Protein AF-A0A2L0EHW6-F1 (afdb_monomer_lite)

Organism: Sorangium cellulosum (NCBI:txid56)

Foldseek 3Di:
DDDDDPDDPDPVVVVPVPPPDDDDDDDPDDPPPPPFFWDFQCVQPFFKDKLDQQFPPQQGLVQQAVPDLQHKHKDQAFKMKMKTFGPPLWWWDFFKKKFFAHDDDQQQEFAWKFKWFASPLPDTDTQDIGHRDGDPDHRDMDMDTTDDDAIGRMIMIIGPGGNDDSRMHMTRYMTIIGDTDDHDDQDAKDKDKPAFDPDQAGRVQQAPLALAGKHKGQAQKMKMKTFASDWFKFQKKKFFAHQDDFQQEFAKKWKWFAAVVPDTDTFDIGHRDGDPFHRAIDMDGTPIDDTGRMIMMMTGGNDSMHMTRYMGGHTPPPPLLSLAAPAEEEDEPDPDVLSVLLCVQDVVCVSVLLSVLLSLLCVLQAVDNSVFDLGQNYEYEYEDCDDDAWAWDDDRSYIYIYGHSVVSVVCVVVVHSSNLQVSLVSQLRSNLVGFAAQPPQDDVLLSLQLSNLSSVNNRSDYPPPDDDDPPDSHNPSSSVLQNCCCNPAAPCLSNLSSVLRHNPVPDRRDQCSCCVGRVDGPVVSVVVVCVQPPPPDRSDRPDDD

pLDDT: mean 85.25, std 18.61, range [24.02, 98.81]

Structure (mmCIF, N/CA/C/O backbone):
data_AF-A0A2L0EHW6-F1
#
_entry.id   AF-A0A2L0EHW6-F1
#
loop_
_atom_site.group_PDB
_atom_site.id
_atom_site.type_symbol
_atom_site.label_atom_id
_atom_site.label_alt_id
_atom_site.label_comp_id
_atom_site.label_asym_id
_atom_site.label_entity_id
_atom_site.label_seq_id
_atom_site.pdbx_PDB_ins_code
_atom_site.Cartn_x
_atom_site.Cartn_y
_atom_site.Cartn_z
_atom_site.occupancy
_atom_site.B_iso_or_equiv
_atom_site.auth_seq_id
_atom_site.auth_comp_id
_atom_site.auth_asym_id
_atom_site.auth_atom_id
_atom_site.pdbx_PDB_model_num
ATOM 1 N N . MET A 1 1 ? -20.541 12.131 -33.371 1.00 28.06 1 MET A N 1
ATOM 2 C CA . MET A 1 1 ? -21.168 11.087 -34.211 1.00 28.06 1 MET A CA 1
ATOM 3 C C . MET A 1 1 ? -20.059 10.450 -35.039 1.00 28.06 1 MET A C 1
ATOM 5 O O . MET A 1 1 ? -19.622 11.095 -35.970 1.00 28.06 1 MET A O 1
ATOM 9 N N . ARG A 1 2 ? -19.585 9.263 -34.607 1.00 27.92 2 ARG A N 1
ATOM 10 C CA . ARG A 1 2 ? -18.716 8.274 -35.299 1.00 27.92 2 ARG A CA 1
ATOM 11 C C . ARG A 1 2 ? -17.441 8.843 -35.967 1.00 27.92 2 ARG A C 1
ATOM 13 O O . ARG A 1 2 ? -17.514 9.590 -36.927 1.00 27.92 2 ARG A O 1
ATOM 20 N N . THR A 1 3 ? -16.229 8.494 -35.533 1.00 26.23 3 THR A N 1
ATOM 21 C CA . THR A 1 3 ? -15.621 7.180 -35.817 1.00 26.23 3 THR A CA 1
ATOM 22 C C . THR A 1 3 ? -14.401 6.967 -34.904 1.00 26.23 3 THR A C 1
ATOM 24 O O . THR A 1 3 ? -13.390 7.635 -35.071 1.00 26.23 3 THR A O 1
ATOM 27 N N . ILE A 1 4 ? -14.504 6.042 -33.947 1.00 29.56 4 ILE A N 1
ATOM 28 C CA . ILE A 1 4 ? -13.374 5.394 -33.265 1.00 29.56 4 ILE A CA 1
ATOM 29 C C . ILE A 1 4 ? -13.550 3.912 -33.587 1.00 29.56 4 ILE A C 1
ATOM 31 O O . ILE A 1 4 ? -14.501 3.301 -33.107 1.00 29.56 4 ILE A O 1
ATOM 35 N N . LEU A 1 5 ? -12.723 3.389 -34.493 1.00 30.77 5 LEU A N 1
ATOM 36 C CA . LEU A 1 5 ? -12.587 1.961 -34.807 1.00 30.77 5 LEU A CA 1
ATOM 37 C C . LEU A 1 5 ? -11.394 1.785 -35.760 1.00 30.77 5 LEU A C 1
ATOM 39 O O . LEU A 1 5 ? -11.560 1.542 -36.948 1.00 30.77 5 LEU A O 1
ATOM 43 N N . GLN A 1 6 ? -10.181 1.955 -35.236 1.00 30.94 6 GLN A N 1
ATOM 44 C CA . GLN A 1 6 ? -8.952 1.460 -35.863 1.00 30.94 6 GLN A CA 1
ATOM 45 C C . GLN A 1 6 ? -7.976 1.029 -34.765 1.00 30.94 6 GLN A C 1
ATOM 47 O O . GLN A 1 6 ? -7.030 1.730 -34.453 1.00 30.94 6 GLN A O 1
ATOM 52 N N . HIS A 1 7 ? -8.264 -0.112 -34.143 1.00 34.00 7 HIS A N 1
ATOM 53 C CA . HIS A 1 7 ? -7.288 -0.961 -33.454 1.00 34.00 7 HIS A CA 1
ATOM 54 C C . HIS A 1 7 ? -7.947 -2.332 -33.272 1.00 34.00 7 HIS A C 1
ATOM 56 O O . HIS A 1 7 ? -8.539 -2.619 -32.242 1.00 34.00 7 HIS A O 1
ATOM 62 N N . THR A 1 8 ? -7.995 -3.116 -34.353 1.00 32.47 8 THR A N 1
ATOM 63 C CA . THR A 1 8 ? -8.318 -4.568 -34.354 1.00 32.47 8 THR A CA 1
ATOM 64 C C . THR A 1 8 ? -8.092 -5.219 -35.729 1.00 32.47 8 THR A C 1
ATOM 66 O O . THR A 1 8 ? -8.594 -6.304 -35.998 1.00 32.47 8 THR A O 1
ATOM 69 N N . ALA A 1 9 ? -7.312 -4.604 -36.624 1.00 31.91 9 ALA A N 1
ATOM 70 C CA . ALA A 1 9 ? -7.101 -5.138 -37.970 1.00 31.91 9 ALA A CA 1
ATOM 71 C C . ALA A 1 9 ? -5.664 -4.915 -38.459 1.00 31.91 9 ALA A C 1
ATOM 73 O O . ALA A 1 9 ? -5.452 -4.263 -39.475 1.00 31.91 9 ALA A O 1
ATOM 74 N N . THR A 1 10 ? -4.672 -5.449 -37.742 1.00 38.56 10 THR A N 1
ATOM 75 C CA . THR A 1 10 ? -3.283 -5.440 -38.244 1.00 38.56 10 THR A CA 1
ATOM 76 C C . THR A 1 10 ? -2.439 -6.661 -37.882 1.00 38.56 10 THR A C 1
ATOM 78 O O . THR A 1 10 ? -1.244 -6.640 -38.136 1.00 38.56 10 THR A O 1
ATOM 81 N N . LEU A 1 11 ? -3.035 -7.760 -37.394 1.00 34.25 11 LEU A N 1
ATOM 82 C CA . LEU A 1 11 ? -2.322 -9.047 -37.275 1.00 34.25 11 LEU A CA 1
ATOM 83 C C . LEU A 1 11 ? -2.818 -10.128 -38.252 1.00 34.25 11 LEU A C 1
ATOM 85 O O . LEU A 1 11 ? -2.027 -10.951 -38.697 1.00 34.25 11 LEU A O 1
ATOM 89 N N . ALA A 1 12 ? -4.079 -10.084 -38.699 1.00 33.06 12 ALA A N 1
ATOM 90 C CA . ALA A 1 12 ? -4.581 -11.023 -39.713 1.00 33.06 12 ALA A CA 1
ATOM 91 C C . ALA A 1 12 ? -4.121 -10.688 -41.152 1.00 33.06 12 ALA A C 1
ATOM 93 O O . ALA A 1 12 ? -4.147 -11.545 -42.030 1.00 33.06 12 ALA A O 1
ATOM 94 N N . ALA A 1 13 ? -3.675 -9.452 -41.407 1.00 31.52 13 ALA A N 1
ATOM 95 C CA . ALA A 1 13 ? -3.291 -9.002 -42.749 1.00 31.52 13 ALA A CA 1
ATOM 96 C C . ALA A 1 13 ? -1.843 -9.361 -43.142 1.00 31.52 13 ALA A C 1
ATOM 98 O O . ALA A 1 13 ? -1.537 -9.401 -44.331 1.00 31.52 13 ALA A O 1
ATOM 99 N N . MET A 1 14 ? -0.960 -9.658 -42.180 1.00 35.16 14 MET A N 1
ATOM 100 C CA . MET A 1 14 ? 0.427 -10.051 -42.480 1.00 35.16 14 MET A CA 1
ATOM 101 C C . MET A 1 14 ? 0.585 -11.544 -42.801 1.00 35.16 14 MET A C 1
ATOM 103 O O . MET A 1 14 ? 1.505 -11.900 -43.529 1.00 35.16 14 MET A O 1
ATOM 107 N N . ALA A 1 15 ? -0.346 -12.404 -42.370 1.00 35.53 15 ALA A N 1
ATOM 108 C CA . ALA A 1 15 ? -0.354 -13.823 -42.745 1.00 35.53 15 ALA A CA 1
ATOM 109 C C . ALA A 1 15 ? -0.961 -14.080 -44.143 1.00 35.53 15 ALA A C 1
ATOM 111 O O . ALA A 1 15 ? -0.628 -15.064 -44.794 1.00 35.53 15 ALA A O 1
ATOM 112 N N . ALA A 1 16 ? -1.807 -13.175 -44.647 1.00 33.41 16 ALA A N 1
ATOM 113 C CA . ALA A 1 16 ? -2.484 -13.338 -45.938 1.00 33.41 16 ALA A CA 1
ATOM 114 C C . ALA A 1 16 ? -1.700 -12.791 -47.151 1.00 33.41 16 ALA A C 1
ATOM 116 O O . ALA A 1 16 ? -2.147 -12.953 -48.285 1.00 33.41 16 ALA A O 1
ATOM 117 N N . LEU A 1 17 ? -0.533 -12.158 -46.952 1.00 32.69 17 LEU A N 1
ATOM 118 C CA . LEU A 1 17 ? 0.250 -11.569 -48.051 1.00 32.69 17 LEU A CA 1
ATOM 119 C C . LEU A 1 17 ? 1.367 -12.466 -48.620 1.00 32.69 17 LEU A C 1
ATOM 121 O O . LEU A 1 17 ? 2.047 -12.043 -49.551 1.00 32.69 17 LEU A O 1
ATOM 125 N N . SER A 1 18 ? 1.535 -13.700 -48.131 1.00 36.91 18 SER A N 1
ATOM 126 C CA . SER A 1 18 ? 2.486 -14.679 -48.702 1.00 36.91 18 SER A CA 1
ATOM 127 C C . SER A 1 18 ? 1.844 -15.791 -49.544 1.00 36.91 18 SER A C 1
ATOM 129 O O . SER A 1 18 ? 2.549 -16.687 -49.992 1.00 36.91 18 SER A O 1
ATOM 131 N N . ALA A 1 19 ? 0.537 -15.727 -49.826 1.00 32.31 19 ALA A N 1
ATOM 132 C CA . ALA A 1 19 ? -0.174 -16.763 -50.592 1.00 32.31 19 ALA A CA 1
ATOM 133 C C . ALA A 1 19 ? -0.817 -16.263 -51.902 1.00 32.31 19 ALA A C 1
ATOM 135 O O . ALA A 1 19 ? -1.710 -16.907 -52.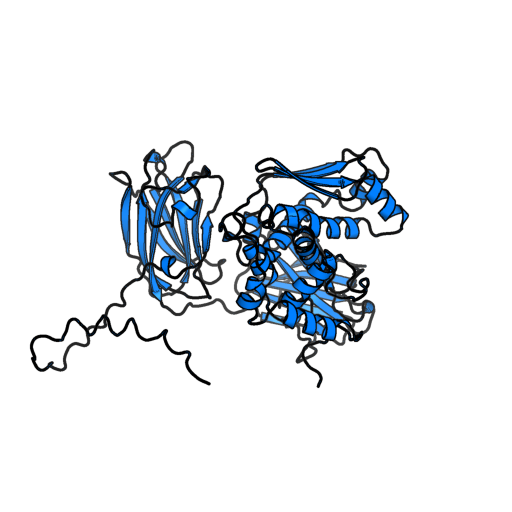442 1.00 32.31 19 ALA A O 1
ATOM 136 N N . CYS A 1 20 ? -0.386 -15.117 -52.441 1.00 34.47 20 CYS A N 1
ATOM 137 C CA . CYS A 1 20 ? -0.922 -14.584 -53.698 1.00 34.47 20 CYS A CA 1
ATOM 138 C C . CYS A 1 20 ? 0.139 -14.524 -54.804 1.00 34.47 20 CYS A C 1
ATOM 140 O O . CYS A 1 20 ? 0.389 -13.461 -55.354 1.00 34.47 20 CYS A O 1
ATOM 142 N N . VAL A 1 21 ? 0.766 -15.657 -55.132 1.00 38.88 21 VAL A N 1
ATOM 143 C CA . VAL A 1 21 ? 1.293 -15.944 -56.478 1.00 38.88 21 VAL A CA 1
ATOM 144 C C . VAL A 1 21 ? 1.214 -17.462 -56.683 1.00 38.88 21 VAL A C 1
ATOM 146 O O . VAL A 1 21 ? 1.723 -18.218 -55.868 1.00 38.88 21 VAL A O 1
ATOM 149 N N . VAL A 1 22 ? 0.623 -17.860 -57.812 1.00 35.97 22 VAL A N 1
ATOM 150 C CA . VAL A 1 22 ? 0.349 -19.226 -58.306 1.00 35.97 22 VAL A CA 1
ATOM 151 C C . VAL A 1 22 ? -0.895 -19.890 -57.704 1.00 35.97 22 VAL A C 1
ATOM 153 O O . VAL A 1 22 ? -0.929 -20.286 -56.548 1.00 35.97 22 VAL A O 1
ATOM 156 N N . GLY A 1 23 ? -1.941 -19.992 -58.529 1.00 40.72 23 GLY A N 1
ATOM 157 C CA . GLY A 1 23 ? -3.148 -20.739 -58.207 1.00 40.72 23 GLY A CA 1
ATOM 158 C C . GLY A 1 23 ? -2.929 -22.240 -58.361 1.00 40.72 23 GLY A C 1
ATOM 159 O O . GLY A 1 23 ? -2.646 -22.699 -59.463 1.00 40.72 23 GLY A O 1
ATOM 160 N N . GLU A 1 24 ? -3.131 -22.971 -57.273 1.00 37.00 24 GLU A N 1
ATOM 161 C CA . GLU A 1 24 ? -3.460 -24.395 -57.245 1.00 37.00 24 GLU A CA 1
ATOM 162 C C . GLU A 1 24 ? -4.589 -24.590 -56.216 1.00 37.00 24 GLU A C 1
ATOM 164 O O . GLU A 1 24 ? -4.605 -23.941 -55.168 1.00 37.00 24 GLU A O 1
ATOM 169 N N . GLU A 1 25 ? -5.589 -25.404 -56.568 1.00 37.62 25 GLU A N 1
ATOM 170 C CA . GLU A 1 25 ? -6.696 -25.795 -55.686 1.00 37.62 25 GLU A CA 1
ATOM 171 C C . GLU A 1 25 ? -6.154 -26.544 -54.458 1.00 37.62 25 GLU A C 1
ATOM 173 O O . GLU A 1 25 ? -5.351 -27.464 -54.597 1.00 37.62 25 GLU A O 1
ATOM 178 N N . LEU A 1 26 ? -6.601 -26.149 -53.262 1.00 34.94 26 LEU A N 1
ATOM 179 C CA . LEU A 1 26 ? -6.242 -26.795 -52.000 1.00 34.94 26 LEU A CA 1
ATOM 180 C C . LEU A 1 26 ? -7.056 -28.085 -51.815 1.00 34.94 26 LEU A C 1
ATOM 182 O O . LEU A 1 26 ? -8.287 -28.050 -51.841 1.00 34.94 26 LEU A O 1
ATOM 186 N N . ASP A 1 27 ? -6.351 -29.200 -51.620 1.00 36.31 27 ASP A N 1
ATOM 187 C CA . ASP A 1 27 ? -6.892 -30.474 -51.136 1.00 36.31 27 ASP A CA 1
ATOM 188 C C . ASP A 1 27 ? -7.201 -30.365 -49.629 1.00 36.31 27 ASP A C 1
ATOM 190 O O . ASP A 1 27 ? -6.454 -29.747 -48.868 1.00 36.31 27 ASP A O 1
ATOM 194 N N . ASP A 1 28 ? -8.331 -30.927 -49.204 1.00 41.75 28 ASP A N 1
ATOM 195 C CA . ASP A 1 28 ? -9.003 -30.663 -47.920 1.00 41.75 28 ASP A CA 1
ATOM 196 C C . ASP A 1 28 ? -8.447 -31.556 -46.792 1.00 41.75 28 ASP A C 1
ATOM 198 O O . ASP A 1 28 ? -9.164 -32.298 -46.114 1.00 41.75 28 ASP A O 1
ATOM 202 N N . GLY A 1 29 ? -7.126 -31.532 -46.621 1.00 41.91 29 GLY A N 1
ATOM 203 C CA . GLY A 1 29 ? -6.416 -32.424 -45.713 1.00 41.91 29 GLY A CA 1
ATOM 204 C C . GLY A 1 29 ? -5.074 -31.868 -45.273 1.00 41.91 29 GLY A C 1
ATOM 205 O O . GLY A 1 29 ? -4.059 -32.387 -45.703 1.00 41.91 29 GLY A O 1
ATOM 206 N N . ASP A 1 30 ? -5.100 -30.810 -44.459 1.00 35.47 30 ASP A N 1
ATOM 207 C CA . ASP A 1 30 ? -4.149 -30.525 -43.371 1.00 35.47 30 ASP A CA 1
ATOM 208 C C . ASP A 1 30 ? -4.474 -29.135 -42.794 1.00 35.47 30 ASP A C 1
ATOM 210 O O . ASP A 1 30 ? -3.988 -28.102 -43.253 1.00 35.47 30 ASP A O 1
ATOM 214 N N . ILE A 1 31 ? -5.321 -29.085 -41.758 1.00 39.22 31 ILE A N 1
ATOM 215 C CA . ILE A 1 31 ? -5.350 -27.910 -40.879 1.00 39.22 31 ILE A CA 1
ATOM 216 C C . ILE A 1 31 ? -4.103 -28.022 -40.001 1.00 39.22 31 ILE A C 1
ATOM 218 O O . ILE A 1 31 ? -4.160 -28.541 -38.885 1.00 39.22 31 ILE A O 1
ATOM 222 N N . GLU A 1 32 ? -2.963 -27.561 -40.516 1.00 40.81 32 GLU A N 1
ATOM 223 C CA . GLU A 1 32 ? -1.848 -27.171 -39.662 1.00 40.81 32 GLU A CA 1
ATOM 224 C C . GLU A 1 32 ? -2.381 -26.104 -38.700 1.00 40.81 32 GLU A C 1
ATOM 226 O O . GLU A 1 32 ? -2.775 -25.002 -39.089 1.00 40.81 32 GLU A O 1
ATOM 231 N N . THR A 1 33 ? -2.465 -26.449 -37.416 1.00 39.94 33 THR A N 1
ATOM 232 C CA . THR A 1 33 ? -2.674 -25.471 -36.354 1.00 39.94 33 THR A CA 1
ATOM 233 C C . THR A 1 33 ? -1.552 -24.449 -36.456 1.00 39.94 33 THR A C 1
ATOM 235 O O . THR A 1 33 ? -0.413 -24.781 -36.136 1.00 39.94 33 THR A O 1
ATOM 238 N N . ALA A 1 34 ? -1.863 -23.237 -36.921 1.00 42.72 34 ALA A N 1
ATOM 239 C CA . ALA A 1 34 ? -0.917 -22.133 -36.942 1.00 42.72 34 ALA A CA 1
ATOM 240 C C . ALA A 1 34 ? -0.318 -21.981 -35.538 1.00 42.72 34 ALA A C 1
ATOM 242 O O . ALA A 1 34 ? -1.025 -21.631 -34.589 1.00 42.72 34 ALA A O 1
ATOM 243 N N . GLU A 1 35 ? 0.967 -22.307 -35.399 1.00 51.38 35 GLU A N 1
ATOM 244 C CA . GLU A 1 35 ? 1.717 -22.083 -34.173 1.00 51.38 35 GLU A CA 1
ATOM 245 C C . GLU A 1 35 ? 1.634 -20.584 -33.875 1.00 51.38 35 GLU A C 1
ATOM 247 O O . GLU A 1 35 ? 2.032 -19.743 -34.684 1.00 51.38 35 GLU A O 1
ATOM 252 N N . GLN A 1 36 ? 0.992 -20.234 -32.762 1.00 59.09 36 GLN A N 1
ATOM 253 C CA . GLN A 1 36 ? 0.787 -18.842 -32.392 1.00 59.09 36 GLN A CA 1
ATOM 254 C C . GLN A 1 36 ? 2.170 -18.220 -32.170 1.00 59.09 36 GLN A C 1
ATOM 256 O O . GLN A 1 36 ? 2.888 -18.635 -31.261 1.00 59.09 36 GLN A O 1
ATOM 261 N N . ALA A 1 37 ? 2.563 -17.274 -33.029 1.00 74.12 37 ALA A N 1
ATOM 262 C CA . ALA A 1 37 ? 3.881 -16.656 -32.956 1.00 74.12 37 ALA A CA 1
ATOM 263 C C . ALA A 1 37 ? 4.104 -16.060 -31.559 1.00 74.12 37 ALA A C 1
ATOM 265 O O . ALA A 1 37 ? 3.275 -15.289 -31.067 1.00 74.12 37 ALA A O 1
ATOM 266 N N . LEU A 1 38 ? 5.209 -16.440 -30.915 1.00 84.94 38 LEU A N 1
ATOM 267 C CA . LEU A 1 38 ? 5.592 -15.869 -29.631 1.00 84.94 38 LEU A CA 1
ATOM 268 C C . LEU A 1 38 ? 5.996 -14.407 -29.839 1.00 84.94 38 LEU A C 1
ATOM 270 O O . LEU A 1 38 ? 6.794 -14.100 -30.724 1.00 84.94 38 LEU A O 1
ATOM 274 N N . VAL A 1 39 ? 5.465 -13.521 -29.004 1.00 90.06 39 VAL A N 1
ATOM 275 C CA . VAL A 1 39 ? 5.864 -12.113 -28.929 1.00 90.06 39 VAL A CA 1
ATOM 276 C C . VAL A 1 39 ? 6.767 -11.906 -27.723 1.00 90.06 39 VAL A C 1
ATOM 278 O O . VAL A 1 39 ? 6.639 -12.630 -26.731 1.00 90.06 39 VAL A O 1
ATOM 281 N N . ASP A 1 40 ? 7.673 -10.930 -27.790 1.00 92.50 40 ASP A N 1
ATOM 282 C CA . ASP A 1 40 ? 8.367 -10.470 -26.588 1.00 92.50 40 ASP A CA 1
ATOM 283 C C . ASP A 1 40 ? 7.371 -9.705 -25.716 1.00 92.50 40 ASP A C 1
ATOM 285 O O . ASP A 1 40 ? 6.986 -8.577 -26.021 1.00 92.50 40 ASP A O 1
ATOM 289 N N . VAL A 1 41 ? 6.931 -10.338 -24.632 1.00 91.75 41 VAL A N 1
ATOM 290 C CA . VAL A 1 41 ? 5.820 -9.835 -23.815 1.00 91.75 41 VAL A CA 1
ATOM 291 C C . VAL A 1 41 ? 6.159 -8.504 -23.148 1.00 91.75 41 VAL A C 1
ATOM 293 O O . VAL A 1 41 ? 5.266 -7.745 -22.799 1.00 91.75 41 VAL A O 1
ATOM 296 N N . ARG A 1 42 ? 7.447 -8.189 -22.994 1.00 88.69 42 ARG A N 1
ATOM 297 C CA . ARG A 1 42 ? 7.916 -6.953 -22.355 1.00 88.69 42 ARG A CA 1
ATOM 298 C C . ARG A 1 42 ? 7.627 -5.721 -23.211 1.00 88.69 42 ARG A C 1
ATOM 300 O O . ARG A 1 42 ? 7.480 -4.628 -22.668 1.00 88.69 42 ARG A O 1
ATOM 307 N N . LEU A 1 43 ? 7.532 -5.901 -24.530 1.00 85.38 43 LEU A N 1
ATOM 308 C CA . LEU A 1 43 ? 7.264 -4.827 -25.493 1.00 85.38 43 LEU A CA 1
ATOM 309 C C . LEU A 1 43 ? 5.784 -4.445 -25.553 1.00 85.38 43 LEU A C 1
ATOM 311 O O . LEU A 1 43 ? 5.443 -3.371 -26.041 1.00 85.38 43 LEU A O 1
ATOM 315 N N . GLU A 1 44 ? 4.915 -5.270 -24.972 1.00 83.56 44 GLU A N 1
ATOM 316 C CA . GLU A 1 44 ? 3.495 -4.965 -24.779 1.00 83.56 44 GLU A CA 1
ATOM 317 C C . GLU A 1 44 ? 3.269 -4.000 -23.592 1.00 83.56 44 GLU A C 1
ATOM 319 O O . GLU A 1 44 ? 2.138 -3.649 -23.256 1.00 83.56 44 GLU A O 1
ATOM 324 N N . GLY A 1 45 ? 4.353 -3.535 -22.956 1.00 80.19 45 GLY A N 1
ATOM 325 C CA . GLY A 1 45 ? 4.356 -2.698 -21.760 1.00 80.19 45 GLY A CA 1
ATOM 326 C C . GLY A 1 45 ? 4.483 -3.527 -20.484 1.00 80.19 45 GLY A C 1
ATOM 327 O O . GLY A 1 45 ? 4.836 -4.701 -20.523 1.00 80.19 45 GLY A O 1
ATOM 328 N N . GLY A 1 46 ? 4.184 -2.925 -19.330 1.00 81.69 46 GLY A N 1
ATOM 329 C CA . GLY A 1 46 ? 4.237 -3.583 -18.019 1.00 81.69 46 GLY A CA 1
ATOM 330 C C . GLY A 1 46 ? 5.160 -2.870 -17.039 1.00 81.69 46 GLY A C 1
ATOM 331 O O . GLY A 1 46 ? 5.439 -1.680 -17.177 1.00 81.69 46 GLY A O 1
ATOM 332 N N . THR A 1 47 ? 5.578 -3.563 -15.985 1.00 78.00 47 THR A N 1
ATOM 333 C CA . THR A 1 47 ? 6.434 -3.003 -14.931 1.00 78.00 47 THR A CA 1
ATOM 334 C C . THR A 1 47 ? 7.485 -4.011 -14.498 1.00 78.00 47 THR A C 1
ATOM 336 O O . THR A 1 47 ? 7.218 -5.208 -14.401 1.00 78.00 47 THR A O 1
ATOM 339 N N . PHE A 1 48 ? 8.690 -3.516 -14.225 1.00 83.25 48 PHE A N 1
ATOM 340 C CA . PHE A 1 48 ? 9.837 -4.335 -13.855 1.00 83.25 48 PHE A CA 1
ATOM 341 C C . PHE A 1 48 ? 10.184 -4.178 -12.372 1.00 83.25 48 PHE A C 1
ATOM 343 O O . PHE A 1 48 ? 9.976 -3.119 -11.774 1.00 83.25 48 PHE A O 1
ATOM 350 N N . TYR A 1 49 ? 10.760 -5.222 -11.775 1.00 81.50 49 TYR A N 1
ATOM 351 C CA . TYR A 1 49 ? 11.238 -5.214 -10.392 1.00 81.50 49 TYR A CA 1
ATOM 352 C C . TYR A 1 49 ? 12.563 -5.957 -10.260 1.00 81.50 49 TYR A C 1
ATOM 354 O O . TYR A 1 49 ? 12.817 -6.918 -10.984 1.00 81.50 49 TYR A O 1
ATOM 362 N N . ALA A 1 50 ? 13.351 -5.569 -9.259 1.00 82.44 50 ALA A N 1
ATOM 363 C CA . ALA A 1 50 ? 14.496 -6.338 -8.792 1.00 82.44 50 ALA A CA 1
ATOM 364 C C . ALA A 1 50 ? 14.382 -6.655 -7.296 1.00 82.44 50 ALA A C 1
ATOM 366 O O . ALA A 1 50 ? 13.739 -5.931 -6.535 1.00 82.44 50 ALA A O 1
ATOM 367 N N . SER A 1 51 ? 15.061 -7.715 -6.857 1.00 80.88 51 SER A N 1
ATOM 368 C CA . SER A 1 51 ? 15.200 -8.055 -5.431 1.00 80.88 51 SER A CA 1
ATOM 369 C C . SER A 1 51 ? 15.902 -6.971 -4.616 1.00 80.88 51 SER A C 1
ATOM 371 O O . SER A 1 51 ? 15.667 -6.837 -3.419 1.00 80.88 51 SER A O 1
ATOM 373 N N . THR A 1 52 ? 16.797 -6.224 -5.257 1.00 70.19 52 THR A N 1
ATOM 374 C CA . THR A 1 52 ? 17.498 -5.072 -4.701 1.00 70.19 52 THR A CA 1
ATOM 375 C C . THR A 1 52 ? 17.786 -4.087 -5.824 1.00 70.19 52 THR A C 1
ATOM 377 O O . THR A 1 52 ? 17.888 -4.464 -6.988 1.00 70.19 52 THR A O 1
ATOM 380 N N . TYR A 1 53 ? 17.915 -2.823 -5.452 1.00 71.25 53 TYR A N 1
ATOM 381 C CA . TYR A 1 53 ? 18.222 -1.718 -6.355 1.00 71.25 53 TYR A CA 1
ATOM 382 C C . TYR A 1 53 ? 19.569 -1.082 -5.987 1.00 71.25 53 TYR A C 1
ATOM 384 O O . TYR A 1 53 ? 19.891 -0.001 -6.472 1.00 71.25 53 TYR A O 1
ATOM 392 N N . ASP A 1 54 ? 20.333 -1.742 -5.108 1.00 76.56 54 ASP A N 1
ATOM 393 C CA . ASP A 1 54 ? 21.714 -1.386 -4.796 1.00 76.56 54 ASP A CA 1
ATOM 394 C C . ASP A 1 54 ? 22.593 -1.667 -6.018 1.00 76.56 54 ASP A C 1
ATOM 396 O O . ASP A 1 54 ? 23.029 -2.797 -6.259 1.00 76.56 54 ASP A O 1
ATOM 400 N N . SER A 1 55 ? 22.721 -0.634 -6.845 1.00 79.31 55 SER A N 1
ATOM 401 C CA . SER A 1 55 ? 23.226 -0.709 -8.204 1.00 79.31 55 SER A CA 1
ATOM 402 C C . SER A 1 55 ? 23.804 0.646 -8.644 1.00 79.31 55 SER A C 1
ATOM 404 O O . SER A 1 55 ? 23.222 1.694 -8.322 1.00 79.31 55 SER A O 1
ATOM 406 N N . PRO A 1 56 ? 24.932 0.674 -9.381 1.00 83.50 56 PRO A N 1
ATOM 407 C CA . PRO A 1 56 ? 25.470 1.903 -9.961 1.00 83.50 56 PRO A CA 1
ATOM 408 C C . PRO A 1 56 ? 24.451 2.621 -10.855 1.00 83.50 56 PRO A C 1
ATOM 410 O O . PRO A 1 56 ? 23.642 1.988 -11.522 1.00 83.50 56 PRO A O 1
ATOM 413 N N . ALA A 1 57 ? 24.509 3.956 -10.924 1.00 75.75 57 ALA A N 1
ATOM 414 C CA . ALA A 1 57 ? 23.494 4.769 -11.610 1.00 75.75 57 ALA A CA 1
ATOM 415 C C . ALA A 1 57 ? 23.223 4.367 -13.076 1.00 75.75 57 ALA A C 1
ATOM 417 O O . ALA A 1 57 ? 22.084 4.463 -13.523 1.00 75.75 57 ALA A O 1
ATOM 418 N N . ASN A 1 58 ? 24.247 3.892 -13.792 1.00 83.38 58 ASN A N 1
ATOM 419 C CA . ASN A 1 58 ? 24.153 3.481 -15.197 1.00 83.38 58 ASN A CA 1
ATOM 420 C C . ASN A 1 58 ? 23.976 1.964 -15.384 1.00 83.38 58 ASN A C 1
ATOM 422 O O . ASN A 1 58 ? 24.056 1.493 -16.514 1.00 83.38 58 ASN A O 1
ATOM 426 N N . GLU A 1 59 ? 23.772 1.211 -14.301 1.00 92.31 59 GLU A N 1
ATOM 427 C CA . GLU A 1 59 ? 23.696 -0.258 -14.307 1.00 92.31 59 GLU A CA 1
ATOM 428 C C . GLU A 1 59 ? 22.425 -0.780 -13.613 1.00 92.31 59 GLU A C 1
ATOM 430 O O . GLU A 1 59 ? 22.385 -1.886 -13.073 1.00 92.31 59 GLU A O 1
ATOM 435 N N . ARG A 1 60 ? 21.389 0.063 -13.573 1.00 85.38 60 ARG A N 1
ATOM 436 C CA . ARG A 1 60 ? 20.143 -0.169 -12.836 1.00 85.38 60 ARG A CA 1
ATOM 437 C C . ARG A 1 60 ? 19.207 -1.146 -13.549 1.00 85.38 60 ARG A C 1
ATOM 439 O O . ARG A 1 60 ? 19.505 -1.649 -14.624 1.00 85.38 60 ARG A O 1
ATOM 446 N N . LEU A 1 61 ? 18.085 -1.453 -12.897 1.00 85.25 61 LEU A N 1
ATOM 447 C CA . LEU A 1 61 ? 17.075 -2.432 -13.320 1.00 85.25 61 LEU A CA 1
ATOM 448 C C . LEU A 1 61 ? 16.678 -2.311 -14.796 1.00 85.25 61 LEU A C 1
ATOM 450 O O . LEU A 1 61 ? 16.505 -3.321 -15.470 1.00 85.25 61 LEU A O 1
ATOM 454 N N . GLU A 1 62 ? 16.540 -1.085 -15.291 1.00 83.88 62 GLU A N 1
ATOM 455 C CA . GLU A 1 62 ? 16.116 -0.790 -16.659 1.00 83.88 62 GLU A CA 1
ATOM 456 C C . GLU A 1 62 ? 17.065 -1.423 -17.682 1.00 83.88 62 GLU A C 1
ATOM 458 O O . GLU A 1 62 ? 16.629 -1.846 -18.743 1.00 83.88 62 GLU A O 1
ATOM 463 N N . LYS A 1 63 ? 18.342 -1.578 -17.317 1.00 91.44 63 LYS A N 1
ATOM 464 C CA . LYS A 1 63 ? 19.404 -2.159 -18.144 1.00 91.44 63 LYS A CA 1
ATOM 465 C C . LYS A 1 63 ? 19.344 -3.673 -18.293 1.00 91.44 63 LYS A C 1
ATOM 467 O O . LYS A 1 63 ? 20.226 -4.245 -18.906 1.00 91.44 63 LYS A O 1
ATOM 472 N N . ALA A 1 64 ? 18.374 -4.337 -17.672 1.00 94.94 64 ALA A N 1
ATOM 473 C CA . ALA A 1 64 ? 18.070 -5.738 -17.954 1.00 94.94 64 ALA A CA 1
ATOM 474 C C . ALA A 1 64 ? 16.917 -5.901 -18.960 1.00 94.94 64 ALA A C 1
ATOM 476 O O . ALA A 1 64 ? 16.578 -7.035 -19.310 1.00 94.94 64 ALA A O 1
ATOM 477 N N . PHE A 1 65 ? 16.274 -4.796 -19.350 1.00 92.25 65 PHE A N 1
ATOM 478 C CA . PHE A 1 65 ? 15.022 -4.779 -20.103 1.00 92.25 65 PHE A CA 1
ATOM 479 C C . PHE A 1 65 ? 14.990 -3.702 -21.201 1.00 92.25 65 PHE A C 1
ATOM 481 O O . PHE A 1 65 ? 13.908 -3.392 -21.695 1.00 92.25 65 PHE A O 1
ATOM 488 N N . ASP A 1 66 ? 16.130 -3.094 -21.548 1.00 86.81 66 ASP A N 1
ATOM 489 C CA . ASP A 1 66 ? 16.203 -1.976 -22.500 1.00 86.81 66 ASP A CA 1
ATOM 490 C C . ASP A 1 66 ? 16.520 -2.403 -23.939 1.00 86.81 66 ASP A C 1
ATOM 492 O O . ASP A 1 66 ? 16.743 -1.545 -24.792 1.00 86.81 66 ASP A O 1
ATOM 496 N N . GLU A 1 67 ? 16.497 -3.712 -24.214 1.00 91.06 67 GLU A N 1
ATOM 497 C CA . GLU A 1 67 ? 16.795 -4.311 -25.519 1.00 91.06 67 GLU A CA 1
ATOM 498 C C . GLU A 1 67 ? 18.223 -4.023 -26.022 1.00 91.06 67 GLU A C 1
ATOM 500 O O . GLU A 1 67 ? 18.540 -4.285 -27.188 1.00 91.06 67 GLU A O 1
ATOM 505 N N . ASP A 1 68 ? 19.110 -3.525 -25.156 1.00 90.81 68 ASP A N 1
ATOM 506 C CA . ASP A 1 68 ? 20.492 -3.198 -25.482 1.00 90.81 68 ASP A CA 1
ATOM 507 C C . ASP A 1 68 ? 21.460 -4.068 -24.681 1.00 90.81 68 ASP A C 1
ATOM 509 O O . ASP A 1 68 ? 21.894 -3.741 -23.573 1.00 90.81 68 ASP A O 1
ATOM 513 N N . VAL A 1 69 ? 21.920 -5.141 -25.330 1.00 95.62 69 VAL A N 1
ATOM 514 C CA . VAL A 1 69 ? 22.935 -6.032 -24.757 1.00 95.62 69 VAL A CA 1
ATOM 515 C C . VAL A 1 69 ? 24.253 -5.319 -24.422 1.00 95.62 69 VAL A C 1
ATOM 517 O O . VAL A 1 69 ? 25.065 -5.876 -23.695 1.00 95.62 69 VAL A O 1
ATOM 520 N N . GLY A 1 70 ? 24.506 -4.112 -24.937 1.00 95.69 70 GLY A N 1
ATOM 521 C CA . GLY A 1 70 ? 25.676 -3.298 -24.606 1.00 95.69 70 GLY A CA 1
ATOM 522 C C . GLY A 1 70 ? 25.620 -2.652 -23.218 1.00 95.69 70 GLY A C 1
ATOM 523 O O . GLY A 1 70 ? 26.660 -2.217 -22.710 1.00 95.69 70 GLY A O 1
ATOM 524 N N . THR A 1 71 ? 24.445 -2.606 -22.590 1.00 95.31 71 THR A N 1
ATOM 525 C CA . THR A 1 71 ? 24.257 -2.137 -21.216 1.00 95.31 71 THR A CA 1
ATOM 526 C C . THR A 1 71 ? 24.139 -3.319 -20.253 1.00 95.31 71 THR A C 1
ATOM 528 O O . THR A 1 71 ? 24.186 -4.475 -20.672 1.00 95.31 71 THR A O 1
ATOM 531 N N . LYS A 1 72 ? 24.108 -3.068 -18.939 1.00 96.38 72 LYS A N 1
ATOM 532 C CA . LYS A 1 72 ? 23.945 -4.151 -17.965 1.00 96.38 72 LYS A CA 1
ATOM 533 C C . LYS A 1 72 ? 23.201 -3.714 -16.730 1.00 96.38 72 LYS A C 1
ATOM 535 O O . LYS A 1 72 ? 23.401 -2.605 -16.248 1.00 96.38 72 LYS A O 1
ATOM 540 N N . TRP A 1 73 ? 22.452 -4.641 -16.165 1.00 96.38 73 TRP A N 1
ATOM 541 C CA . TRP A 1 73 ? 22.048 -4.599 -14.776 1.00 96.38 73 TRP 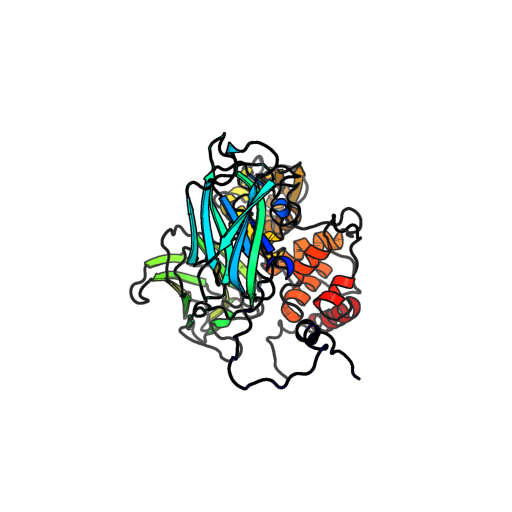A CA 1
ATOM 542 C C . TRP A 1 73 ? 23.131 -5.228 -13.895 1.00 96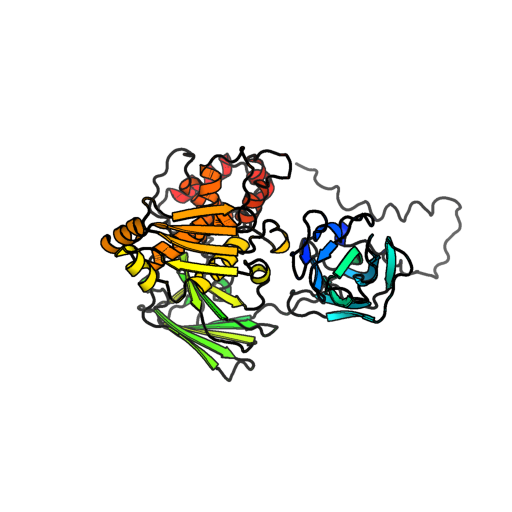.38 73 TRP A C 1
ATOM 544 O O . TRP A 1 73 ? 23.638 -6.305 -14.217 1.00 96.38 73 TRP A O 1
ATOM 554 N N . LEU A 1 74 ? 23.468 -4.582 -12.778 1.00 95.00 74 LEU A N 1
ATOM 555 C CA . LEU A 1 74 ? 24.373 -5.109 -11.754 1.00 95.00 74 LEU A CA 1
ATOM 556 C C . LEU A 1 74 ? 23.811 -4.868 -10.355 1.00 95.00 74 LEU A C 1
ATOM 558 O O . LEU A 1 74 ? 23.335 -3.774 -10.051 1.00 95.00 74 LEU A O 1
ATOM 562 N N . ILE A 1 75 ? 23.934 -5.870 -9.485 1.00 91.31 75 ILE A N 1
ATOM 563 C CA . ILE A 1 75 ? 23.637 -5.754 -8.054 1.00 91.31 75 ILE A CA 1
ATOM 564 C C . ILE A 1 75 ? 24.762 -6.322 -7.197 1.00 91.31 75 ILE A C 1
ATOM 566 O O . ILE A 1 75 ? 25.397 -7.320 -7.545 1.00 91.31 75 ILE A O 1
ATOM 570 N N . PHE A 1 76 ? 24.947 -5.739 -6.016 1.00 88.38 76 PHE A N 1
ATOM 571 C CA . PHE A 1 76 ? 25.914 -6.199 -5.013 1.00 88.38 76 PHE A CA 1
ATOM 572 C C . PHE A 1 76 ? 25.333 -7.301 -4.109 1.00 88.38 76 PHE A C 1
ATOM 574 O O . PHE A 1 76 ? 25.395 -7.225 -2.881 1.00 88.38 76 PHE A O 1
ATOM 581 N N . ALA A 1 77 ? 24.717 -8.319 -4.718 1.00 87.00 77 ALA A N 1
ATOM 582 C CA . ALA A 1 77 ? 24.203 -9.494 -4.018 1.00 87.00 77 ALA A CA 1
ATOM 583 C C . ALA A 1 77 ? 24.438 -10.784 -4.817 1.00 87.00 77 ALA A C 1
ATOM 585 O O . ALA A 1 77 ? 24.260 -10.818 -6.031 1.00 87.00 77 ALA A O 1
ATOM 586 N N . GLY A 1 78 ? 24.823 -11.862 -4.120 1.00 89.25 78 GLY A N 1
ATOM 587 C CA . GLY A 1 78 ? 25.139 -13.160 -4.736 1.00 89.25 78 GLY A CA 1
ATOM 588 C C . GLY A 1 78 ? 23.905 -13.990 -5.100 1.00 89.25 78 GLY A C 1
ATOM 589 O O . GLY A 1 78 ? 24.031 -15.080 -5.654 1.00 89.25 78 GLY A O 1
ATOM 590 N N . GLN A 1 79 ? 22.721 -13.481 -4.758 1.00 91.81 79 GLN A N 1
ATOM 591 C CA . GLN A 1 79 ? 21.406 -13.992 -5.124 1.00 91.81 79 GLN A CA 1
ATOM 592 C C . GLN A 1 79 ? 20.478 -12.803 -5.344 1.00 91.81 79 GLN A C 1
ATOM 594 O O . GLN A 1 79 ? 20.620 -11.765 -4.693 1.00 91.81 79 GLN A O 1
ATOM 599 N N . GLY A 1 80 ? 19.505 -12.961 -6.230 1.00 90.44 80 GLY A N 1
ATOM 600 C CA . GLY A 1 80 ? 18.539 -11.910 -6.501 1.00 90.44 80 GLY A CA 1
ATOM 601 C C . GLY A 1 80 ? 17.482 -12.343 -7.495 1.00 90.44 80 GLY A C 1
ATOM 602 O O . GLY A 1 80 ? 17.497 -13.469 -7.983 1.00 90.44 80 GLY A O 1
ATOM 603 N N . PHE A 1 81 ? 16.552 -11.452 -7.803 1.00 94.88 81 PHE A N 1
ATOM 604 C CA . PHE A 1 81 ? 15.584 -11.692 -8.861 1.00 94.88 81 PHE A CA 1
ATOM 605 C C . PHE A 1 81 ? 15.395 -10.465 -9.736 1.00 94.88 81 PHE A C 1
ATOM 607 O O . PHE A 1 81 ? 15.536 -9.339 -9.263 1.00 94.88 81 PHE A O 1
ATOM 614 N N . LEU A 1 82 ? 15.007 -10.725 -10.979 1.00 95.19 82 LEU A N 1
ATOM 615 C CA . LEU A 1 82 ? 14.340 -9.786 -11.868 1.00 95.19 82 LEU A CA 1
ATOM 616 C C . LEU A 1 82 ? 12.909 -10.263 -12.081 1.00 95.19 82 LEU A C 1
ATOM 618 O O . LEU A 1 82 ? 12.658 -11.466 -12.172 1.00 95.19 82 LEU A O 1
ATOM 622 N N . GLN A 1 83 ? 11.964 -9.340 -12.149 1.00 93.75 83 GLN A N 1
ATOM 623 C CA . GLN A 1 83 ? 10.558 -9.652 -12.358 1.00 93.75 83 GLN A CA 1
ATOM 624 C C . GLN A 1 83 ? 9.942 -8.692 -13.363 1.00 93.75 83 GLN A C 1
ATOM 626 O O . GLN A 1 83 ? 10.278 -7.513 -13.391 1.00 93.75 83 GLN A O 1
ATOM 631 N N . TYR A 1 84 ? 9.014 -9.226 -14.140 1.00 93.12 84 TYR A N 1
ATOM 632 C CA . TYR A 1 84 ? 8.149 -8.514 -15.056 1.00 93.12 84 TYR A CA 1
ATOM 633 C C . TYR A 1 84 ? 6.689 -8.782 -14.674 1.00 93.12 84 TYR A C 1
ATOM 635 O O . TYR A 1 84 ? 6.289 -9.943 -14.550 1.00 93.12 84 TYR A O 1
ATOM 643 N N . ASP A 1 85 ? 5.911 -7.717 -14.508 1.00 90.81 85 ASP A N 1
ATOM 644 C CA . ASP A 1 85 ? 4.459 -7.749 -14.351 1.00 90.81 85 ASP A CA 1
ATOM 645 C C . ASP A 1 85 ? 3.821 -7.158 -15.609 1.00 90.81 85 ASP A C 1
ATOM 647 O O . ASP A 1 85 ? 4.109 -6.019 -15.983 1.00 90.81 85 ASP A O 1
ATOM 651 N N . SER A 1 86 ? 2.942 -7.920 -16.254 1.00 90.06 86 SER A N 1
ATOM 652 C CA . SER A 1 86 ? 2.248 -7.476 -17.458 1.00 90.06 86 SER A CA 1
ATOM 653 C C . SER A 1 86 ? 1.246 -6.351 -17.170 1.00 90.06 86 SER A C 1
ATOM 655 O O . SER A 1 86 ? 0.676 -6.259 -16.071 1.00 90.06 86 SER A O 1
ATOM 657 N N . PRO A 1 87 ? 0.998 -5.468 -18.150 1.00 82.06 87 PRO A N 1
ATOM 658 C CA . PRO A 1 87 ? 0.049 -4.382 -17.984 1.00 82.06 87 PRO A CA 1
ATOM 659 C C . PRO A 1 87 ? -1.390 -4.906 -18.011 1.00 82.06 87 PRO A C 1
ATOM 661 O O . PRO A 1 87 ? -1.678 -6.008 -18.470 1.00 82.06 87 PRO A O 1
ATOM 664 N N . ASN A 1 88 ? -2.325 -4.095 -17.507 1.00 79.81 88 ASN A N 1
ATOM 665 C CA . ASN A 1 88 ? -3.771 -4.281 -17.696 1.00 79.81 88 ASN A CA 1
ATOM 666 C C . ASN A 1 88 ? -4.331 -5.674 -17.344 1.00 79.81 88 ASN A C 1
ATOM 668 O O . ASN A 1 88 ? -5.376 -6.063 -17.861 1.00 79.81 88 ASN A O 1
ATOM 672 N N . ASN A 1 89 ? -3.682 -6.412 -16.435 1.00 82.06 89 ASN A N 1
ATOM 673 C CA . ASN A 1 89 ? -4.051 -7.786 -16.077 1.00 82.06 89 ASN A CA 1
ATOM 674 C C . ASN A 1 89 ? -3.981 -8.799 -17.241 1.00 82.06 89 ASN A C 1
ATOM 676 O O . ASN A 1 89 ? -4.591 -9.875 -17.151 1.00 82.06 89 ASN A O 1
ATOM 680 N N . GLU A 1 90 ? -3.239 -8.484 -18.302 1.00 91.75 90 GLU A N 1
ATOM 681 C CA . GLU A 1 90 ? -2.929 -9.408 -19.394 1.00 91.75 90 GLU A CA 1
ATOM 682 C C . GLU A 1 90 ? -2.130 -10.604 -18.882 1.00 91.75 90 GLU A C 1
ATOM 684 O O . GLU A 1 90 ? -1.462 -10.520 -17.857 1.00 91.75 90 GLU A O 1
ATOM 689 N N . ALA A 1 91 ? -2.194 -11.741 -19.562 1.00 95.62 91 ALA A N 1
ATOM 690 C CA . ALA A 1 91 ? -1.444 -12.924 -19.167 1.00 95.62 91 ALA A CA 1
ATOM 691 C C . ALA A 1 91 ? -0.921 -13.648 -20.394 1.00 95.62 91 ALA A C 1
ATOM 693 O O . ALA A 1 91 ? -1.569 -13.660 -21.441 1.00 95.62 91 ALA A O 1
ATOM 694 N N . TYR A 1 92 ? 0.221 -14.301 -20.227 1.00 96.06 92 TYR A N 1
ATOM 695 C CA . TYR A 1 92 ? 0.931 -14.930 -21.326 1.00 96.06 92 TYR A CA 1
ATOM 696 C C . TYR A 1 92 ? 1.263 -16.380 -20.994 1.00 96.06 92 TYR A C 1
ATOM 698 O O . TYR A 1 92 ? 1.701 -16.692 -19.885 1.00 96.06 92 TYR A O 1
ATOM 706 N N . VAL A 1 93 ? 1.054 -17.279 -21.953 1.00 96.62 93 VAL A N 1
ATOM 707 C CA . VAL A 1 93 ? 1.670 -18.607 -21.945 1.00 96.62 93 VAL A CA 1
ATOM 708 C C . VAL A 1 93 ? 3.091 -18.425 -22.459 1.00 96.62 93 VAL A C 1
ATOM 710 O O . VAL A 1 93 ? 3.297 -18.083 -23.623 1.00 96.62 93 VAL A O 1
ATOM 713 N N . LEU A 1 94 ? 4.074 -18.594 -21.579 1.00 96.81 94 LEU A N 1
ATOM 714 C CA . LEU A 1 94 ? 5.473 -18.378 -21.931 1.00 96.81 94 LEU A CA 1
ATOM 715 C C . LEU A 1 94 ? 6.022 -19.590 -22.692 1.00 96.81 94 LEU A C 1
ATOM 717 O O . LEU A 1 94 ? 5.997 -20.702 -22.167 1.00 96.81 94 LEU A O 1
ATOM 721 N N . GLY A 1 95 ? 6.525 -19.367 -23.906 1.00 96.06 95 GLY A N 1
ATOM 722 C CA . GLY A 1 95 ? 7.121 -20.410 -24.746 1.00 96.06 95 GLY A CA 1
ATOM 723 C C . GLY A 1 95 ? 8.646 -20.462 -24.649 1.00 96.06 95 GLY A C 1
ATOM 724 O O . GLY A 1 95 ? 9.245 -21.533 -24.744 1.00 96.06 95 GLY A O 1
ATOM 725 N N . SER A 1 96 ? 9.301 -19.325 -24.405 1.00 97.12 96 SER A N 1
ATOM 726 C CA . SER A 1 96 ? 10.748 -19.279 -24.175 1.00 97.12 96 SER A CA 1
ATOM 727 C C . SER A 1 96 ? 11.183 -18.013 -23.446 1.00 97.12 96 SER A C 1
ATOM 729 O O . SER A 1 96 ? 10.436 -17.045 -23.349 1.00 97.12 96 SER A O 1
ATOM 731 N N . TYR A 1 97 ? 12.419 -18.002 -22.968 1.00 98.25 97 TYR A N 1
ATOM 732 C CA . TYR A 1 97 ? 13.099 -16.803 -22.484 1.00 98.25 97 TYR A CA 1
ATOM 733 C C . TYR A 1 97 ? 14.559 -16.824 -22.926 1.00 98.25 97 TYR A C 1
ATOM 735 O O . TYR A 1 97 ? 15.090 -17.876 -23.294 1.00 98.25 97 TYR A O 1
ATOM 743 N N . SER A 1 98 ? 15.225 -15.678 -22.862 1.00 98.00 98 SER A N 1
ATOM 744 C CA . SER A 1 98 ? 16.667 -15.598 -23.070 1.00 98.00 98 SER A CA 1
ATOM 745 C C . SER A 1 98 ? 17.351 -14.716 -22.041 1.00 98.00 98 SER A C 1
ATOM 747 O O . SER A 1 98 ? 16.762 -13.761 -21.540 1.00 98.00 98 SER A O 1
ATOM 749 N N . ILE A 1 99 ? 18.610 -15.039 -21.754 1.00 98.19 99 ILE A N 1
ATOM 750 C CA . ILE A 1 99 ? 19.492 -14.262 -20.881 1.00 98.19 99 ILE A CA 1
ATOM 751 C C . ILE A 1 99 ? 20.760 -13.921 -21.658 1.00 98.19 99 ILE A C 1
ATOM 753 O O . ILE A 1 99 ? 21.345 -14.804 -22.292 1.00 98.19 99 ILE A O 1
ATOM 757 N N . SER A 1 100 ? 21.199 -12.666 -21.578 1.00 98.25 100 SER A N 1
ATOM 758 C CA . SER A 1 100 ? 22.462 -12.194 -22.159 1.00 98.25 100 SER A CA 1
ATOM 759 C C . SER A 1 100 ? 23.501 -11.893 -21.075 1.00 98.25 100 SER A C 1
ATOM 761 O O . SER A 1 100 ? 23.200 -11.197 -20.104 1.00 98.25 100 SER A O 1
ATOM 763 N N . SER A 1 101 ? 24.731 -12.398 -21.234 1.00 97.44 101 SER A N 1
ATOM 764 C CA . SER A 1 101 ? 25.854 -12.064 -20.341 1.00 97.44 101 SER A CA 1
ATOM 765 C C . SER A 1 101 ? 26.306 -10.611 -20.498 1.00 97.44 101 SER A C 1
ATOM 767 O O . SER A 1 101 ? 26.183 -10.044 -21.580 1.00 97.44 101 SER A O 1
ATOM 769 N N . ALA A 1 102 ? 26.862 -10.025 -19.431 1.00 96.69 102 ALA A N 1
ATOM 770 C CA . ALA A 1 102 ? 27.262 -8.616 -19.426 1.00 96.69 102 ALA A CA 1
ATOM 771 C C . ALA A 1 102 ? 28.583 -8.318 -20.169 1.00 96.69 102 ALA A C 1
ATOM 773 O O . ALA A 1 102 ? 29.111 -9.158 -20.905 1.00 96.69 102 ALA A O 1
ATOM 774 N N . ASN A 1 103 ? 29.136 -7.113 -19.975 1.00 95.75 103 ASN A N 1
ATOM 775 C CA . ASN A 1 103 ? 30.337 -6.622 -20.663 1.00 95.75 103 ASN A CA 1
ATOM 776 C C . ASN A 1 103 ? 31.670 -6.941 -19.951 1.00 95.75 103 ASN A C 1
ATOM 778 O O . ASN A 1 103 ? 32.654 -7.266 -20.617 1.00 95.75 103 ASN A O 1
ATOM 782 N N . ASP A 1 104 ? 31.722 -6.944 -18.612 1.00 89.75 104 ASP A N 1
ATOM 783 C CA . ASP A 1 104 ? 32.920 -7.182 -17.770 1.00 89.75 104 ASP A CA 1
ATOM 784 C C . ASP A 1 104 ? 32.732 -8.334 -16.742 1.00 89.75 104 ASP A C 1
ATOM 786 O O . ASP A 1 104 ? 31.621 -8.806 -16.586 1.00 89.75 104 ASP A O 1
ATOM 790 N N . HIS A 1 105 ? 33.785 -8.909 -16.151 1.00 94.06 105 HIS A N 1
ATOM 791 C CA . HIS A 1 105 ? 33.707 -9.931 -15.072 1.00 94.06 105 HIS A CA 1
ATOM 792 C C . HIS A 1 105 ? 32.768 -11.156 -15.271 1.00 94.06 105 HIS A C 1
ATOM 794 O O . HIS A 1 105 ? 31.684 -11.199 -14.686 1.00 94.06 105 HIS A O 1
ATOM 800 N N . PRO A 1 106 ? 33.168 -12.200 -16.026 1.00 94.50 106 PRO A N 1
ATOM 801 C CA . PRO A 1 106 ? 32.333 -13.390 -16.268 1.00 94.50 106 PRO A CA 1
ATOM 802 C C . PRO A 1 106 ? 31.928 -14.164 -14.998 1.00 94.50 106 PRO A C 1
ATOM 804 O O . PRO A 1 106 ? 30.944 -14.899 -15.001 1.00 94.50 106 PRO A O 1
ATOM 807 N N . GLU A 1 107 ? 32.659 -14.013 -13.895 1.00 94.31 107 GLU A N 1
ATOM 808 C CA . GLU A 1 107 ? 32.343 -14.639 -12.611 1.00 94.31 107 GLU A CA 1
ATOM 809 C C . GLU A 1 107 ? 31.007 -14.165 -12.006 1.00 94.31 107 GLU A C 1
ATOM 811 O O . GLU A 1 107 ? 30.387 -14.906 -11.242 1.00 94.31 107 GLU A O 1
ATOM 816 N N . ARG A 1 108 ? 30.538 -12.969 -12.386 1.00 95.44 108 ARG A N 1
ATOM 817 C CA . ARG A 1 108 ? 29.281 -12.368 -11.910 1.00 95.44 108 ARG A CA 1
ATOM 818 C C . ARG A 1 108 ? 28.054 -12.812 -12.705 1.00 95.44 108 ARG A C 1
ATOM 820 O O . ARG A 1 108 ? 26.929 -12.542 -12.285 1.00 95.44 108 ARG A O 1
ATOM 827 N N . ASP A 1 109 ? 28.252 -13.462 -13.851 1.00 96.12 109 ASP A N 1
ATOM 828 C CA . ASP A 1 109 ? 27.148 -13.895 -14.704 1.00 96.12 109 ASP A CA 1
ATOM 829 C C . ASP A 1 109 ? 26.326 -15.005 -13.997 1.00 96.12 109 ASP A C 1
ATOM 831 O O . ASP A 1 109 ? 26.879 -15.791 -13.209 1.00 96.12 109 ASP A O 1
ATOM 835 N N . PRO A 1 110 ? 25.006 -15.113 -14.252 1.00 96.25 110 PRO A N 1
ATOM 836 C CA . PRO A 1 110 ? 24.163 -16.107 -13.599 1.00 96.25 110 PRO A CA 1
ATOM 837 C C . PRO A 1 110 ? 24.597 -17.525 -13.986 1.00 96.25 110 PRO A C 1
ATOM 839 O O . PRO A 1 110 ? 24.816 -17.822 -15.158 1.00 96.25 110 PRO A O 1
ATOM 842 N N . ARG A 1 111 ? 24.680 -18.420 -12.998 1.00 95.75 111 ARG A N 1
ATOM 843 C CA . ARG A 1 111 ? 25.042 -19.840 -13.172 1.00 95.75 111 ARG A CA 1
ATOM 844 C C . ARG A 1 111 ? 23.879 -20.782 -12.878 1.00 95.75 111 ARG A C 1
ATOM 846 O O . ARG A 1 111 ? 23.806 -21.885 -13.427 1.00 95.75 111 ARG A O 1
ATOM 853 N N . GLN A 1 112 ? 23.011 -20.383 -11.954 1.00 97.81 112 GLN A N 1
ATOM 854 C CA . GLN A 1 112 ? 21.860 -21.164 -11.522 1.00 97.81 112 GLN A CA 1
ATOM 855 C C . GLN A 1 112 ? 20.682 -20.239 -11.245 1.00 97.81 112 GLN A C 1
ATOM 857 O O . GLN A 1 112 ? 20.826 -19.245 -10.530 1.00 97.81 112 GLN A O 1
ATOM 862 N N . TRP A 1 113 ? 19.515 -20.580 -11.780 1.00 98.31 113 TRP A N 1
ATOM 863 C CA . TRP A 1 113 ? 18.296 -19.802 -11.596 1.00 98.31 113 TRP A CA 1
ATOM 864 C C . TRP A 1 113 ? 17.038 -20.652 -11.759 1.00 98.31 113 TRP A C 1
ATOM 866 O O . TRP A 1 113 ? 17.059 -21.757 -12.311 1.00 98.31 113 TRP A O 1
ATOM 876 N N . ARG A 1 114 ? 15.922 -20.087 -11.307 1.00 98.44 114 ARG A N 1
ATOM 877 C CA . ARG A 1 114 ? 14.566 -20.557 -11.586 1.00 98.44 114 ARG A CA 1
ATOM 878 C C . ARG A 1 114 ? 13.814 -19.475 -12.341 1.00 98.44 114 ARG A C 1
ATOM 880 O O . ARG A 1 114 ? 13.904 -18.304 -11.983 1.00 98.44 114 ARG A O 1
ATOM 887 N N . LEU A 1 115 ? 13.046 -19.870 -13.346 1.00 98.44 115 LEU A N 1
ATOM 888 C CA . LEU A 1 115 ? 12.036 -19.007 -13.942 1.00 98.44 115 LEU A CA 1
ATOM 889 C C . LEU A 1 115 ? 10.678 -19.366 -13.351 1.00 98.44 115 LEU A C 1
ATOM 891 O O . LEU A 1 115 ? 10.298 -20.537 -13.328 1.00 98.44 115 LEU A O 1
ATOM 895 N N . LEU A 1 116 ? 9.957 -18.365 -12.864 1.00 98.06 116 LEU A N 1
ATOM 896 C CA . LEU A 1 116 ? 8.703 -18.527 -12.141 1.00 98.06 116 LEU A CA 1
ATOM 897 C C . LEU A 1 116 ? 7.581 -17.735 -12.821 1.00 98.06 116 LEU A C 1
ATOM 899 O O . LEU A 1 116 ? 7.824 -16.642 -13.324 1.00 98.06 116 LEU A O 1
ATOM 903 N N . GLY A 1 117 ? 6.358 -18.260 -12.775 1.00 96.56 117 GLY A N 1
ATOM 904 C CA . GLY A 1 117 ? 5.127 -17.601 -13.209 1.00 96.56 117 GLY A CA 1
ATOM 905 C C . GLY A 1 117 ? 4.151 -17.413 -12.046 1.00 96.56 117 GLY A C 1
ATOM 906 O O . GLY A 1 117 ? 4.018 -18.298 -11.198 1.00 96.56 117 GLY A O 1
ATOM 907 N N . SER A 1 118 ? 3.454 -16.277 -11.988 1.00 94.12 118 SER A N 1
ATOM 908 C CA . SER A 1 118 ? 2.414 -16.011 -10.986 1.00 94.12 118 SER A CA 1
ATOM 909 C C . SER A 1 118 ? 1.248 -15.191 -11.545 1.00 94.12 118 SER A C 1
ATOM 911 O O . SER A 1 118 ? 1.390 -14.436 -12.505 1.00 94.12 118 SER A O 1
ATOM 913 N N . ASN A 1 119 ? 0.079 -15.358 -10.926 1.00 91.94 119 ASN A N 1
ATOM 914 C CA . ASN A 1 119 ? -1.141 -14.598 -11.213 1.00 91.94 119 ASN A CA 1
ATOM 915 C C . ASN A 1 119 ? -1.604 -13.726 -10.038 1.00 91.94 119 ASN A C 1
ATOM 917 O O . ASN A 1 119 ? -2.501 -12.904 -10.211 1.00 91.94 119 ASN A O 1
ATOM 921 N N . ASP A 1 120 ? -0.998 -13.888 -8.862 1.00 80.75 120 ASP A N 1
ATOM 922 C CA . ASP A 1 120 ? -1.344 -13.182 -7.624 1.00 80.75 120 ASP A CA 1
ATOM 923 C C . ASP A 1 120 ? -0.133 -12.491 -6.971 1.00 80.75 120 ASP A C 1
ATOM 925 O O . ASP A 1 120 ? -0.298 -11.694 -6.054 1.00 80.75 120 ASP A O 1
ATOM 929 N N . GLY A 1 121 ? 1.085 -12.763 -7.452 1.00 80.94 121 GLY A N 1
ATOM 930 C CA . GLY A 1 121 ? 2.339 -12.276 -6.876 1.00 80.94 121 GLY A CA 1
ATOM 931 C C . GLY A 1 121 ? 2.752 -12.974 -5.576 1.00 80.94 121 GLY A C 1
ATOM 932 O O . GLY A 1 121 ? 3.836 -12.693 -5.066 1.00 80.94 121 GLY A O 1
ATOM 933 N N . LEU A 1 122 ? 1.935 -13.898 -5.064 1.00 77.06 122 LEU A N 1
ATOM 934 C CA . LEU A 1 122 ? 2.130 -14.605 -3.795 1.00 77.06 122 LEU A CA 1
ATOM 935 C C . LEU A 1 122 ? 2.530 -16.055 -4.039 1.00 77.06 122 LEU A C 1
ATOM 937 O O . LEU A 1 122 ? 3.502 -16.563 -3.483 1.00 77.06 122 LEU A O 1
ATOM 941 N N . THR A 1 123 ? 1.778 -16.709 -4.913 1.00 83.94 123 THR A N 1
ATOM 942 C CA . THR A 1 123 ? 1.960 -18.091 -5.312 1.00 83.94 123 THR A CA 1
ATOM 943 C C . THR A 1 123 ? 2.729 -18.101 -6.624 1.00 83.94 123 THR A C 1
ATOM 945 O O . THR A 1 123 ? 2.253 -17.601 -7.645 1.00 83.94 123 THR A O 1
ATOM 948 N N . TRP A 1 124 ? 3.929 -18.671 -6.602 1.00 91.50 124 TRP A N 1
ATOM 949 C CA . TRP A 1 124 ? 4.814 -18.736 -7.761 1.00 91.50 124 TRP A CA 1
ATOM 950 C C . TRP A 1 124 ? 4.986 -20.184 -8.209 1.00 91.50 124 TRP A C 1
ATOM 952 O O . TRP A 1 124 ? 5.381 -21.044 -7.423 1.00 91.50 124 TRP A O 1
ATOM 962 N N . THR A 1 125 ? 4.697 -20.444 -9.481 1.00 95.50 125 THR A N 1
ATOM 963 C CA . THR A 1 125 ? 4.888 -21.751 -10.116 1.00 95.50 125 THR A CA 1
ATOM 964 C C . THR A 1 125 ? 6.205 -21.752 -10.871 1.00 95.50 125 THR A C 1
ATOM 966 O O . THR A 1 125 ? 6.469 -20.839 -11.646 1.00 95.50 125 THR A O 1
ATOM 969 N N . GLN A 1 126 ? 7.035 -22.772 -10.666 1.00 97.44 126 GLN A N 1
ATOM 970 C CA . GLN A 1 126 ? 8.275 -22.916 -11.424 1.00 97.44 126 GLN A CA 1
ATOM 971 C C . GLN A 1 126 ? 7.974 -23.341 -12.865 1.00 97.44 126 GLN A C 1
ATOM 973 O O . GLN A 1 126 ? 7.348 -24.374 -13.084 1.00 97.44 126 GLN A O 1
ATOM 978 N N . LEU A 1 127 ? 8.439 -22.541 -13.823 1.00 97.75 127 LEU A N 1
ATOM 979 C CA . LEU A 1 127 ? 8.303 -22.769 -15.264 1.00 97.75 127 LEU A CA 1
ATOM 980 C C . LEU A 1 127 ? 9.556 -23.416 -15.856 1.00 97.75 127 LEU A C 1
ATOM 982 O O . LEU A 1 127 ? 9.462 -24.253 -16.745 1.00 97.75 127 LEU A O 1
ATOM 986 N N . ASP A 1 128 ? 10.729 -23.037 -15.347 1.00 98.31 128 ASP A N 1
ATOM 987 C CA . ASP A 1 128 ? 12.013 -23.614 -15.741 1.00 98.31 128 ASP A CA 1
ATOM 988 C C . ASP A 1 128 ? 13.016 -23.538 -14.582 1.00 98.31 128 ASP A C 1
ATOM 990 O O . ASP A 1 128 ? 12.872 -22.729 -13.659 1.00 98.31 128 ASP A O 1
ATOM 994 N N . ALA A 1 129 ? 14.043 -24.380 -14.628 1.00 97.69 129 ALA A N 1
ATOM 995 C CA . ALA A 1 129 ? 15.182 -24.320 -13.725 1.00 97.69 129 ALA A CA 1
ATOM 996 C C . ALA A 1 129 ? 16.461 -24.709 -14.463 1.00 97.69 129 ALA A C 1
ATOM 998 O O . ALA A 1 129 ? 16.524 -25.736 -15.142 1.00 97.69 129 ALA A O 1
ATOM 999 N N . ARG A 1 130 ? 17.505 -23.902 -14.286 1.00 98.12 130 ARG A N 1
ATOM 1000 C CA . ARG A 1 130 ? 18.813 -24.115 -14.905 1.00 98.12 130 ARG A CA 1
ATOM 1001 C C . ARG A 1 130 ? 19.900 -24.122 -13.852 1.00 98.12 130 ARG A C 1
ATOM 1003 O O . ARG A 1 130 ? 19.822 -23.410 -12.855 1.00 98.12 130 ARG A O 1
ATOM 1010 N N . SER A 1 131 ? 20.927 -24.928 -14.089 1.00 96.75 131 SER A N 1
ATOM 1011 C CA . SER A 1 131 ? 22.067 -25.082 -13.189 1.00 96.75 131 SER A CA 1
ATOM 1012 C C . SER A 1 131 ? 23.340 -25.307 -13.985 1.00 96.75 131 SER A C 1
ATOM 1014 O O . SER A 1 131 ? 23.311 -26.041 -14.971 1.00 96.75 131 SER A O 1
ATOM 1016 N N . ASN A 1 132 ? 24.457 -24.763 -13.501 1.00 94.81 132 ASN A N 1
ATOM 1017 C CA . ASN A 1 132 ? 25.771 -24.868 -14.146 1.00 94.81 132 ASN A CA 1
ATOM 1018 C C . ASN A 1 132 ? 25.807 -24.303 -15.577 1.00 94.81 132 ASN A C 1
ATOM 1020 O O . ASN A 1 132 ? 26.610 -24.743 -16.396 1.00 94.81 132 ASN A O 1
ATOM 1024 N N . GLU A 1 133 ? 24.954 -23.326 -15.869 1.00 96.25 133 GLU A N 1
ATOM 1025 C CA . GLU A 1 133 ? 24.955 -22.613 -17.143 1.00 96.25 133 GLU A CA 1
ATOM 1026 C C . GLU A 1 133 ? 26.151 -21.682 -17.216 1.00 96.25 133 GLU A C 1
ATOM 1028 O O . GLU A 1 133 ? 26.382 -20.955 -16.263 1.00 96.25 133 GLU A O 1
ATOM 1033 N N . SER A 1 134 ? 26.882 -21.683 -18.331 1.00 93.94 134 SER A N 1
ATOM 1034 C CA . SER A 1 134 ? 28.012 -20.785 -18.585 1.00 93.94 134 SER A CA 1
ATOM 1035 C C . SER A 1 134 ? 27.842 -19.993 -19.879 1.00 93.94 134 SER A C 1
ATOM 1037 O O . SER A 1 134 ? 27.121 -20.418 -20.794 1.00 93.94 134 SER A O 1
ATOM 1039 N N . PHE A 1 135 ? 28.566 -18.874 -19.955 1.00 95.50 135 PHE A N 1
ATOM 1040 C CA . PHE A 1 135 ? 28.707 -18.033 -21.138 1.00 95.50 135 PHE A CA 1
ATOM 1041 C C . PHE A 1 135 ? 30.170 -18.066 -21.603 1.00 95.50 135 PHE A C 1
ATOM 1043 O O . PHE A 1 135 ? 31.087 -17.739 -20.852 1.00 95.50 135 PHE A O 1
ATOM 1050 N N . SER A 1 136 ? 30.405 -18.518 -22.834 1.00 94.94 136 SER A N 1
ATOM 1051 C CA . SER A 1 136 ? 31.734 -18.643 -23.447 1.00 94.94 136 SER A CA 1
ATOM 1052 C C . SER A 1 136 ? 32.258 -17.331 -24.033 1.00 94.94 136 SER A C 1
ATOM 1054 O O . SER A 1 136 ? 33.441 -17.234 -24.354 1.00 94.94 136 SER A O 1
ATOM 1056 N N . ALA A 1 137 ? 31.382 -16.342 -24.207 1.00 96.31 137 ALA A N 1
ATOM 1057 C CA . ALA A 1 137 ? 31.707 -15.002 -24.677 1.00 96.31 137 ALA A CA 1
ATOM 1058 C C . ALA A 1 137 ? 30.900 -13.952 -23.895 1.00 96.31 137 ALA A C 1
ATOM 1060 O O . ALA A 1 137 ? 29.921 -14.277 -23.218 1.00 96.31 137 ALA A O 1
ATOM 1061 N N . ARG A 1 138 ? 31.326 -12.689 -23.983 1.00 96.50 138 ARG A N 1
ATOM 1062 C CA . ARG A 1 138 ? 30.571 -11.554 -23.430 1.00 96.50 138 ARG A CA 1
ATOM 1063 C C . ARG A 1 138 ? 29.478 -11.128 -24.393 1.00 96.50 138 ARG A C 1
ATOM 1065 O O . ARG A 1 138 ? 29.626 -11.362 -25.593 1.00 96.50 138 ARG A O 1
ATOM 1072 N N . PHE A 1 139 ? 28.400 -10.552 -23.863 1.00 97.00 139 PHE A N 1
ATOM 1073 C CA . PHE A 1 139 ? 27.184 -10.249 -24.628 1.00 97.00 139 PHE A CA 1
ATOM 1074 C C . PHE A 1 139 ? 26.554 -11.478 -25.289 1.00 97.00 139 PHE A C 1
ATOM 1076 O O . PHE A 1 139 ? 25.839 -11.376 -26.283 1.00 97.00 139 PHE A O 1
ATOM 1083 N N . GLN A 1 140 ? 26.848 -12.672 -24.771 1.00 97.88 140 GLN A N 1
ATOM 1084 C CA . GLN A 1 140 ? 26.310 -13.901 -25.325 1.00 97.88 140 GLN A CA 1
ATOM 1085 C C . GLN A 1 140 ? 24.886 -14.093 -24.821 1.00 97.88 140 GLN A C 1
ATOM 1087 O O . GLN A 1 140 ? 24.673 -14.291 -23.626 1.00 97.88 140 GLN A O 1
ATOM 1092 N N . THR A 1 141 ? 23.936 -14.130 -25.748 1.00 98.12 141 THR A N 1
ATOM 1093 C CA . THR A 1 141 ? 22.554 -14.521 -25.475 1.00 98.12 141 THR A CA 1
ATOM 1094 C C . THR A 1 141 ? 22.406 -16.038 -25.514 1.00 98.12 141 THR A C 1
ATOM 1096 O O . THR A 1 141 ? 22.829 -16.696 -26.469 1.00 98.12 141 THR A O 1
ATOM 1099 N N . LYS A 1 142 ? 21.783 -16.606 -24.482 1.00 98.00 142 LYS A N 1
ATOM 1100 C CA . LYS A 1 142 ? 21.333 -18.002 -24.454 1.00 98.00 142 LYS A CA 1
ATOM 1101 C C . LYS A 1 142 ? 19.819 -18.033 -24.309 1.00 98.00 142 LYS A C 1
ATOM 1103 O O . LYS A 1 142 ? 19.277 -17.355 -23.439 1.00 98.00 142 LYS A O 1
ATOM 1108 N N . SER A 1 143 ? 19.166 -18.833 -25.145 1.00 97.75 143 SER A N 1
ATOM 1109 C CA . SER A 1 143 ? 17.709 -18.984 -25.168 1.00 97.75 143 SER A CA 1
ATOM 1110 C C . SER A 1 143 ? 17.292 -20.358 -24.659 1.00 97.75 143 SER A C 1
ATOM 1112 O O . SER A 1 143 ? 17.967 -21.360 -24.904 1.00 97.75 143 SER A O 1
ATOM 1114 N N . TYR A 1 144 ? 16.161 -20.398 -23.968 1.00 97.56 144 TYR A N 1
ATOM 1115 C CA . TYR A 1 144 ? 15.656 -21.568 -23.267 1.00 97.56 144 TYR A CA 1
ATOM 1116 C C . TYR A 1 144 ? 14.156 -21.712 -23.522 1.00 97.56 144 TYR A C 1
ATOM 1118 O O . TYR A 1 144 ? 13.379 -20.794 -23.258 1.00 97.56 144 TYR A O 1
ATOM 1126 N N . THR A 1 145 ? 13.741 -22.874 -24.022 1.00 96.88 145 THR A N 1
ATOM 1127 C CA . THR A 1 145 ? 12.322 -23.208 -24.198 1.00 96.88 145 THR A CA 1
ATOM 1128 C C . THR A 1 145 ? 11.681 -23.529 -22.852 1.00 96.88 145 THR A C 1
ATOM 1130 O O . THR A 1 145 ? 12.281 -24.209 -22.015 1.00 96.88 145 THR A O 1
ATOM 1133 N N . VAL A 1 146 ? 10.450 -23.063 -22.667 1.00 95.19 146 VAL A N 1
ATOM 1134 C CA . VAL A 1 146 ? 9.609 -23.312 -21.497 1.00 95.19 146 VAL A CA 1
ATOM 1135 C C . VAL A 1 146 ? 8.453 -24.204 -21.929 1.00 95.19 146 VAL A C 1
ATOM 1137 O O . VAL A 1 146 ? 7.746 -23.903 -22.886 1.00 95.19 146 VAL A O 1
ATOM 1140 N N . ALA A 1 147 ? 8.267 -25.321 -21.230 1.00 85.00 147 ALA A N 1
ATOM 1141 C CA . ALA A 1 147 ? 7.149 -26.221 -21.477 1.00 85.00 147 ALA A CA 1
ATOM 1142 C C . ALA A 1 147 ? 5.996 -25.873 -20.527 1.00 85.00 147 ALA A C 1
ATOM 1144 O O . ALA A 1 147 ? 6.129 -25.993 -19.310 1.00 85.00 147 ALA A O 1
ATOM 1145 N N . GLY A 1 148 ? 4.855 -25.453 -21.067 1.00 79.50 148 GLY A N 1
ATOM 1146 C CA . GLY A 1 148 ? 3.669 -25.149 -20.273 1.00 79.50 148 GLY A CA 1
ATOM 1147 C C . GLY A 1 148 ? 2.535 -24.586 -21.120 1.00 79.50 148 GLY A C 1
ATOM 1148 O O . GLY A 1 148 ? 2.769 -23.990 -22.162 1.00 79.50 148 GLY A O 1
ATOM 1149 N N . ALA A 1 149 ? 1.299 -24.787 -20.663 1.00 86.56 149 ALA A N 1
ATOM 1150 C CA . ALA A 1 149 ? 0.096 -24.245 -21.307 1.00 86.56 149 ALA A CA 1
ATOM 1151 C C . ALA A 1 149 ? -0.622 -23.197 -20.437 1.00 86.56 149 ALA A C 1
ATOM 1153 O O . ALA A 1 149 ? -1.635 -22.633 -20.842 1.00 86.56 149 ALA A O 1
ATOM 1154 N N . GLN A 1 150 ? -0.136 -22.962 -19.213 1.00 95.06 150 GLN A N 1
ATOM 1155 C CA . GLN A 1 150 ? -0.764 -22.034 -18.280 1.00 95.06 150 GLN A CA 1
ATOM 1156 C C . GLN A 1 150 ? -0.264 -20.612 -18.519 1.00 95.06 150 GLN A C 1
ATOM 1158 O O . GLN A 1 150 ? 0.940 -20.383 -18.629 1.00 95.06 150 GLN A O 1
ATOM 1163 N N . ALA A 1 151 ? -1.202 -19.664 -18.552 1.00 96.44 151 ALA A N 1
ATOM 1164 C CA . ALA A 1 151 ? -0.884 -18.255 -18.684 1.00 96.44 151 ALA A CA 1
ATOM 1165 C C . ALA A 1 151 ? -0.617 -17.606 -17.320 1.00 96.44 151 ALA A C 1
ATOM 1167 O O . ALA A 1 151 ? -1.345 -17.848 -16.344 1.00 96.44 151 ALA A O 1
ATOM 1168 N N . TYR A 1 152 ? 0.402 -16.750 -17.281 1.00 97.00 152 TYR A N 1
ATOM 1169 C CA . TYR A 1 152 ? 0.798 -15.986 -16.104 1.00 97.00 152 TYR A CA 1
ATOM 1170 C C . TYR A 1 152 ? 0.841 -14.488 -16.394 1.00 97.00 152 TYR A C 1
ATOM 1172 O O . TYR A 1 152 ? 1.197 -14.071 -17.495 1.00 97.00 152 TYR A O 1
ATOM 1180 N N . ARG A 1 153 ? 0.475 -13.682 -15.394 1.00 95.06 153 ARG A N 1
ATOM 1181 C CA . ARG A 1 153 ? 0.570 -12.211 -15.434 1.00 95.06 153 ARG A CA 1
ATOM 1182 C C . ARG A 1 153 ? 1.940 -11.695 -15.007 1.00 95.06 153 ARG A C 1
ATOM 1184 O O . ARG A 1 153 ? 2.308 -10.566 -15.293 1.00 95.06 153 ARG A O 1
ATOM 1191 N N . LYS A 1 154 ? 2.671 -12.499 -14.243 1.00 94.62 154 LYS A N 1
ATOM 1192 C CA . LYS A 1 154 ? 3.941 -12.109 -13.641 1.00 94.62 154 LYS A CA 1
ATOM 1193 C C . LYS A 1 154 ? 4.973 -13.180 -13.908 1.00 94.62 154 LYS A C 1
ATOM 1195 O O . LYS A 1 154 ? 4.684 -14.363 -13.723 1.00 94.62 154 LYS A O 1
ATOM 1200 N N . PHE A 1 155 ? 6.174 -12.761 -14.268 1.00 96.88 155 PHE A N 1
ATOM 1201 C CA . PHE A 1 155 ? 7.308 -13.637 -14.521 1.00 96.88 155 PHE A CA 1
ATOM 1202 C C . PHE A 1 155 ? 8.493 -13.187 -13.688 1.00 96.88 155 PHE A C 1
ATOM 1204 O O . PHE A 1 155 ? 8.804 -12.002 -13.650 1.00 96.88 155 PHE A O 1
ATOM 1211 N N . ARG A 1 156 ? 9.161 -14.120 -13.013 1.00 97.12 156 ARG A N 1
ATOM 1212 C CA . ARG A 1 156 ? 10.321 -13.825 -12.170 1.00 97.12 156 ARG A CA 1
ATOM 1213 C C . ARG A 1 156 ? 11.475 -14.751 -12.516 1.00 97.12 156 ARG A C 1
ATOM 1215 O O . ARG A 1 156 ? 11.351 -15.965 -12.374 1.00 97.12 156 ARG A O 1
ATOM 1222 N N . LEU A 1 157 ? 12.597 -14.167 -12.921 1.00 98.38 157 LEU A N 1
ATOM 1223 C CA . LEU A 1 157 ? 13.885 -14.840 -12.993 1.00 98.38 157 LEU A CA 1
ATOM 1224 C C . LEU A 1 157 ? 14.561 -14.716 -11.628 1.00 98.38 157 LEU A C 1
ATOM 1226 O O . LEU A 1 157 ? 15.036 -13.645 -11.262 1.00 98.38 157 LEU A O 1
ATOM 1230 N N . GLU A 1 158 ? 14.600 -15.801 -10.868 1.00 97.69 158 GLU A N 1
ATOM 1231 C CA . GLU A 1 158 ? 15.253 -15.855 -9.565 1.00 97.69 158 GLU A CA 1
ATOM 1232 C C . GLU A 1 158 ? 16.627 -16.520 -9.691 1.00 97.69 158 GLU A C 1
ATOM 1234 O O . GLU A 1 158 ? 16.737 -17.730 -9.898 1.00 97.69 158 GLU A O 1
ATOM 1239 N N . ILE A 1 159 ? 17.681 -15.719 -9.561 1.00 97.44 159 ILE A N 1
ATOM 1240 C CA . ILE A 1 159 ? 19.079 -16.129 -9.657 1.00 97.44 159 ILE A CA 1
ATOM 1241 C C . ILE A 1 159 ? 19.540 -16.625 -8.287 1.00 97.44 159 ILE A C 1
ATOM 1243 O O . ILE A 1 159 ? 19.596 -15.881 -7.307 1.00 97.44 159 ILE A O 1
ATOM 1247 N N . GLN A 1 160 ? 19.884 -17.907 -8.237 1.00 95.81 160 GLN A N 1
ATOM 1248 C CA . GLN A 1 160 ? 20.269 -18.620 -7.020 1.00 95.81 160 GLN A CA 1
ATOM 1249 C C . GLN A 1 160 ? 21.787 -18.668 -6.828 1.00 95.81 160 GLN A C 1
ATOM 1251 O O . GLN A 1 160 ? 22.263 -18.858 -5.707 1.00 95.81 160 GLN A O 1
ATOM 1256 N N . GLN A 1 161 ? 22.545 -18.550 -7.921 1.00 93.81 161 GLN A N 1
ATOM 1257 C CA . GLN A 1 161 ? 24.001 -18.585 -7.889 1.00 93.81 161 GLN A CA 1
ATOM 1258 C C . GLN A 1 161 ? 24.615 -17.938 -9.137 1.00 93.81 161 GLN A C 1
ATOM 1260 O O . GLN A 1 161 ? 24.084 -18.082 -10.241 1.00 93.81 161 GLN A O 1
ATOM 1265 N N . ASN A 1 162 ? 25.780 -17.315 -8.964 1.00 90.19 162 ASN A N 1
ATOM 1266 C CA . ASN A 1 162 ? 26.709 -16.896 -10.018 1.00 90.19 162 ASN A CA 1
ATOM 1267 C C . ASN A 1 162 ? 27.955 -17.818 -10.051 1.00 90.19 162 ASN A C 1
ATOM 1269 O O . ASN A 1 162 ? 27.992 -18.871 -9.403 1.00 90.19 162 ASN A O 1
ATOM 1273 N N . PHE A 1 163 ? 28.979 -17.472 -10.831 1.00 83.44 163 PHE A N 1
ATOM 1274 C CA . PHE A 1 163 ? 30.225 -18.244 -10.928 1.00 83.44 163 PHE A CA 1
ATOM 1275 C C . PHE A 1 163 ? 31.271 -17.925 -9.848 1.00 83.44 163 PHE A C 1
ATOM 1277 O O . PHE A 1 163 ? 32.260 -18.656 -9.746 1.00 83.44 163 PHE A O 1
ATOM 1284 N N . GLY A 1 164 ? 31.065 -16.890 -9.033 1.00 71.19 164 GLY A N 1
ATOM 1285 C CA . GLY A 1 164 ? 31.993 -16.438 -7.994 1.00 71.19 164 GLY A CA 1
ATOM 1286 C C . GLY A 1 164 ? 32.081 -14.910 -7.922 1.00 71.19 164 GLY A C 1
ATOM 1287 O O . GLY A 1 164 ? 31.207 -14.211 -8.420 1.00 71.19 164 GLY A O 1
ATOM 1288 N N . GLY A 1 165 ? 33.129 -14.383 -7.280 1.00 67.12 165 GLY A N 1
ATOM 1289 C CA . GLY A 1 165 ? 33.341 -12.938 -7.088 1.00 67.12 165 GLY A CA 1
ATOM 1290 C C . GLY A 1 165 ? 33.189 -12.493 -5.630 1.00 67.12 165 GLY A C 1
ATOM 1291 O O . GLY A 1 165 ? 33.300 -13.310 -4.714 1.00 67.12 165 GLY A O 1
ATOM 1292 N N . TRP A 1 166 ? 32.922 -11.203 -5.408 1.00 77.94 166 TRP A N 1
ATOM 1293 C CA . TRP A 1 166 ? 32.654 -10.624 -4.082 1.00 77.94 166 TRP A CA 1
ATOM 1294 C C . TRP A 1 166 ? 31.161 -10.669 -3.724 1.00 77.94 166 TRP A C 1
ATOM 1296 O O . TRP A 1 166 ? 30.724 -10.016 -2.779 1.00 77.94 166 TRP A O 1
ATOM 1306 N N . GLY A 1 167 ? 30.394 -11.484 -4.456 1.00 83.62 167 GLY A N 1
ATOM 1307 C CA . GLY A 1 167 ? 28.957 -11.635 -4.285 1.00 83.62 167 GLY A CA 1
ATOM 1308 C C . GLY A 1 167 ? 28.147 -10.662 -5.133 1.00 83.62 167 GLY A C 1
ATOM 1309 O O . GLY A 1 167 ? 27.124 -10.205 -4.652 1.00 83.62 167 GLY A O 1
ATOM 1310 N N . GLU A 1 168 ? 28.576 -10.326 -6.351 1.00 93.75 168 GLU A N 1
ATOM 1311 C CA . GLU A 1 168 ? 27.805 -9.503 -7.294 1.00 93.75 168 GLU A CA 1
ATOM 1312 C C . GLU A 1 168 ? 27.169 -10.341 -8.411 1.00 93.75 168 GLU A C 1
ATOM 1314 O O . GLU A 1 168 ? 27.779 -11.284 -8.918 1.00 93.75 168 GLU A O 1
ATOM 1319 N N . ILE A 1 169 ? 25.968 -9.969 -8.845 1.00 95.31 169 ILE A N 1
ATOM 1320 C CA . ILE A 1 169 ? 25.300 -10.540 -10.022 1.00 95.31 169 ILE A CA 1
ATOM 1321 C C . ILE A 1 169 ? 25.191 -9.463 -11.092 1.00 95.31 169 ILE A C 1
ATOM 1323 O O . ILE A 1 169 ? 24.934 -8.301 -10.777 1.00 95.31 169 ILE A O 1
ATOM 1327 N N . GLN A 1 170 ? 25.326 -9.865 -12.353 1.00 96.50 170 GLN A N 1
ATOM 1328 C CA . GLN A 1 170 ? 25.043 -9.000 -13.493 1.00 96.50 170 GLN A CA 1
ATOM 1329 C C . GLN A 1 170 ? 24.380 -9.760 -14.643 1.00 96.50 170 GLN A C 1
ATOM 1331 O O . GLN A 1 170 ? 24.567 -10.968 -14.782 1.00 96.50 170 GLN A O 1
ATOM 1336 N N . LEU A 1 171 ? 23.665 -9.044 -15.502 1.00 96.75 171 LEU A N 1
ATOM 1337 C CA . LEU A 1 171 ? 23.252 -9.507 -16.829 1.00 96.75 171 LEU A CA 1
ATOM 1338 C C . LEU A 1 171 ? 22.927 -8.312 -17.722 1.00 96.75 171 LEU A C 1
ATOM 1340 O O . LEU A 1 171 ? 22.593 -7.243 -17.218 1.00 96.75 171 LEU A O 1
ATOM 1344 N N . SER A 1 172 ? 23.016 -8.505 -19.033 1.00 97.25 172 SER A N 1
ATOM 1345 C CA . SER A 1 172 ? 22.694 -7.460 -20.007 1.00 97.25 172 SER A CA 1
ATOM 1346 C C . SER A 1 172 ? 21.242 -7.451 -20.434 1.00 97.25 172 SER A C 1
ATOM 1348 O O . SER A 1 172 ? 20.707 -6.397 -20.699 1.00 97.25 172 SER A O 1
ATOM 1350 N N . GLU A 1 173 ? 20.592 -8.610 -20.520 1.00 97.50 173 GLU A N 1
ATOM 1351 C CA . GLU A 1 173 ? 19.213 -8.653 -21.004 1.00 97.50 173 GLU A CA 1
ATOM 1352 C C . GLU A 1 173 ? 18.488 -9.882 -20.460 1.00 97.50 173 GLU A C 1
ATOM 1354 O O . GLU A 1 173 ? 19.061 -10.978 -20.427 1.00 97.50 173 GLU A O 1
ATOM 1359 N N . LEU A 1 174 ? 17.222 -9.706 -20.086 1.00 98.00 174 LEU A N 1
ATOM 1360 C CA . LEU A 1 174 ? 16.248 -10.770 -19.866 1.00 98.00 174 LEU A CA 1
ATOM 1361 C C . LEU A 1 174 ? 15.070 -10.571 -20.819 1.00 98.00 174 LEU A C 1
ATOM 1363 O O . LEU A 1 174 ? 14.229 -9.709 -20.570 1.00 98.00 174 LEU A O 1
ATOM 1367 N N . ALA A 1 175 ? 14.961 -11.417 -21.845 1.00 96.75 175 ALA A N 1
ATOM 1368 C CA . ALA A 1 175 ? 13.817 -11.415 -22.756 1.00 96.75 175 ALA A CA 1
ATOM 1369 C C . ALA A 1 175 ? 12.843 -12.559 -22.473 1.00 96.75 175 ALA A C 1
ATOM 1371 O O . ALA A 1 175 ? 13.257 -13.664 -22.111 1.00 96.75 175 ALA A O 1
ATOM 1372 N N . LEU A 1 176 ? 11.545 -12.292 -22.626 1.00 97.44 176 LEU A N 1
ATOM 1373 C CA . LEU A 1 176 ? 10.454 -13.208 -22.299 1.00 97.44 176 LEU A CA 1
ATOM 1374 C C . LEU A 1 176 ? 9.526 -13.329 -23.509 1.00 97.44 176 LEU A C 1
ATOM 1376 O O . LEU A 1 176 ? 8.890 -12.358 -23.893 1.00 97.44 176 LEU A O 1
ATOM 1380 N N . PHE A 1 177 ? 9.412 -14.524 -24.084 1.00 96.44 177 PHE A N 1
ATOM 1381 C CA . PHE A 1 177 ? 8.637 -14.754 -25.301 1.00 96.44 177 PHE A CA 1
ATOM 1382 C C . PHE A 1 177 ? 7.424 -15.638 -25.018 1.00 96.44 177 PHE A C 1
ATOM 1384 O O . PHE A 1 177 ? 7.561 -16.785 -24.576 1.00 96.44 177 PHE A O 1
ATOM 1391 N N . GLY A 1 178 ? 6.230 -15.116 -25.279 1.00 95.31 178 GLY A N 1
ATOM 1392 C CA . GLY A 1 178 ? 4.968 -15.764 -24.938 1.00 95.31 178 GLY A CA 1
ATOM 1393 C C . GLY A 1 178 ? 3.853 -15.469 -25.930 1.00 95.31 178 GLY A C 1
ATOM 1394 O O . GLY A 1 178 ? 3.987 -14.628 -26.811 1.00 95.31 178 GLY A O 1
ATOM 1395 N N . SER A 1 179 ? 2.737 -16.170 -25.777 1.00 94.62 179 SER A N 1
ATOM 1396 C CA . SER A 1 179 ? 1.487 -15.891 -26.491 1.00 94.62 179 SER A CA 1
ATOM 1397 C C . SER A 1 179 ? 0.401 -15.477 -25.493 1.00 94.62 179 SER A C 1
ATOM 1399 O O . SER A 1 179 ? 0.426 -15.946 -24.349 1.00 94.62 179 SER A O 1
ATOM 1401 N N . PRO A 1 180 ? -0.547 -14.598 -25.868 1.00 94.56 180 PRO A N 1
ATOM 1402 C CA . PRO A 1 180 ? -1.653 -14.234 -24.991 1.00 94.56 180 PRO A CA 1
ATOM 1403 C C . PRO A 1 180 ? -2.434 -15.465 -24.527 1.00 94.56 180 PRO A C 1
ATOM 1405 O O . PRO A 1 180 ? -2.738 -16.361 -25.313 1.00 94.56 180 PRO A O 1
ATOM 1408 N N . GLY A 1 181 ? -2.806 -15.498 -23.253 1.00 93.12 181 GLY A N 1
ATOM 1409 C CA . GLY A 1 181 ? -3.564 -16.601 -22.680 1.00 93.12 181 GLY A CA 1
ATOM 1410 C C . GLY A 1 181 ? -4.495 -16.165 -21.558 1.00 93.12 181 GLY A C 1
ATOM 1411 O O . GLY A 1 181 ? -4.482 -15.026 -21.098 1.00 93.12 181 GLY A O 1
ATOM 1412 N N . THR A 1 182 ? -5.334 -17.095 -21.104 1.00 93.62 182 THR A N 1
ATOM 1413 C CA . THR A 1 182 ? -6.257 -16.842 -19.990 1.00 93.62 182 THR A CA 1
ATOM 1414 C C . THR A 1 182 ? -5.616 -17.308 -18.683 1.00 93.62 182 THR A C 1
ATOM 1416 O O . THR A 1 182 ? -5.331 -18.503 -18.550 1.00 93.62 182 THR A O 1
ATOM 1419 N N . PRO A 1 183 ? -5.367 -16.414 -17.709 1.00 93.25 183 PRO A N 1
ATOM 1420 C CA . PRO A 1 183 ? -4.754 -16.810 -16.452 1.00 93.25 183 PRO A CA 1
ATOM 1421 C C . PRO A 1 183 ? -5.759 -17.564 -15.582 1.00 93.25 183 PRO A C 1
ATOM 1423 O O . PRO A 1 183 ? -6.933 -17.199 -15.497 1.00 93.25 183 PRO A O 1
ATOM 1426 N N . VAL A 1 184 ? -5.279 -18.571 -14.856 1.00 89.25 184 VAL A N 1
ATOM 1427 C CA . VAL A 1 184 ? -6.026 -19.146 -13.732 1.00 89.25 184 VAL A CA 1
ATOM 1428 C C . VAL A 1 184 ? -5.733 -18.290 -12.505 1.00 89.25 184 VAL A C 1
ATOM 1430 O O . VAL A 1 184 ? -4.622 -18.330 -11.968 1.00 89.25 184 VAL A O 1
ATOM 1433 N N . LEU A 1 185 ? -6.705 -17.473 -12.101 1.00 85.00 185 LEU A N 1
ATOM 1434 C CA . LEU A 1 185 ? -6.604 -16.641 -10.903 1.00 85.00 185 LEU A CA 1
ATOM 1435 C C . LEU A 1 185 ? -6.954 -17.461 -9.659 1.00 85.00 185 LEU A C 1
ATOM 1437 O O . LEU A 1 185 ? -7.820 -18.339 -9.740 1.00 85.00 185 LEU A O 1
ATOM 1441 N N . PRO A 1 186 ? -6.335 -17.182 -8.498 1.00 78.56 186 PRO A N 1
ATOM 1442 C CA . PRO A 1 186 ? -6.855 -17.715 -7.249 1.00 78.56 186 PRO A CA 1
ATOM 1443 C C . PRO A 1 186 ? -8.292 -17.229 -7.038 1.00 78.56 186 PRO A C 1
ATOM 1445 O O . PRO A 1 186 ? -8.682 -16.160 -7.517 1.00 78.56 186 PRO A O 1
ATOM 1448 N N . ALA A 1 187 ? -9.078 -18.016 -6.302 1.00 84.50 187 ALA A N 1
ATOM 1449 C CA . ALA A 1 187 ? -10.400 -17.576 -5.879 1.00 84.50 187 ALA A CA 1
ATOM 1450 C C . ALA A 1 187 ? -10.280 -16.229 -5.139 1.00 84.50 187 ALA A C 1
ATOM 1452 O O . ALA A 1 187 ? -9.332 -16.053 -4.365 1.00 84.50 187 ALA A O 1
ATOM 1453 N N . PRO A 1 188 ? -11.203 -15.278 -5.364 1.00 85.38 188 PRO A N 1
ATOM 1454 C CA . PRO A 1 188 ? -11.203 -14.044 -4.599 1.00 85.38 188 PRO A CA 1
ATOM 1455 C C . PRO A 1 188 ? -11.372 -14.361 -3.107 1.00 85.38 188 PRO A C 1
ATOM 1457 O O . PRO A 1 188 ? -11.931 -15.405 -2.752 1.00 85.38 188 PRO A O 1
ATOM 1460 N N . PRO A 1 189 ? -10.905 -13.469 -2.224 1.00 89.88 189 PRO A N 1
ATOM 1461 C CA . PRO A 1 189 ? -11.159 -13.612 -0.804 1.00 89.88 189 PRO A CA 1
ATOM 1462 C C . PRO A 1 189 ? -12.668 -13.649 -0.532 1.00 89.88 189 PRO A C 1
ATOM 1464 O O . PRO A 1 189 ? -13.454 -12.949 -1.175 1.00 89.88 189 PRO A O 1
ATOM 1467 N N . VAL A 1 190 ? -13.073 -14.471 0.432 1.00 95.19 190 VAL A N 1
ATOM 1468 C CA . VAL A 1 190 ? -14.463 -14.583 0.872 1.00 95.19 190 VAL A CA 1
ATOM 1469 C C . VAL A 1 190 ? -14.640 -13.748 2.130 1.00 95.19 190 VAL A C 1
ATOM 1471 O O . VAL A 1 190 ? -13.996 -13.981 3.154 1.00 95.19 190 VAL A O 1
ATOM 1474 N N . ILE A 1 191 ? -15.540 -12.774 2.049 1.00 96.81 191 ILE A N 1
ATOM 1475 C CA . ILE A 1 191 ? -15.853 -11.863 3.146 1.00 96.81 191 ILE A CA 1
ATOM 1476 C C . ILE A 1 191 ? -17.205 -12.266 3.714 1.00 96.81 191 ILE A C 1
ATOM 1478 O O . ILE A 1 191 ? -18.188 -12.369 2.984 1.00 96.81 191 ILE A O 1
ATOM 1482 N N . THR A 1 192 ? -17.254 -12.519 5.017 1.00 97.19 192 THR A N 1
ATOM 1483 C CA . THR A 1 192 ? -18.503 -12.824 5.727 1.00 97.19 192 THR A CA 1
ATOM 1484 C C . THR A 1 192 ? -18.573 -12.017 7.008 1.00 97.19 192 THR A C 1
ATOM 1486 O O . THR A 1 192 ? -17.542 -11.719 7.609 1.00 97.19 192 THR A O 1
ATOM 1489 N N . ALA A 1 193 ? -19.780 -11.680 7.449 1.00 98.00 193 ALA A N 1
ATOM 1490 C CA . ALA A 1 193 ? -19.991 -10.952 8.688 1.00 98.00 193 ALA A CA 1
ATOM 1491 C C . ALA A 1 193 ? -21.215 -11.463 9.453 1.00 98.00 193 ALA A C 1
ATOM 1493 O O . ALA A 1 193 ? -22.060 -12.182 8.921 1.00 98.00 193 ALA A O 1
ATOM 1494 N N . SER A 1 194 ? -21.326 -11.060 10.717 1.00 97.44 194 SER A N 1
ATOM 1495 C CA . SER A 1 194 ? -22.483 -11.344 11.573 1.00 97.44 194 SER A CA 1
ATOM 1496 C C . SER A 1 194 ? -23.765 -10.639 11.135 1.00 97.44 194 SER A C 1
ATOM 1498 O O . SER A 1 194 ? -24.842 -10.990 11.609 1.00 97.44 194 SER A O 1
ATOM 1500 N N . GLY A 1 195 ? -23.642 -9.596 10.315 1.00 96.38 195 GLY A N 1
ATOM 1501 C CA . GLY A 1 195 ? -24.739 -8.756 9.863 1.00 96.38 195 GLY A CA 1
ATOM 1502 C C . GLY A 1 195 ? -24.320 -7.910 8.666 1.00 96.38 195 GLY A C 1
ATOM 1503 O O . GLY A 1 195 ? -23.135 -7.643 8.467 1.00 96.38 195 GLY A O 1
ATOM 1504 N N . GLU A 1 196 ? -25.310 -7.515 7.876 1.00 95.38 196 GLU A N 1
ATOM 1505 C CA . GLU A 1 196 ? -25.154 -6.826 6.597 1.00 95.38 196 GLU A CA 1
ATOM 1506 C C . GLU A 1 196 ? -26.224 -5.737 6.486 1.00 95.38 196 GLU A C 1
ATOM 1508 O O . GLU A 1 196 ? -27.373 -5.975 6.868 1.00 95.38 196 GLU A O 1
ATOM 1513 N N . ASN A 1 197 ? -25.884 -4.585 5.904 1.00 95.25 197 ASN A N 1
ATOM 1514 C CA . ASN A 1 197 ? -26.860 -3.575 5.494 1.00 95.25 197 ASN A CA 1
ATOM 1515 C C . ASN A 1 197 ? -26.816 -3.379 3.968 1.00 95.25 197 ASN A C 1
ATOM 1517 O O . ASN A 1 197 ? -26.286 -2.408 3.426 1.00 95.25 197 ASN A O 1
ATOM 1521 N N . ALA A 1 198 ? -27.327 -4.381 3.254 1.00 92.06 198 ALA A N 1
ATOM 1522 C CA . ALA A 1 198 ? -27.341 -4.400 1.796 1.00 92.06 198 ALA A CA 1
ATOM 1523 C C . ALA A 1 198 ? -28.316 -3.355 1.205 1.00 92.06 198 ALA A C 1
ATOM 1525 O O . ALA A 1 198 ? -29.356 -3.081 1.803 1.00 92.06 198 ALA A O 1
ATOM 1526 N N . PRO A 1 199 ? -28.041 -2.821 -0.003 1.00 91.25 199 PRO A N 1
ATOM 1527 C CA . PRO A 1 199 ? -26.928 -3.177 -0.894 1.00 91.25 199 PRO A CA 1
ATOM 1528 C C . PRO A 1 199 ? -25.678 -2.294 -0.743 1.00 91.25 199 PRO A C 1
ATOM 1530 O O . PRO A 1 199 ? -24.640 -2.605 -1.325 1.00 91.25 199 PRO A O 1
ATOM 1533 N N . GLN A 1 200 ? -25.773 -1.181 -0.014 1.00 89.81 200 GLN A N 1
ATOM 1534 C CA . GLN A 1 200 ? -24.742 -0.138 -0.010 1.00 89.81 200 GLN A CA 1
ATOM 1535 C C . GLN A 1 200 ? -23.684 -0.333 1.080 1.00 89.81 200 GLN A C 1
ATOM 1537 O O . GLN A 1 200 ? -22.542 0.060 0.862 1.00 89.81 200 GLN A O 1
ATOM 1542 N N . GLU A 1 201 ? -24.025 -0.975 2.202 1.00 94.31 201 GLU A N 1
ATOM 1543 C CA . GLU A 1 201 ? -23.187 -1.010 3.408 1.00 94.31 201 GLU A CA 1
ATOM 1544 C C . GLU A 1 201 ? -22.852 -2.445 3.860 1.00 94.31 201 GLU A C 1
ATOM 1546 O O . GLU A 1 201 ? -22.949 -2.821 5.033 1.00 94.31 201 GLU A O 1
ATOM 1551 N N . THR A 1 202 ? -22.497 -3.284 2.886 1.00 96.88 202 THR A N 1
ATOM 1552 C CA . THR A 1 202 ? -22.169 -4.704 3.088 1.00 96.88 202 THR A CA 1
ATOM 1553 C C . THR A 1 202 ? -20.752 -4.921 3.629 1.00 96.88 202 THR A C 1
ATOM 1555 O O . THR A 1 202 ? -19.894 -4.068 3.434 1.00 96.88 202 THR A O 1
ATOM 1558 N N . ALA A 1 203 ? -20.436 -6.092 4.184 1.00 96.81 203 ALA A N 1
ATOM 1559 C CA . ALA A 1 203 ? -19.115 -6.448 4.711 1.00 96.81 203 ALA A CA 1
ATOM 1560 C C . ALA A 1 203 ? -17.980 -6.285 3.693 1.00 96.81 203 ALA A C 1
ATOM 1562 O O . ALA A 1 203 ? -16.867 -5.930 4.066 1.00 96.81 203 ALA A O 1
ATOM 1563 N N . ALA A 1 204 ? -18.264 -6.476 2.400 1.00 95.50 204 ALA A N 1
ATOM 1564 C CA . ALA A 1 204 ? -17.289 -6.250 1.334 1.00 95.50 204 ALA A CA 1
ATOM 1565 C C . ALA A 1 204 ? -16.741 -4.812 1.296 1.00 95.50 204 ALA A C 1
ATOM 1567 O O . ALA A 1 204 ? -15.616 -4.606 0.859 1.00 95.50 204 ALA A O 1
ATOM 1568 N N . ARG A 1 205 ? -17.513 -3.836 1.789 1.00 95.50 205 ARG A N 1
ATOM 1569 C CA . ARG A 1 205 ? -17.107 -2.430 1.886 1.00 95.50 205 ARG A CA 1
ATOM 1570 C C . ARG A 1 205 ? -15.995 -2.196 2.891 1.00 95.50 205 ARG A C 1
ATOM 1572 O O . ARG A 1 205 ? -15.258 -1.252 2.726 1.00 95.50 205 ARG A O 1
ATOM 1579 N N . ALA A 1 206 ? -15.830 -3.083 3.871 1.00 97.06 206 ALA A N 1
ATOM 1580 C CA . ALA A 1 206 ? -14.733 -2.995 4.828 1.00 97.06 206 ALA A CA 1
ATOM 1581 C C . ALA A 1 206 ? -13.366 -3.392 4.239 1.00 97.06 206 ALA A C 1
ATOM 1583 O O . ALA A 1 206 ? -12.402 -3.445 4.993 1.00 97.06 206 ALA A O 1
ATOM 1584 N N . PHE A 1 207 ? -13.289 -3.770 2.960 1.00 95.75 207 PHE A N 1
ATOM 1585 C CA . PHE A 1 207 ? -12.065 -4.238 2.304 1.00 95.75 207 PHE A CA 1
ATOM 1586 C C . PHE A 1 207 ? -11.997 -3.785 0.834 1.00 95.75 207 PHE A C 1
ATOM 1588 O O . PHE A 1 207 ? -11.351 -4.453 0.020 1.00 95.75 207 PHE A O 1
ATOM 1595 N N . ASP A 1 208 ? -12.715 -2.721 0.448 1.00 91.19 208 ASP A N 1
ATOM 1596 C CA . ASP A 1 208 ? -12.766 -2.264 -0.950 1.00 91.19 208 ASP A CA 1
ATOM 1597 C C . ASP A 1 208 ? -11.753 -1.153 -1.271 1.00 91.19 208 ASP A C 1
ATOM 1599 O O . ASP A 1 208 ? -11.662 -0.704 -2.420 1.00 91.19 208 ASP A O 1
ATOM 1603 N N . GLY A 1 209 ? -10.933 -0.777 -0.284 1.00 88.94 209 GLY A N 1
ATOM 1604 C CA . GLY A 1 209 ? -9.892 0.239 -0.393 1.00 88.94 209 GLY A CA 1
ATOM 1605 C C . GLY A 1 209 ? -10.452 1.656 -0.512 1.00 88.94 209 GLY A C 1
ATOM 1606 O O . GLY A 1 209 ? -9.732 2.560 -0.944 1.00 88.94 209 GLY A O 1
ATOM 1607 N N . ARG A 1 210 ? -11.732 1.876 -0.182 1.00 86.12 210 ARG A N 1
ATOM 1608 C CA . ARG A 1 210 ? -12.410 3.166 -0.319 1.00 86.12 210 ARG A CA 1
ATOM 1609 C C . ARG A 1 210 ? -12.941 3.632 1.032 1.00 86.12 210 ARG A C 1
ATOM 1611 O O . ARG A 1 210 ? -14.030 3.234 1.436 1.00 86.12 210 ARG A O 1
ATOM 1618 N N . PRO A 1 211 ? -12.296 4.626 1.668 1.00 86.00 211 PRO A N 1
ATOM 1619 C CA . PRO A 1 211 ? -12.760 5.139 2.956 1.00 86.00 211 PRO A CA 1
ATOM 1620 C C . PRO A 1 211 ? -14.167 5.761 2.896 1.00 86.00 211 PRO A C 1
ATOM 1622 O O . PRO A 1 211 ? -14.832 5.876 3.918 1.00 86.00 211 PRO A O 1
ATOM 1625 N N . ILE A 1 212 ? -14.647 6.152 1.711 1.00 85.69 212 ILE A N 1
ATOM 1626 C CA . ILE A 1 212 ? -15.997 6.708 1.513 1.00 85.69 212 ILE A CA 1
ATOM 1627 C C . ILE A 1 212 ? -17.111 5.649 1.496 1.00 85.69 212 ILE A C 1
ATOM 1629 O O . ILE A 1 212 ? -18.290 5.998 1.525 1.00 85.69 212 ILE A O 1
ATOM 1633 N N . SER A 1 213 ? -16.751 4.370 1.410 1.00 90.81 213 SER A N 1
ATOM 1634 C CA . SER A 1 213 ? -17.659 3.236 1.535 1.00 90.81 213 SER A CA 1
ATOM 1635 C C . SER A 1 213 ? -17.597 2.709 2.978 1.00 90.81 213 SER A C 1
ATOM 1637 O O . SER A 1 213 ? -16.671 3.046 3.713 1.00 90.81 213 SER A O 1
ATOM 1639 N N . LYS A 1 214 ? -18.618 1.977 3.445 1.00 94.81 214 LYS A N 1
ATOM 1640 C CA . LYS A 1 214 ? -18.618 1.436 4.814 1.00 94.81 214 LYS A CA 1
ATOM 1641 C C . LYS A 1 214 ? -19.373 0.132 4.945 1.00 94.81 214 LYS A C 1
ATOM 1643 O O . LYS A 1 214 ? -20.353 -0.087 4.244 1.00 94.81 214 LYS A O 1
ATOM 1648 N N . TRP A 1 215 ? -18.962 -0.699 5.893 1.00 97.94 215 TRP A N 1
ATOM 1649 C CA . TRP A 1 215 ? -19.782 -1.788 6.414 1.00 97.94 215 TRP A CA 1
ATOM 1650 C C . TRP A 1 215 ? -20.595 -1.292 7.611 1.00 97.94 215 TRP A C 1
ATOM 1652 O O . TRP A 1 215 ? -20.079 -0.552 8.453 1.00 97.94 215 TRP A O 1
ATOM 1662 N N . LEU A 1 216 ? -21.858 -1.713 7.699 1.00 97.38 216 LEU A N 1
ATOM 1663 C CA . LEU A 1 216 ? -22.737 -1.429 8.829 1.00 97.38 216 LEU A CA 1
ATOM 1664 C C . LEU A 1 216 ? -23.515 -2.678 9.250 1.00 97.38 216 LEU A C 1
ATOM 1666 O O . LEU A 1 216 ? -24.035 -3.429 8.425 1.00 97.38 216 LEU A O 1
ATOM 1670 N N . THR A 1 217 ? -23.663 -2.858 10.561 1.00 97.19 217 THR A N 1
ATOM 1671 C CA . THR A 1 217 ? -24.557 -3.856 11.157 1.00 97.19 217 THR A CA 1
ATOM 1672 C C . THR A 1 217 ? -25.439 -3.218 12.229 1.00 97.19 217 THR A C 1
ATOM 1674 O O . THR A 1 217 ? -24.979 -2.411 13.039 1.00 97.19 217 THR A O 1
ATOM 1677 N N . SER A 1 218 ? -26.725 -3.583 12.264 1.00 95.88 218 SER A N 1
ATOM 1678 C CA . SER A 1 218 ? -27.709 -3.093 13.246 1.00 95.88 218 SER A CA 1
ATOM 1679 C C . SER A 1 218 ? -27.593 -3.802 14.605 1.00 95.88 218 SER A C 1
ATOM 1681 O O . SER A 1 218 ? -28.579 -4.282 15.163 1.00 95.88 218 SER A O 1
ATOM 1683 N N . SER A 1 219 ? -26.367 -3.916 15.112 1.00 96.56 219 SER A N 1
ATOM 1684 C CA . SER A 1 219 ? -26.029 -4.523 16.396 1.00 96.56 219 SER A CA 1
ATOM 1685 C C . SER A 1 219 ? -24.878 -3.752 17.040 1.00 96.56 219 SER A C 1
ATOM 1687 O O . SER A 1 219 ? -24.015 -3.228 16.340 1.00 96.56 219 SER A O 1
ATOM 1689 N N . SER A 1 220 ? -24.843 -3.709 18.375 1.00 96.12 220 SER A N 1
ATOM 1690 C CA . SER A 1 220 ? -23.718 -3.137 19.131 1.00 96.12 220 SER A CA 1
ATOM 1691 C C . SER A 1 220 ? -22.455 -3.995 19.086 1.00 96.12 220 SER A C 1
ATOM 1693 O O . SER A 1 220 ? -21.381 -3.563 19.502 1.00 96.12 220 SER A O 1
ATOM 1695 N N . THR A 1 221 ? -22.576 -5.229 18.604 1.00 97.75 221 THR A N 1
ATOM 1696 C CA . THR A 1 221 ? -21.464 -6.143 18.365 1.00 97.75 221 THR A CA 1
ATOM 1697 C C . THR A 1 221 ? -21.532 -6.681 16.944 1.00 97.75 221 THR A C 1
ATOM 1699 O O . THR A 1 221 ? -22.617 -6.882 16.390 1.00 97.75 221 THR A O 1
ATOM 1702 N N . GLY A 1 222 ? -20.375 -6.942 16.348 1.00 97.75 222 GLY A N 1
ATOM 1703 C CA . GLY A 1 222 ? -20.317 -7.542 15.025 1.00 97.75 222 GLY A CA 1
ATOM 1704 C C . GLY A 1 222 ? -19.009 -8.267 14.790 1.00 97.75 222 GLY A C 1
ATOM 1705 O O . GLY A 1 222 ? -17.956 -7.791 15.208 1.00 97.75 222 GLY A O 1
ATOM 1706 N N . TRP A 1 223 ? -19.067 -9.418 14.126 1.00 98.31 223 TRP A N 1
ATOM 1707 C CA . TRP A 1 223 ? -17.867 -10.069 13.615 1.00 98.31 223 TRP A CA 1
ATOM 1708 C C . TRP A 1 223 ? -17.792 -9.916 12.104 1.00 98.31 223 TRP A C 1
ATOM 1710 O O . TRP A 1 223 ? -18.818 -9.941 11.429 1.00 98.31 223 TRP A O 1
ATOM 1720 N N . ILE A 1 224 ? -16.577 -9.786 11.587 1.00 98.62 224 ILE A N 1
ATOM 1721 C CA . ILE A 1 224 ? -16.277 -9.810 10.156 1.00 98.62 224 ILE A CA 1
ATOM 1722 C C . ILE A 1 224 ? -15.050 -10.691 9.926 1.00 98.62 224 ILE A C 1
ATOM 1724 O O . ILE A 1 224 ? -14.086 -10.651 10.696 1.00 98.62 224 ILE A O 1
ATOM 1728 N N . ARG A 1 225 ? -15.120 -11.550 8.911 1.00 97.81 225 ARG A N 1
ATOM 1729 C CA . ARG A 1 225 ? -14.106 -12.539 8.547 1.00 97.81 225 ARG A CA 1
ATOM 1730 C C . ARG A 1 225 ? -13.661 -12.309 7.112 1.00 97.81 225 ARG A C 1
ATOM 1732 O O . ARG A 1 225 ? -14.492 -12.289 6.209 1.00 97.81 225 ARG A O 1
ATOM 1739 N N . TYR A 1 226 ? -12.349 -12.232 6.940 1.00 96.81 226 TYR A N 1
ATOM 1740 C CA . TYR A 1 226 ? -11.653 -12.219 5.665 1.00 96.81 226 TYR A CA 1
ATOM 1741 C C . TYR A 1 226 ? -10.978 -13.577 5.461 1.00 96.81 226 TYR A C 1
ATOM 1743 O O . TYR A 1 226 ? -10.025 -13.917 6.168 1.00 96.81 226 TYR A O 1
ATOM 1751 N N . GLU A 1 227 ? -11.520 -14.388 4.557 1.00 95.81 227 GLU A N 1
ATOM 1752 C CA . GLU A 1 227 ? -10.977 -15.694 4.192 1.00 95.81 227 GLU A CA 1
ATOM 1753 C C . GLU A 1 227 ? -10.217 -15.594 2.873 1.00 95.81 227 GLU A C 1
ATOM 1755 O O . GLU A 1 227 ? -10.740 -15.148 1.858 1.00 95.81 227 GLU A O 1
ATOM 1760 N N . LEU A 1 228 ? -8.967 -16.023 2.899 1.00 91.50 228 LEU A N 1
ATOM 1761 C CA . LEU A 1 228 ? -8.000 -15.869 1.832 1.00 91.50 228 LEU A CA 1
ATOM 1762 C C . LEU A 1 228 ? -7.792 -17.194 1.097 1.00 91.50 228 LEU A C 1
ATOM 1764 O O . LEU A 1 228 ? -7.724 -18.248 1.741 1.00 91.50 228 LEU A O 1
ATOM 1768 N N . PRO A 1 229 ? -7.569 -17.158 -0.228 1.00 87.94 229 PRO A N 1
ATOM 1769 C CA . PRO A 1 229 ? -7.204 -18.357 -0.982 1.00 87.94 229 PRO A CA 1
ATOM 1770 C C . PRO A 1 229 ? -5.872 -18.952 -0.491 1.00 87.94 229 PRO A C 1
ATOM 1772 O O . PRO A 1 229 ? -5.742 -20.171 -0.320 1.00 87.94 229 PRO A O 1
ATOM 1775 N N . THR A 1 230 ? -4.912 -18.074 -0.187 1.00 87.50 230 THR A N 1
ATOM 1776 C CA . THR A 1 230 ? -3.565 -18.404 0.283 1.00 87.50 230 THR A CA 1
ATOM 1777 C C . THR A 1 230 ? -3.309 -17.710 1.615 1.00 87.50 230 THR A C 1
ATOM 1779 O O . THR A 1 230 ? -3.593 -16.523 1.767 1.00 87.50 230 THR A O 1
ATOM 1782 N N . ALA A 1 231 ? -2.774 -18.454 2.585 1.00 92.69 231 ALA A N 1
ATOM 1783 C CA . ALA A 1 231 ? -2.407 -17.893 3.878 1.00 92.69 231 ALA A CA 1
ATOM 1784 C C . ALA A 1 231 ? -1.231 -16.921 3.724 1.00 92.69 231 ALA A C 1
ATOM 1786 O O . ALA A 1 231 ? -0.246 -17.251 3.067 1.00 92.69 231 ALA A O 1
ATOM 1787 N N . PHE A 1 232 ? -1.297 -15.771 4.387 1.00 92.25 232 PHE A N 1
ATOM 1788 C CA . PHE A 1 232 ? -0.156 -14.867 4.549 1.00 92.25 232 PHE A CA 1
ATOM 1789 C C . PHE A 1 232 ? 0.010 -14.492 6.013 1.00 92.25 232 PHE A C 1
ATOM 1791 O O . PHE A 1 232 ? -0.874 -14.767 6.817 1.00 92.25 232 PHE A O 1
ATOM 1798 N N . THR A 1 233 ? 1.148 -13.897 6.362 1.00 96.31 233 THR A N 1
ATOM 1799 C CA . THR A 1 233 ? 1.425 -13.384 7.708 1.00 96.31 233 THR A CA 1
ATOM 1800 C C . THR A 1 233 ? 1.140 -11.884 7.749 1.00 96.31 233 THR A C 1
ATOM 1802 O O . THR A 1 233 ? 1.522 -11.149 6.840 1.00 96.31 233 THR A O 1
ATOM 1805 N N . ILE A 1 234 ? 0.497 -11.428 8.825 1.00 97.50 234 ILE A N 1
ATOM 1806 C CA . ILE A 1 234 ? 0.364 -10.002 9.153 1.00 97.50 234 ILE A CA 1
ATOM 1807 C C . ILE A 1 234 ? 1.190 -9.675 10.391 1.00 97.50 234 ILE A C 1
ATOM 1809 O O . ILE A 1 234 ? 1.267 -10.501 11.305 1.00 97.50 234 ILE A O 1
ATOM 1813 N N . ASP A 1 235 ? 1.744 -8.469 10.444 1.00 97.19 235 ASP A N 1
ATOM 1814 C CA . ASP A 1 235 ? 2.389 -7.885 11.630 1.00 97.19 235 ASP A CA 1
ATOM 1815 C C . ASP A 1 235 ? 1.663 -6.627 12.140 1.00 97.19 235 ASP A C 1
ATOM 1817 O O . ASP A 1 235 ? 2.096 -5.966 13.089 1.00 97.19 235 ASP A O 1
ATOM 1821 N N . GLY A 1 236 ? 0.494 -6.344 11.571 1.00 98.19 236 GLY A N 1
ATOM 1822 C CA . GLY A 1 236 ? -0.440 -5.350 12.065 1.00 98.19 236 GLY A CA 1
ATOM 1823 C C . GLY A 1 236 ? -1.752 -5.356 11.290 1.00 98.19 236 GLY A C 1
ATOM 1824 O O . GLY A 1 236 ? -1.993 -6.202 10.427 1.00 98.19 236 GLY A O 1
ATOM 1825 N N . TYR A 1 237 ? -2.602 -4.392 11.604 1.00 98.62 237 TYR A N 1
ATOM 1826 C CA . TYR A 1 237 ? -3.823 -4.084 10.866 1.00 98.62 237 TYR A CA 1
ATOM 1827 C C . TYR A 1 237 ? -4.141 -2.593 11.018 1.00 98.62 237 TYR A C 1
ATOM 1829 O O . TYR A 1 237 ? -3.672 -1.956 11.964 1.00 98.62 237 TYR A O 1
ATOM 1837 N N . ALA A 1 238 ? -4.956 -2.043 10.128 1.00 98.25 238 ALA A N 1
ATOM 1838 C CA . ALA A 1 238 ? -5.524 -0.712 10.269 1.00 98.25 238 ALA A CA 1
ATOM 1839 C C . ALA A 1 238 ? -7.050 -0.761 10.200 1.00 98.25 238 ALA A C 1
ATOM 1841 O O . ALA A 1 238 ? -7.625 -1.651 9.578 1.00 98.25 238 ALA A O 1
ATOM 1842 N N . ILE A 1 239 ? -7.696 0.179 10.886 1.00 98.44 239 ILE A N 1
ATOM 1843 C CA . ILE A 1 239 ? -9.145 0.384 10.838 1.00 98.44 239 ILE A CA 1
ATOM 1844 C C . ILE A 1 239 ? -9.391 1.846 10.494 1.00 98.44 239 ILE A C 1
ATOM 1846 O O . ILE A 1 239 ? -8.767 2.731 11.087 1.00 98.44 239 ILE A O 1
ATOM 1850 N N . THR A 1 240 ? -10.325 2.085 9.580 1.00 97.19 240 THR A N 1
ATOM 1851 C CA . THR A 1 240 ? -10.743 3.427 9.175 1.00 97.19 240 THR A CA 1
ATOM 1852 C C . THR A 1 240 ? -12.166 3.697 9.637 1.00 97.19 240 THR A C 1
ATOM 1854 O O . THR A 1 240 ? -13.073 2.895 9.400 1.00 97.19 240 THR A O 1
ATOM 1857 N N . SER A 1 241 ? -12.374 4.834 10.300 1.00 95.56 241 SER A N 1
ATOM 1858 C CA . SER A 1 241 ? -13.705 5.254 10.742 1.00 95.56 241 SER A CA 1
ATOM 1859 C C . SER A 1 241 ? -14.608 5.590 9.545 1.00 95.56 241 SER A C 1
ATOM 1861 O O . SER A 1 241 ? -14.135 6.098 8.535 1.00 95.56 241 SER A O 1
ATOM 1863 N N . ALA A 1 242 ? -15.912 5.337 9.679 1.00 93.12 242 ALA A N 1
ATOM 1864 C CA . ALA A 1 242 ? -16.954 5.712 8.713 1.00 93.12 242 ALA A CA 1
ATOM 1865 C C . ALA A 1 242 ? -17.095 7.238 8.451 1.00 93.12 242 ALA A C 1
ATOM 1867 O O . ALA A 1 242 ? -16.243 8.048 8.830 1.00 93.12 242 ALA A O 1
ATOM 1868 N N . ASN A 1 243 ? -18.198 7.650 7.815 1.00 86.75 243 ASN A N 1
ATOM 1869 C CA . ASN A 1 243 ? -18.490 9.042 7.452 1.00 86.75 243 ASN A CA 1
ATOM 1870 C C . ASN A 1 243 ? -19.415 9.792 8.430 1.00 86.75 243 ASN A C 1
ATOM 1872 O O . ASN A 1 243 ? -19.316 11.008 8.519 1.00 86.75 243 ASN A O 1
ATOM 1876 N N . ASP A 1 244 ? -20.319 9.101 9.135 1.00 81.50 244 ASP A N 1
ATOM 1877 C CA . ASP A 1 244 ? -21.457 9.734 9.822 1.00 81.50 244 ASP A CA 1
ATOM 1878 C C . ASP A 1 244 ? -21.271 9.823 11.349 1.00 81.50 244 ASP A C 1
ATOM 1880 O O . ASP A 1 244 ? -20.708 10.790 11.854 1.00 81.50 244 ASP A O 1
ATOM 1884 N N . LEU A 1 245 ? -21.697 8.822 12.128 1.00 89.38 245 LEU A N 1
ATOM 1885 C CA . LEU A 1 245 ? -21.870 8.955 13.583 1.00 89.38 245 LEU A CA 1
ATOM 1886 C C . LEU A 1 245 ? -20.725 8.323 14.408 1.00 89.38 245 LEU A C 1
ATOM 1888 O O . LEU A 1 245 ? -20.685 7.098 14.498 1.00 89.38 245 LEU A O 1
ATOM 1892 N N . PRO A 1 246 ? -19.868 9.096 15.112 1.00 92.12 246 PRO A N 1
ATOM 1893 C CA . PRO A 1 246 ? -18.708 8.548 15.837 1.00 92.12 246 PRO A CA 1
ATOM 1894 C C . PRO A 1 246 ? -19.030 7.494 16.908 1.00 92.12 246 PRO A C 1
ATOM 1896 O O . PRO A 1 246 ? -18.207 6.645 17.236 1.00 92.12 246 PRO A O 1
ATOM 1899 N N . ALA A 1 247 ? -20.239 7.519 17.475 1.00 93.94 247 ALA A N 1
ATOM 1900 C CA . ALA A 1 247 ? -20.657 6.559 18.500 1.00 93.94 247 ALA A CA 1
ATOM 1901 C C . ALA A 1 247 ? -20.879 5.126 17.955 1.00 93.94 247 ALA A C 1
ATOM 1903 O O . ALA A 1 247 ? -20.989 4.176 18.733 1.00 93.94 247 ALA A O 1
ATOM 1904 N N . ARG A 1 248 ? -20.958 4.962 16.627 1.00 96.06 248 ARG A N 1
ATOM 1905 C CA . ARG A 1 248 ? -21.059 3.658 15.949 1.00 96.06 248 ARG A CA 1
ATOM 1906 C C . ARG A 1 248 ? -19.693 3.081 15.571 1.00 96.06 248 ARG A C 1
ATOM 1908 O O . ARG A 1 248 ? -19.634 1.919 15.176 1.00 96.06 248 ARG A O 1
ATOM 1915 N N . ASP A 1 249 ? -18.614 3.857 15.682 1.00 97.19 249 ASP A N 1
ATOM 1916 C CA . ASP A 1 249 ? -17.268 3.360 15.405 1.00 97.19 249 ASP A CA 1
ATOM 1917 C C . ASP A 1 249 ? -16.884 2.249 16.401 1.00 97.19 249 ASP A C 1
ATOM 1919 O O . ASP A 1 249 ? -17.358 2.243 17.548 1.00 97.19 249 ASP A O 1
ATOM 1923 N N . PRO A 1 250 ? -15.994 1.318 16.019 1.00 97.56 250 PRO A N 1
ATOM 1924 C CA . PRO A 1 250 ? -15.554 0.278 16.930 1.00 97.56 250 PRO A CA 1
ATOM 1925 C C . PRO A 1 250 ? -14.778 0.865 18.118 1.00 97.56 250 PRO A C 1
ATOM 1927 O O . PRO A 1 250 ? -13.835 1.639 17.952 1.00 97.56 250 PRO A O 1
ATOM 1930 N N . LYS A 1 251 ? -15.150 0.459 19.333 1.00 97.56 251 LYS A N 1
ATOM 1931 C CA . LYS A 1 251 ? -14.505 0.856 20.597 1.00 97.56 251 LYS A CA 1
ATOM 1932 C C . LYS A 1 251 ? -13.557 -0.185 21.146 1.00 97.56 251 LYS A C 1
ATOM 1934 O O . LYS A 1 251 ? -12.527 0.154 21.728 1.00 97.56 251 LYS A O 1
ATOM 1939 N N . SER A 1 252 ? -13.921 -1.446 20.984 1.00 98.44 252 SER A N 1
ATOM 1940 C CA . SER A 1 252 ? -13.111 -2.574 21.418 1.00 98.44 252 SER A CA 1
ATOM 1941 C C . SER A 1 252 ? -13.221 -3.685 20.396 1.00 98.44 252 SER A C 1
ATOM 1943 O O . SER A 1 252 ? -14.246 -3.810 19.719 1.00 98.44 252 SER A O 1
ATOM 1945 N N . TRP A 1 253 ? -12.167 -4.482 20.276 1.00 98.75 253 TRP A N 1
ATOM 1946 C CA . TRP A 1 253 ? -12.181 -5.650 19.416 1.00 98.75 253 TRP A CA 1
ATOM 1947 C C . TRP A 1 253 ? -11.120 -6.677 19.760 1.00 98.75 253 TRP A C 1
ATOM 1949 O O . TRP A 1 253 ? -10.116 -6.386 20.407 1.00 98.75 253 TRP A O 1
ATOM 1959 N N . THR A 1 254 ? -11.335 -7.886 19.255 1.00 98.75 254 THR A N 1
ATOM 1960 C CA . THR A 1 254 ? -10.316 -8.937 19.181 1.00 98.75 254 THR A CA 1
ATOM 1961 C C . THR A 1 254 ? -10.020 -9.258 17.724 1.00 98.75 254 THR A C 1
ATOM 1963 O O . THR A 1 254 ? -10.964 -9.458 16.956 1.00 98.75 254 THR A O 1
ATOM 1966 N N . VAL A 1 255 ? -8.743 -9.387 17.372 1.00 98.81 255 VAL A N 1
ATOM 1967 C CA . VAL A 1 255 ? -8.286 -9.885 16.067 1.00 98.81 255 VAL A CA 1
ATOM 1968 C C . VAL A 1 255 ? -7.818 -11.323 16.227 1.00 98.81 255 VAL A C 1
ATOM 1970 O O . VAL A 1 255 ? -7.088 -11.636 17.170 1.00 98.81 255 VAL A O 1
ATOM 1973 N N . GLN A 1 256 ? -8.236 -12.211 15.330 1.00 98.81 256 GLN A N 1
ATOM 1974 C CA . GLN A 1 256 ? -7.933 -13.638 15.411 1.00 98.81 256 GLN A CA 1
ATOM 1975 C C . GLN A 1 256 ? -7.524 -14.217 14.055 1.00 98.81 256 GLN A C 1
ATOM 1977 O O . GLN A 1 256 ? -8.067 -13.822 13.025 1.00 98.81 256 GLN A O 1
ATOM 1982 N N . GLY A 1 257 ? -6.601 -15.178 14.078 1.00 98.62 257 GLY A N 1
ATOM 1983 C CA . GLY A 1 257 ? -6.149 -15.947 12.919 1.00 98.62 257 GLY A CA 1
ATOM 1984 C C . GLY A 1 257 ? -6.611 -17.405 12.984 1.00 98.62 257 GLY A C 1
ATOM 1985 O O . GLY A 1 257 ? -6.649 -17.992 14.068 1.00 98.62 257 GLY A O 1
ATOM 1986 N N . SER A 1 258 ? -6.960 -18.001 11.842 1.00 98.62 258 SER A N 1
ATOM 1987 C CA . SER A 1 258 ? -7.292 -19.429 11.727 1.00 98.62 258 SER A CA 1
ATOM 1988 C C . SER A 1 258 ? -6.932 -20.010 10.352 1.00 98.62 258 SER A C 1
ATOM 1990 O O . SER A 1 258 ? -7.022 -19.332 9.330 1.00 98.62 258 SER A O 1
ATOM 1992 N N . ASN A 1 259 ? -6.531 -21.283 10.314 1.00 97.88 259 ASN A N 1
ATOM 1993 C CA . ASN A 1 259 ? -6.251 -22.019 9.072 1.00 97.88 259 ASN A CA 1
ATOM 1994 C C . ASN A 1 259 ? -7.334 -23.045 8.704 1.00 97.88 259 ASN A C 1
ATOM 1996 O O . ASN A 1 259 ? -7.349 -23.515 7.571 1.00 97.88 259 ASN A O 1
ATOM 2000 N N . ASP A 1 260 ? -8.243 -23.362 9.627 1.00 96.25 260 ASP A N 1
ATOM 2001 C CA . ASP A 1 260 ? -9.353 -24.307 9.442 1.00 96.25 260 ASP A CA 1
ATOM 2002 C C . ASP A 1 260 ? -10.737 -23.627 9.525 1.00 96.25 260 ASP A C 1
ATOM 2004 O O . ASP A 1 260 ? -11.755 -24.262 9.267 1.00 96.25 260 ASP A O 1
ATOM 2008 N N . GLY A 1 261 ? -10.790 -22.341 9.896 1.00 95.88 261 GLY A N 1
ATOM 2009 C CA . GLY A 1 261 ? -12.023 -21.581 10.115 1.00 95.88 261 GLY A CA 1
ATOM 2010 C C . GLY A 1 261 ? -12.772 -21.944 11.407 1.00 95.88 261 GLY A C 1
ATOM 2011 O O . GLY A 1 261 ? -13.811 -21.345 11.699 1.00 95.88 261 GLY A O 1
ATOM 2012 N N . VAL A 1 262 ? -12.254 -22.889 12.198 1.00 95.56 262 VAL A N 1
ATOM 2013 C CA . VAL A 1 262 ? -12.904 -23.464 13.388 1.00 95.56 262 VAL A CA 1
ATOM 2014 C C . VAL A 1 262 ? -12.099 -23.156 14.647 1.00 95.56 262 VAL A C 1
ATOM 2016 O O . VAL A 1 262 ? -12.656 -22.672 15.633 1.00 95.56 262 VAL A O 1
ATOM 2019 N N . THR A 1 263 ? -10.790 -23.382 14.607 1.00 97.75 263 THR A N 1
ATOM 2020 C CA . THR A 1 263 ? -9.853 -23.134 15.701 1.00 97.75 263 THR A CA 1
ATOM 2021 C C . THR A 1 263 ? -9.205 -21.771 15.504 1.00 97.75 263 THR A C 1
ATOM 2023 O O . THR A 1 263 ? -8.596 -21.513 14.467 1.00 97.75 263 THR A O 1
ATOM 2026 N N . TRP A 1 264 ? -9.329 -20.888 16.496 1.00 98.44 264 TRP A N 1
ATOM 2027 C CA . TRP A 1 264 ? -8.909 -19.489 16.383 1.00 98.44 264 TRP A CA 1
ATOM 2028 C C . TRP A 1 264 ? -7.824 -19.136 17.397 1.00 98.44 264 TRP A C 1
ATOM 2030 O O . TRP A 1 264 ? -7.997 -19.348 18.597 1.00 98.44 264 TRP A O 1
ATOM 2040 N N . THR A 1 265 ? -6.746 -18.524 16.914 1.00 98.69 265 THR A N 1
ATOM 2041 C CA . THR A 1 265 ? -5.690 -17.923 17.736 1.00 98.69 265 THR A CA 1
ATOM 2042 C C . THR A 1 265 ? -5.945 -16.427 17.859 1.00 98.69 265 THR A C 1
ATOM 2044 O O . THR A 1 265 ? -6.038 -15.738 16.845 1.00 98.69 265 THR A O 1
ATOM 2047 N N . THR A 1 266 ? -6.035 -15.899 19.079 1.00 98.62 266 THR A N 1
ATOM 2048 C CA . THR A 1 266 ? -6.114 -14.446 19.295 1.00 98.62 266 THR A CA 1
ATOM 2049 C C . THR A 1 266 ? -4.760 -13.798 19.028 1.00 98.62 266 THR A C 1
ATOM 2051 O O . THR A 1 266 ? -3.763 -14.174 19.638 1.00 98.62 266 THR A O 1
ATOM 2054 N N . LEU A 1 267 ? -4.741 -12.827 18.114 1.00 98.75 267 LEU A N 1
ATOM 2055 C CA . LEU A 1 267 ? -3.549 -12.088 17.697 1.00 98.75 267 LEU A CA 1
ATOM 2056 C C . LEU A 1 267 ? -3.452 -10.719 18.379 1.00 98.75 267 LEU A C 1
ATOM 2058 O O . LEU A 1 267 ? -2.348 -10.241 18.626 1.00 98.75 267 LEU A O 1
ATOM 2062 N N . ASP A 1 268 ? -4.594 -10.094 18.678 1.00 98.81 268 ASP A N 1
ATOM 2063 C CA . ASP A 1 268 ? -4.654 -8.803 19.365 1.00 98.81 268 ASP A CA 1
ATOM 2064 C C . ASP A 1 268 ? -5.998 -8.590 20.071 1.00 98.81 268 ASP A C 1
ATOM 2066 O O . ASP A 1 268 ? -7.025 -9.130 19.648 1.00 98.81 268 ASP A O 1
ATOM 2070 N N . THR A 1 269 ? -5.990 -7.754 21.108 1.00 98.62 269 THR A N 1
ATOM 2071 C CA . THR A 1 269 ? -7.180 -7.283 21.826 1.00 98.62 269 THR A CA 1
ATOM 2072 C C . THR A 1 269 ? -7.021 -5.792 22.095 1.00 98.62 269 THR A C 1
ATOM 2074 O O . THR A 1 269 ? -6.069 -5.368 22.753 1.00 98.62 269 THR A O 1
ATOM 2077 N N . ARG A 1 270 ? -7.983 -4.990 21.643 1.00 98.50 270 ARG A N 1
ATOM 2078 C CA . ARG A 1 270 ? -8.039 -3.546 21.888 1.00 98.50 270 ARG A CA 1
ATOM 2079 C C . ARG A 1 270 ? -9.316 -3.177 22.615 1.00 98.50 270 ARG A C 1
ATOM 2081 O O . ARG A 1 270 ? -10.360 -3.787 22.402 1.00 98.50 270 ARG A O 1
ATOM 2088 N N . ALA A 1 271 ? -9.222 -2.154 23.452 1.00 97.88 271 ALA A N 1
ATOM 2089 C CA . ALA A 1 271 ? -10.354 -1.562 24.147 1.00 97.88 271 ALA A CA 1
ATOM 2090 C C . ALA A 1 271 ? -10.182 -0.045 24.249 1.00 97.88 271 ALA A C 1
ATOM 2092 O O . ALA A 1 271 ? -9.058 0.461 24.164 1.00 97.88 271 ALA A O 1
ATOM 2093 N N . GLY A 1 272 ? -11.296 0.667 24.429 1.00 96.00 272 GLY A N 1
ATOM 2094 C CA . GLY A 1 272 ? -11.313 2.117 24.648 1.00 96.00 272 GLY A CA 1
ATOM 2095 C C . GLY A 1 272 ? -10.760 2.937 23.480 1.00 96.00 272 GLY A C 1
ATOM 2096 O O . GLY A 1 272 ? -10.181 3.995 23.700 1.00 96.00 272 GLY A O 1
ATOM 2097 N N . GLN A 1 273 ? -10.882 2.435 22.253 1.00 96.69 273 GLN A N 1
ATOM 2098 C CA . GLN A 1 273 ? -10.375 3.103 21.059 1.00 96.69 273 GLN A CA 1
ATOM 2099 C C . GLN A 1 273 ? -11.328 4.211 20.591 1.00 96.69 273 GLN A C 1
ATOM 2101 O O . GLN A 1 273 ? -12.531 4.209 20.868 1.00 96.69 273 GLN A O 1
ATOM 2106 N N . SER A 1 274 ? -10.789 5.197 19.885 1.00 93.31 274 SER A N 1
ATOM 2107 C CA . SER A 1 274 ? -11.564 6.312 19.348 1.00 93.31 274 SER A CA 1
ATOM 2108 C C . SER A 1 274 ? -10.933 6.861 18.082 1.00 93.31 274 SER A C 1
ATOM 2110 O O . SER A 1 274 ? -9.713 6.849 17.931 1.00 93.31 274 SER A O 1
ATOM 2112 N N . PHE A 1 275 ? -11.780 7.414 17.225 1.00 92.75 275 PHE A N 1
ATOM 2113 C CA . PHE A 1 275 ? -11.390 8.142 16.031 1.00 92.75 275 PHE A CA 1
ATOM 2114 C C . PHE A 1 275 ? -11.758 9.601 16.258 1.00 92.75 275 PHE A C 1
ATOM 2116 O O . PHE A 1 275 ? -12.894 9.920 16.605 1.00 92.75 275 PHE A O 1
ATOM 2123 N N . ALA A 1 276 ? -10.764 10.473 16.163 1.00 88.88 276 ALA A N 1
ATOM 2124 C CA . ALA A 1 276 ? -10.929 11.895 16.405 1.00 88.88 276 ALA A CA 1
ATOM 2125 C C . ALA A 1 276 ? -11.524 12.612 15.187 1.00 88.88 276 ALA A C 1
ATOM 2127 O O . ALA A 1 276 ? -12.209 13.615 15.358 1.00 88.88 276 ALA A O 1
ATOM 2128 N N . ASN A 1 277 ? -11.285 12.078 13.985 1.00 86.75 277 ASN A N 1
ATOM 2129 C CA . ASN A 1 277 ? -11.849 12.565 12.731 1.00 86.75 277 ASN A CA 1
ATOM 2130 C C . ASN A 1 277 ? -12.653 11.455 12.031 1.00 86.75 277 ASN A C 1
ATOM 2132 O O . ASN A 1 277 ? -12.490 10.260 12.316 1.00 86.75 277 ASN A O 1
ATOM 2136 N N . ARG A 1 278 ? -13.499 11.848 11.072 1.00 88.62 278 ARG A N 1
ATOM 2137 C CA . ARG A 1 278 ? -14.100 10.903 10.122 1.00 88.62 278 ARG A CA 1
ATOM 2138 C C . ARG A 1 278 ? -13.074 10.463 9.082 1.00 88.62 278 ARG A C 1
ATOM 2140 O O . ARG A 1 278 ? -12.140 11.211 8.802 1.00 88.62 278 ARG A O 1
ATOM 2147 N N . PHE A 1 279 ? -13.239 9.253 8.547 1.00 90.00 279 PHE A N 1
ATOM 2148 C CA . PHE A 1 279 ? -12.284 8.625 7.627 1.00 90.00 279 PHE A CA 1
ATOM 2149 C C . PHE A 1 279 ? -10.866 8.476 8.187 1.00 90.00 279 PHE A C 1
ATOM 2151 O O . PHE A 1 279 ? -9.911 8.304 7.436 1.00 90.00 279 PHE A O 1
ATOM 2158 N N . GLN A 1 280 ? -10.707 8.546 9.511 1.00 92.69 280 GLN A N 1
ATOM 2159 C CA . GLN A 1 280 ? -9.401 8.425 10.142 1.00 92.69 280 GLN A CA 1
ATOM 2160 C C . GLN A 1 280 ? -8.957 6.969 10.138 1.00 92.69 280 GLN A C 1
ATOM 2162 O O . GLN A 1 280 ? -9.604 6.128 10.766 1.00 92.69 280 GLN A O 1
ATOM 2167 N N . ARG A 1 281 ? -7.820 6.706 9.493 1.00 95.31 281 ARG A N 1
ATOM 2168 C CA . ARG A 1 281 ? -7.102 5.434 9.546 1.00 95.31 281 ARG A CA 1
ATOM 2169 C C . ARG A 1 281 ? -6.240 5.396 10.805 1.00 95.31 281 ARG A C 1
ATOM 2171 O O . ARG A 1 281 ? -5.388 6.253 11.006 1.00 95.31 281 ARG A O 1
ATOM 2178 N N . ASN A 1 282 ? -6.426 4.381 11.640 1.00 96.69 282 ASN A N 1
ATOM 2179 C CA . ASN A 1 282 ? -5.523 4.081 12.750 1.00 96.69 282 ASN A CA 1
ATOM 2180 C C . ASN A 1 282 ? -4.923 2.687 12.550 1.00 96.69 282 ASN A C 1
ATOM 2182 O O . ASN A 1 282 ? -5.670 1.719 12.398 1.00 96.69 282 ASN A O 1
ATOM 2186 N N . HIS A 1 283 ? -3.593 2.576 12.589 1.00 97.25 283 HIS A N 1
ATOM 2187 C CA . HIS A 1 283 ? -2.882 1.299 12.499 1.00 97.25 283 HIS A CA 1
ATOM 2188 C C . HIS A 1 283 ? -2.431 0.771 13.866 1.00 97.25 283 HIS A C 1
ATOM 2190 O O . HIS A 1 283 ? -2.132 1.519 14.800 1.00 97.25 283 HIS A O 1
ATOM 2196 N N . TYR A 1 284 ? -2.359 -0.553 13.962 1.00 97.75 284 TYR A N 1
ATOM 2197 C CA . TYR A 1 284 ? -2.084 -1.313 15.172 1.00 97.75 284 TYR A CA 1
ATOM 2198 C C . TYR A 1 284 ? -1.075 -2.418 14.867 1.00 97.75 284 TYR A C 1
ATOM 2200 O O . TYR A 1 284 ? -1.352 -3.332 14.094 1.00 97.75 284 TYR A O 1
ATOM 2208 N N . PHE A 1 285 ? 0.094 -2.354 15.504 1.00 97.50 285 PHE A N 1
ATOM 2209 C CA . PHE A 1 285 ? 1.123 -3.385 15.365 1.00 97.50 285 PHE A CA 1
ATOM 2210 C C . PHE A 1 285 ? 0.852 -4.576 16.282 1.00 97.50 285 PHE A C 1
ATOM 2212 O O . PHE A 1 285 ? 0.466 -4.403 17.445 1.00 97.50 285 PHE A O 1
ATOM 2219 N N . ILE A 1 286 ? 1.136 -5.774 15.777 1.00 97.62 286 ILE A N 1
ATOM 2220 C CA . ILE A 1 286 ? 1.024 -7.047 16.493 1.00 97.62 286 ILE A CA 1
ATOM 2221 C C . ILE A 1 286 ? 2.315 -7.855 16.322 1.00 97.62 286 ILE A C 1
ATOM 2223 O O . ILE A 1 286 ? 3.103 -7.620 15.411 1.00 97.62 286 ILE A O 1
ATOM 2227 N N . ASN A 1 287 ? 2.542 -8.833 17.197 1.00 95.56 287 ASN A N 1
ATOM 2228 C CA . ASN A 1 287 ? 3.700 -9.725 17.103 1.00 95.56 287 ASN A CA 1
ATOM 2229 C C . ASN A 1 287 ? 3.245 -11.100 16.606 1.00 95.56 287 ASN A C 1
ATOM 2231 O O . ASN A 1 287 ? 3.167 -12.052 17.381 1.00 95.56 287 ASN A O 1
ATOM 2235 N N . ASN A 1 288 ? 2.911 -11.192 15.320 1.00 97.56 288 ASN A N 1
ATOM 2236 C CA . ASN A 1 288 ? 2.518 -12.442 14.682 1.00 97.56 288 ASN A CA 1
ATOM 2237 C C . ASN A 1 288 ? 3.533 -12.842 13.607 1.00 97.56 288 ASN A C 1
ATOM 2239 O O . ASN A 1 288 ? 3.931 -12.039 12.772 1.00 97.56 288 ASN A O 1
ATOM 2243 N N . THR A 1 289 ? 3.928 -14.111 13.624 1.00 96.88 289 THR A N 1
ATOM 2244 C CA . THR A 1 289 ? 4.822 -14.718 12.627 1.00 96.88 289 THR A CA 1
ATOM 2245 C C . THR A 1 289 ? 4.158 -15.878 11.885 1.00 96.88 289 THR A C 1
ATOM 2247 O O . THR A 1 289 ? 4.768 -16.473 11.002 1.00 96.88 289 THR A O 1
ATOM 2250 N N . THR A 1 290 ? 2.915 -16.220 12.241 1.00 97.69 290 THR A N 1
ATOM 2251 C CA . THR A 1 290 ? 2.174 -17.335 11.647 1.00 97.69 290 THR A CA 1
ATOM 2252 C C . THR A 1 290 ? 1.278 -16.835 10.520 1.00 97.69 290 THR A C 1
ATOM 2254 O O . THR A 1 290 ? 0.544 -15.856 10.689 1.00 97.69 290 THR A O 1
ATOM 2257 N N . ALA A 1 291 ? 1.319 -17.534 9.386 1.00 96.94 291 ALA A N 1
ATOM 2258 C CA . ALA A 1 291 ? 0.428 -17.271 8.270 1.00 96.94 291 ALA A CA 1
ATOM 2259 C C . ALA A 1 291 ? -0.952 -17.899 8.515 1.00 96.94 291 ALA A C 1
ATOM 2261 O O . ALA A 1 291 ? -1.046 -19.064 8.922 1.00 96.94 291 ALA A O 1
ATOM 2262 N N . TYR A 1 292 ? -2.017 -17.145 8.238 1.00 97.81 292 TYR A N 1
ATOM 2263 C CA . TYR A 1 292 ? -3.395 -17.615 8.380 1.00 97.81 292 TYR A CA 1
ATOM 2264 C C . TYR A 1 292 ? -4.200 -17.415 7.097 1.00 97.81 292 TYR A C 1
ATOM 2266 O O . TYR A 1 292 ? -4.047 -16.409 6.408 1.00 97.81 292 TYR A O 1
ATOM 2274 N N . LYS A 1 293 ? -5.089 -18.368 6.790 1.00 96.19 293 LYS A N 1
ATOM 2275 C CA . LYS A 1 293 ? -6.104 -18.211 5.736 1.00 96.19 293 LYS A CA 1
ATOM 2276 C C . LYS A 1 293 ? -7.273 -17.338 6.169 1.00 96.19 293 LYS A C 1
ATOM 2278 O O . LYS A 1 293 ? -7.888 -16.699 5.335 1.00 96.19 293 LYS A O 1
ATOM 2283 N N . ASN A 1 294 ? -7.610 -17.326 7.452 1.00 98.19 294 ASN A N 1
ATOM 2284 C CA . ASN A 1 294 ? -8.745 -16.580 7.969 1.00 98.19 294 ASN A CA 1
ATOM 2285 C C . ASN A 1 294 ? -8.266 -15.539 8.968 1.00 98.19 294 ASN A C 1
ATOM 2287 O O . ASN A 1 294 ? -7.617 -15.889 9.955 1.00 98.19 294 ASN A O 1
ATOM 2291 N N . TYR A 1 295 ? -8.688 -14.298 8.758 1.00 98.50 295 TYR A N 1
ATOM 2292 C CA . TYR A 1 295 ? -8.592 -13.225 9.737 1.00 98.50 295 TYR A CA 1
ATOM 2293 C C . TYR A 1 295 ? -9.995 -12.808 10.155 1.00 98.50 295 TYR A C 1
ATOM 2295 O O . TYR A 1 295 ? -10.835 -12.515 9.307 1.00 98.50 295 TYR A O 1
ATOM 2303 N N . ARG A 1 296 ? -10.274 -12.807 11.460 1.00 98.50 296 ARG A N 1
ATOM 2304 C CA . ARG A 1 296 ? -11.563 -12.383 12.015 1.00 98.50 296 ARG A CA 1
ATOM 2305 C C . ARG A 1 296 ? -11.372 -11.256 13.011 1.00 98.50 296 ARG A C 1
ATOM 2307 O O . ARG A 1 296 ? -10.533 -11.353 13.904 1.00 98.50 296 ARG A O 1
ATOM 2314 N N . PHE A 1 297 ? -12.227 -10.253 12.897 1.00 98.81 297 PHE A N 1
ATOM 2315 C CA . PHE A 1 297 ? -12.381 -9.187 13.871 1.00 98.81 297 PHE A CA 1
ATOM 2316 C C . PHE A 1 297 ? -13.723 -9.366 14.569 1.00 98.81 297 PHE A C 1
ATOM 2318 O O . PHE A 1 297 ? -14.731 -9.590 13.904 1.00 98.81 297 PHE A O 1
ATOM 2325 N N . ASN A 1 298 ? -13.738 -9.274 15.896 1.00 98.62 298 ASN A N 1
ATOM 2326 C CA . ASN A 1 298 ? -14.971 -9.189 16.679 1.00 98.62 298 ASN A CA 1
ATOM 2327 C C . ASN A 1 298 ? -15.003 -7.815 17.334 1.00 98.62 298 ASN A C 1
ATOM 2329 O O . ASN A 1 298 ? -14.186 -7.559 18.213 1.00 98.62 298 ASN A O 1
ATOM 2333 N N . PHE A 1 299 ? -15.913 -6.956 16.899 1.00 98.62 299 PHE A N 1
ATOM 2334 C CA . PHE A 1 299 ? -16.024 -5.563 17.306 1.00 98.62 299 PHE A CA 1
ATOM 2335 C C . PHE A 1 299 ? -17.164 -5.337 18.296 1.00 98.62 299 PHE A C 1
ATOM 2337 O O . PHE A 1 299 ? -18.172 -6.050 18.293 1.00 98.62 299 PHE A O 1
ATOM 2344 N N . THR A 1 300 ? -17.024 -4.274 19.084 1.00 97.94 300 THR A N 1
ATOM 2345 C CA . THR A 1 300 ? -18.088 -3.687 19.903 1.00 97.94 300 THR A CA 1
ATOM 2346 C C . THR A 1 300 ? -18.119 -2.167 19.723 1.00 97.94 300 THR A C 1
ATOM 2348 O O . THR A 1 300 ? -17.053 -1.546 19.732 1.00 97.94 300 THR A O 1
ATOM 2351 N N . SER A 1 301 ? -19.305 -1.569 19.643 1.00 95.50 301 SER A N 1
ATOM 2352 C CA . SER A 1 301 ? -19.559 -0.117 19.649 1.00 95.50 301 SER A CA 1
ATOM 2353 C C . SER A 1 301 ? -20.298 0.324 20.921 1.00 95.50 301 SER A C 1
ATOM 2355 O O . SER A 1 301 ? -20.804 -0.507 21.674 1.00 95.50 301 SER A O 1
ATOM 2357 N N . ASP A 1 302 ? -20.416 1.639 21.140 1.00 92.56 302 ASP A N 1
ATOM 2358 C CA . ASP A 1 302 ? -21.158 2.217 22.280 1.00 92.56 302 ASP A CA 1
ATOM 2359 C C . ASP A 1 302 ? -22.671 2.351 22.024 1.00 92.56 302 ASP A C 1
ATOM 2361 O O . ASP A 1 302 ? -23.440 2.723 22.911 1.00 92.56 302 ASP A O 1
ATOM 2365 N N . THR A 1 303 ? -23.120 2.066 20.802 1.00 93.31 303 THR A N 1
ATOM 2366 C CA . THR A 1 303 ? -24.534 2.141 20.401 1.00 93.31 303 THR A CA 1
ATOM 2367 C C . THR A 1 303 ? -25.030 0.804 19.871 1.00 93.31 303 THR A C 1
ATOM 2369 O O . THR A 1 303 ? -24.241 -0.111 19.669 1.00 93.31 303 THR A O 1
ATOM 2372 N N . SER A 1 304 ? -26.332 0.693 19.591 1.00 94.19 304 SER A N 1
ATOM 2373 C CA . SER A 1 304 ? -26.961 -0.493 18.989 1.00 94.19 304 SER A CA 1
ATOM 2374 C C . SER A 1 304 ? -26.643 -0.699 17.500 1.00 94.19 304 SER A C 1
ATOM 2376 O O . SER A 1 304 ? -27.297 -1.515 16.856 1.00 94.19 304 SER A O 1
ATOM 2378 N N . VAL A 1 305 ? -25.704 0.062 16.937 1.00 96.06 305 VAL A N 1
ATOM 2379 C CA . VAL A 1 305 ? -25.259 -0.023 15.543 1.00 96.06 305 VAL A CA 1
ATOM 2380 C C . VAL A 1 305 ? -23.738 0.097 15.518 1.00 96.06 305 VAL A C 1
ATOM 2382 O O . VAL A 1 305 ? -23.179 0.954 16.203 1.00 96.06 305 VAL A O 1
ATOM 2385 N N . LEU A 1 306 ? -23.092 -0.720 14.695 1.00 97.69 306 LEU A N 1
ATOM 2386 C CA . LEU A 1 306 ? -21.652 -0.708 14.460 1.00 97.69 306 LEU A CA 1
ATOM 2387 C C . LEU A 1 306 ? -21.395 -0.398 12.985 1.00 97.69 306 LEU A C 1
ATOM 2389 O O . LEU A 1 306 ? -22.055 -0.969 12.114 1.00 97.69 306 LEU A O 1
ATOM 2393 N N . HIS A 1 307 ? -20.420 0.465 12.712 1.00 97.25 307 HIS A N 1
ATOM 2394 C CA . HIS A 1 307 ? -19.922 0.706 11.361 1.00 97.25 307 HIS A CA 1
ATOM 2395 C C . HIS A 1 307 ? -18.396 0.822 11.319 1.00 97.25 307 HIS A C 1
ATOM 2397 O O . HIS A 1 307 ? -17.755 0.995 12.352 1.00 97.25 307 HIS A O 1
ATOM 2403 N N . LEU A 1 308 ? -17.818 0.737 10.128 1.00 97.50 308 LEU A N 1
ATOM 2404 C CA . LEU A 1 308 ? -16.455 1.178 9.819 1.00 97.50 308 LEU A CA 1
ATOM 2405 C C . LEU A 1 308 ? -16.274 1.232 8.302 1.00 97.50 308 LEU A C 1
ATOM 2407 O O . LEU A 1 308 ? -16.983 0.531 7.577 1.00 97.50 308 LEU A O 1
ATOM 2411 N N . SER A 1 309 ? -15.337 2.052 7.836 1.00 95.69 309 SER A N 1
ATOM 2412 C CA . SER A 1 309 ? -15.068 2.184 6.405 1.00 95.69 309 SER A CA 1
ATOM 2413 C C . SER A 1 309 ? -14.176 1.081 5.880 1.00 95.69 309 SER A C 1
ATOM 2415 O O . SER A 1 309 ? -14.535 0.427 4.922 1.00 95.69 309 SER A O 1
ATOM 2417 N N . GLU A 1 310 ? -13.029 0.853 6.517 1.00 97.06 310 GLU A N 1
ATOM 2418 C CA . GLU A 1 310 ? -12.009 -0.054 5.989 1.00 97.06 310 GLU A CA 1
ATOM 2419 C C . GLU A 1 310 ? -11.317 -0.827 7.104 1.00 97.06 310 GLU A C 1
ATOM 2421 O O . GLU A 1 310 ? -11.135 -0.326 8.220 1.00 97.06 310 GLU A O 1
ATOM 2426 N N . ILE A 1 311 ? -10.904 -2.041 6.764 1.00 98.38 311 ILE A N 1
ATOM 2427 C CA . ILE A 1 311 ? -9.975 -2.886 7.494 1.00 98.38 311 ILE A CA 1
ATOM 2428 C C . ILE A 1 311 ? -8.852 -3.220 6.535 1.00 98.38 311 ILE A C 1
ATOM 2430 O O . ILE A 1 311 ? -9.040 -3.878 5.514 1.00 98.38 311 ILE A O 1
ATOM 2434 N N . GLU A 1 312 ? -7.650 -2.849 6.931 1.00 97.19 312 GLU A N 1
ATOM 2435 C CA . GLU A 1 312 ? -6.457 -3.177 6.181 1.00 97.19 312 GLU A CA 1
ATOM 2436 C C . GLU A 1 312 ? -5.611 -4.173 6.964 1.00 97.19 312 GLU A C 1
ATOM 2438 O O . GLU A 1 312 ? -5.377 -4.013 8.163 1.00 97.19 312 GLU A O 1
ATOM 2443 N N . LEU A 1 313 ? -5.146 -5.220 6.293 1.00 96.94 313 LEU A N 1
ATOM 2444 C CA . LEU A 1 313 ? -4.239 -6.199 6.875 1.00 96.94 313 LEU A CA 1
ATOM 2445 C C . LEU A 1 313 ? -2.809 -5.830 6.480 1.00 96.94 313 LEU A C 1
ATOM 2447 O O . LEU A 1 313 ? -2.473 -5.891 5.302 1.00 96.94 313 LEU A O 1
ATOM 2451 N N . LEU A 1 314 ? -1.958 -5.489 7.453 1.00 96.19 314 LEU A N 1
ATOM 2452 C CA . LEU A 1 314 ? -0.562 -5.120 7.196 1.00 96.19 314 LEU A CA 1
ATOM 2453 C C . LEU A 1 314 ? 0.241 -6.398 6.967 1.00 96.19 314 LEU A C 1
ATOM 2455 O O . LEU A 1 314 ? 0.693 -7.060 7.907 1.00 96.19 314 LEU A O 1
ATOM 2459 N N . ARG A 1 315 ? 0.365 -6.776 5.698 1.00 92.88 315 ARG A N 1
ATOM 2460 C CA . ARG A 1 315 ? 1.021 -8.012 5.287 1.00 92.88 315 ARG A CA 1
ATOM 2461 C C . ARG A 1 315 ? 2.534 -7.883 5.372 1.00 92.88 315 ARG A C 1
ATOM 2463 O O . ARG A 1 315 ? 3.109 -6.880 4.959 1.00 92.88 315 ARG A O 1
ATOM 2470 N N . THR A 1 316 ? 3.207 -8.932 5.833 1.00 91.19 316 THR A N 1
ATOM 2471 C CA . THR A 1 316 ? 4.679 -8.941 5.871 1.00 91.19 316 THR A CA 1
ATOM 2472 C C . THR A 1 316 ? 5.309 -9.081 4.486 1.00 91.19 316 THR A C 1
ATOM 2474 O O . THR A 1 316 ? 6.475 -8.742 4.319 1.00 91.19 316 THR A O 1
ATOM 2477 N N . ASP A 1 317 ? 4.554 -9.593 3.512 1.00 84.94 317 ASP A N 1
ATOM 2478 C CA . ASP A 1 317 ? 4.959 -9.795 2.117 1.00 84.94 317 ASP A CA 1
ATOM 2479 C C . ASP A 1 317 ? 4.442 -8.698 1.168 1.00 84.94 317 ASP A C 1
ATOM 2481 O O . ASP A 1 317 ? 4.465 -8.873 -0.050 1.00 84.94 317 ASP A O 1
ATOM 2485 N N . ASP A 1 318 ? 3.987 -7.568 1.715 1.00 86.62 318 ASP A N 1
ATOM 2486 C CA . ASP A 1 318 ? 3.602 -6.398 0.929 1.00 86.62 318 ASP A CA 1
ATOM 2487 C C . ASP A 1 318 ? 4.796 -5.892 0.091 1.00 86.62 318 ASP A C 1
ATOM 2489 O O . ASP A 1 318 ? 5.861 -5.588 0.647 1.00 86.62 318 ASP A O 1
ATOM 2493 N N . PRO A 1 319 ? 4.65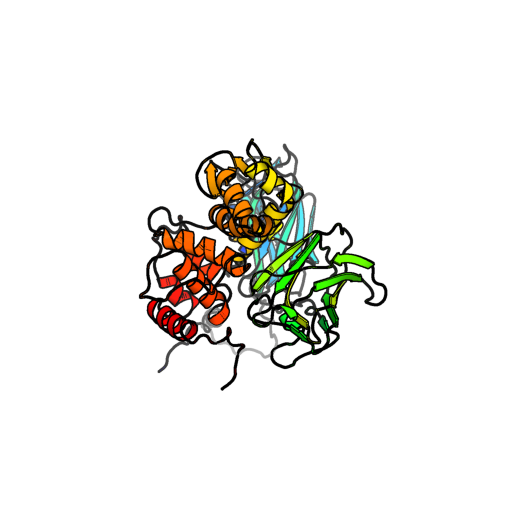4 -5.773 -1.241 1.00 81.06 319 PRO A N 1
ATOM 2494 C CA . PRO A 1 319 ? 5.763 -5.409 -2.108 1.00 81.06 319 PRO A CA 1
ATOM 2495 C C . PRO A 1 319 ? 6.242 -3.956 -1.924 1.00 81.06 319 PRO A C 1
ATOM 2497 O O . PRO A 1 319 ? 7.408 -3.676 -2.209 1.00 81.06 319 PRO A O 1
ATOM 2500 N N . TYR A 1 320 ? 5.430 -3.040 -1.383 1.00 86.62 320 TYR A N 1
ATOM 2501 C CA . TYR A 1 320 ? 5.889 -1.690 -1.029 1.00 86.62 320 TYR A CA 1
ATOM 2502 C C . TYR A 1 320 ? 6.892 -1.707 0.131 1.00 86.62 320 TYR A C 1
ATOM 2504 O O . TYR A 1 320 ? 7.745 -0.823 0.223 1.00 86.62 320 TYR A O 1
ATOM 2512 N N . ARG A 1 321 ? 6.890 -2.747 0.979 1.00 87.75 321 ARG A N 1
ATOM 2513 C CA . ARG A 1 321 ? 7.891 -2.890 2.053 1.00 87.75 321 ARG A CA 1
ATOM 2514 C C . ARG A 1 321 ? 9.306 -3.076 1.520 1.00 87.75 321 ARG A C 1
ATOM 2516 O O . ARG A 1 321 ? 10.254 -2.641 2.170 1.00 87.75 321 ARG A O 1
ATOM 2523 N N . ALA A 1 322 ? 9.457 -3.657 0.329 1.00 81.88 322 ALA A N 1
ATOM 2524 C CA . ALA A 1 322 ? 10.751 -3.808 -0.337 1.00 81.88 322 ALA A CA 1
ATOM 2525 C C . ALA A 1 322 ? 11.321 -2.477 -0.867 1.00 81.88 322 ALA A C 1
ATOM 2527 O O . ALA A 1 322 ? 12.489 -2.418 -1.260 1.00 81.88 322 ALA A O 1
ATOM 2528 N N . LEU A 1 323 ? 10.512 -1.413 -0.905 1.00 82.50 323 LEU A N 1
ATOM 2529 C CA . LEU A 1 323 ? 10.940 -0.066 -1.287 1.00 82.50 323 LEU A CA 1
ATOM 2530 C C . LEU A 1 323 ? 11.417 0.772 -0.095 1.00 82.50 323 LEU A C 1
ATOM 2532 O O . LEU A 1 323 ? 12.025 1.824 -0.295 1.00 82.50 323 LEU A O 1
ATOM 2536 N N . LEU A 1 324 ? 11.113 0.336 1.131 1.00 88.00 324 LEU A N 1
ATOM 2537 C CA . LEU A 1 324 ? 11.408 1.105 2.332 1.00 88.00 324 LEU A CA 1
ATOM 2538 C C . LEU A 1 324 ? 12.921 1.251 2.545 1.00 88.00 324 LEU A C 1
ATOM 2540 O O . LEU A 1 324 ? 13.679 0.330 2.225 1.00 88.00 324 LEU A O 1
ATOM 2544 N N . PRO A 1 325 ? 13.365 2.355 3.172 1.00 87.31 325 PRO A N 1
ATOM 2545 C CA . PRO A 1 325 ? 14.758 2.529 3.552 1.00 87.31 325 PRO A CA 1
ATOM 2546 C C . PRO A 1 325 ? 15.280 1.337 4.361 1.00 87.31 325 PRO A C 1
ATOM 2548 O O . PRO A 1 325 ? 14.647 0.881 5.328 1.00 87.31 325 PRO A O 1
ATOM 2551 N N . GLY A 1 326 ? 16.465 0.849 3.982 1.00 84.06 326 GLY A N 1
ATOM 2552 C CA . GLY A 1 326 ? 17.153 -0.214 4.714 1.00 84.06 326 GLY A CA 1
ATOM 2553 C C . GLY A 1 326 ? 17.437 0.223 6.151 1.00 84.06 326 GLY A C 1
ATOM 2554 O O . GLY A 1 326 ? 17.146 -0.504 7.104 1.00 84.06 326 GLY A O 1
ATOM 2555 N N . THR A 1 327 ? 17.878 1.473 6.314 1.00 91.62 327 THR A N 1
ATOM 2556 C CA . THR A 1 327 ? 18.116 2.093 7.618 1.00 91.62 327 THR A CA 1
ATOM 2557 C C . THR A 1 327 ? 17.011 3.093 7.952 1.00 91.62 327 THR A C 1
ATOM 2559 O O . THR A 1 327 ? 16.819 4.077 7.245 1.00 91.62 327 THR A O 1
ATOM 2562 N N . VAL A 1 328 ? 16.307 2.872 9.064 1.00 96.00 328 VAL A N 1
ATOM 2563 C CA . VAL A 1 328 ? 15.352 3.835 9.637 1.00 96.00 328 VAL A CA 1
ATOM 2564 C C . VAL A 1 328 ? 15.758 4.099 11.078 1.00 96.00 328 VAL A C 1
ATOM 2566 O O . VAL A 1 328 ? 15.847 3.160 11.871 1.00 96.00 328 VAL A O 1
ATOM 2569 N N . GLN A 1 329 ? 16.031 5.357 11.412 1.00 95.56 329 GLN A N 1
ATOM 2570 C CA . GLN A 1 329 ? 16.555 5.751 12.718 1.00 95.56 329 GLN A CA 1
ATOM 2571 C C . GLN A 1 329 ? 15.737 6.876 13.336 1.00 95.56 329 GLN A C 1
ATOM 2573 O O . GLN A 1 329 ? 15.219 7.754 12.649 1.00 95.56 329 GLN A O 1
ATOM 2578 N N . TYR A 1 330 ? 15.663 6.852 14.663 1.00 98.00 330 TYR A N 1
ATOM 2579 C CA . TYR A 1 330 ? 15.018 7.877 15.464 1.00 98.00 330 TYR A CA 1
ATOM 2580 C C . TYR A 1 330 ? 16.008 8.459 16.467 1.00 98.00 330 TYR A C 1
ATOM 2582 O O . TYR A 1 330 ? 16.648 7.714 17.210 1.00 98.00 330 TYR A O 1
ATOM 2590 N N . GLN A 1 331 ? 16.100 9.787 16.517 1.00 97.88 331 GLN A N 1
ATOM 2591 C CA . GLN A 1 331 ? 16.887 10.492 17.516 1.00 97.88 331 GLN A CA 1
ATOM 2592 C C . GLN A 1 331 ? 16.119 11.687 18.082 1.00 97.88 331 GLN A C 1
ATOM 2594 O O . GLN A 1 331 ? 15.850 12.669 17.392 1.00 97.88 331 GLN A O 1
ATOM 2599 N N . ASN A 1 332 ? 15.836 11.649 19.379 1.00 97.94 332 ASN A N 1
ATOM 2600 C CA . ASN A 1 332 ? 15.376 12.824 20.104 1.00 97.94 332 ASN A CA 1
ATOM 2601 C C . ASN A 1 332 ? 16.579 13.542 20.718 1.00 97.94 332 ASN A C 1
ATOM 2603 O O . ASN A 1 332 ? 17.193 13.014 21.643 1.00 97.94 332 ASN A O 1
ATOM 2607 N N . VAL A 1 333 ? 16.947 14.705 20.179 1.00 97.69 333 VAL A N 1
ATOM 2608 C CA . VAL A 1 333 ? 18.035 15.537 20.728 1.00 97.69 333 VAL A CA 1
ATOM 2609 C C . VAL A 1 333 ? 17.508 16.751 21.490 1.00 97.69 333 VAL A C 1
ATOM 2611 O O . VAL A 1 333 ? 18.295 17.579 21.939 1.00 97.69 333 VAL A O 1
ATOM 2614 N N . SER A 1 334 ? 16.187 16.868 21.618 1.00 97.62 334 SER A N 1
ATOM 2615 C CA . SER A 1 334 ? 15.546 17.958 22.335 1.00 97.62 334 SER A CA 1
ATOM 2616 C C . SER A 1 334 ? 15.760 17.832 23.842 1.00 97.62 334 SER A C 1
ATOM 2618 O O . SER A 1 334 ? 15.699 16.747 24.422 1.00 97.62 334 SER A O 1
ATOM 2620 N N . THR A 1 335 ? 15.970 18.978 24.480 1.00 97.25 335 THR A N 1
ATOM 2621 C CA . THR A 1 335 ? 16.096 19.136 25.933 1.00 97.25 335 THR A CA 1
ATOM 2622 C C . THR A 1 335 ? 14.853 19.767 26.567 1.00 97.25 335 THR A C 1
ATOM 2624 O O . THR A 1 335 ? 14.823 20.023 27.771 1.00 97.25 335 THR A O 1
ATOM 2627 N N . THR A 1 336 ? 13.811 20.020 25.770 1.00 97.94 336 THR A N 1
ATOM 2628 C CA . THR A 1 336 ? 12.599 20.732 26.189 1.00 97.94 336 THR A CA 1
ATOM 2629 C C . THR A 1 336 ? 11.451 19.777 26.527 1.00 97.94 336 THR A C 1
ATOM 2631 O O . THR A 1 336 ? 11.483 18.576 26.237 1.00 97.94 336 THR A O 1
ATOM 2634 N N . ALA A 1 337 ? 10.387 20.316 27.136 1.00 98.00 337 ALA A N 1
ATOM 2635 C CA . ALA A 1 337 ? 9.172 19.554 27.430 1.00 98.00 337 ALA A CA 1
ATOM 2636 C C . ALA A 1 337 ? 8.556 18.938 26.161 1.00 98.00 337 ALA A C 1
ATOM 2638 O O . ALA A 1 337 ? 8.109 17.796 26.192 1.00 98.00 337 ALA A O 1
ATOM 2639 N N . GLY A 1 338 ? 8.627 19.632 25.022 1.00 98.06 338 GLY A N 1
ATOM 2640 C CA . GLY A 1 338 ? 8.145 19.123 23.738 1.00 98.06 338 GLY A CA 1
ATOM 2641 C C . GLY A 1 338 ? 8.823 17.834 23.283 1.00 98.06 338 GLY A C 1
ATOM 2642 O O . GLY A 1 338 ? 8.142 16.904 22.854 1.00 98.06 338 GLY A O 1
ATOM 2643 N N . GLY A 1 339 ? 10.143 17.724 23.462 1.00 98.19 3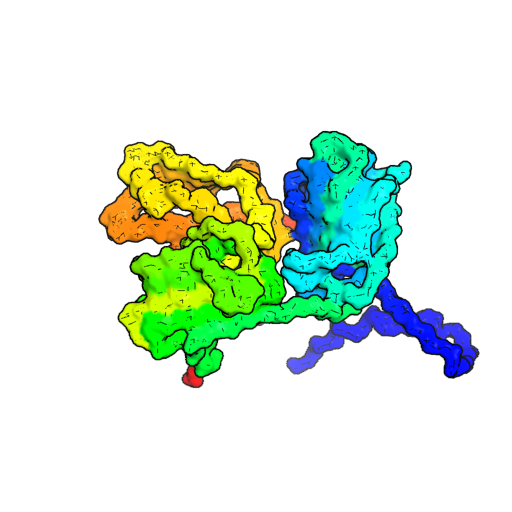39 GLY A N 1
ATOM 2644 C CA . GLY A 1 339 ? 10.871 16.477 23.222 1.00 98.19 339 GLY A CA 1
ATOM 2645 C C . GLY A 1 339 ? 10.361 15.337 24.104 1.00 98.19 339 GLY A C 1
ATOM 2646 O O . GLY A 1 339 ? 10.171 14.216 23.629 1.00 98.19 339 GLY A O 1
ATOM 2647 N N . THR A 1 340 ? 10.059 15.635 25.370 1.00 98.50 340 THR A N 1
ATOM 2648 C CA . THR A 1 340 ? 9.460 14.669 26.305 1.00 98.50 340 THR A CA 1
ATOM 2649 C C . THR A 1 340 ? 8.045 14.267 25.874 1.00 98.50 340 THR A C 1
ATOM 2651 O O . THR A 1 340 ? 7.733 13.077 25.845 1.00 98.50 340 THR A O 1
ATOM 2654 N N . HIS A 1 341 ? 7.202 15.224 25.475 1.00 98.38 341 HIS A N 1
ATOM 2655 C CA . HIS A 1 341 ? 5.850 14.959 24.976 1.00 98.38 341 HIS A CA 1
ATOM 2656 C C . HIS A 1 341 ? 5.866 14.090 23.711 1.00 98.38 341 HIS A C 1
ATOM 2658 O O . HIS A 1 341 ? 5.087 13.142 23.627 1.00 98.38 341 HIS A O 1
ATOM 2664 N N . PHE A 1 342 ? 6.800 14.332 22.784 1.00 98.38 342 PHE A N 1
ATOM 2665 C CA . PHE A 1 342 ? 6.993 13.483 21.606 1.00 98.38 342 PHE A CA 1
ATOM 2666 C C . PHE A 1 342 ? 7.332 12.038 22.003 1.00 98.38 342 PHE A C 1
ATOM 2668 O O . PHE A 1 342 ? 6.671 11.097 21.560 1.00 98.38 342 PHE A O 1
ATOM 2675 N N . ASN A 1 343 ? 8.340 11.848 22.866 1.00 98.12 343 ASN A N 1
ATOM 2676 C CA . ASN A 1 343 ? 8.753 10.516 23.326 1.00 98.12 343 ASN A CA 1
ATOM 2677 C C . ASN A 1 343 ? 7.596 9.755 23.978 1.00 98.12 343 ASN A C 1
ATOM 2679 O O . ASN A 1 343 ? 7.382 8.584 23.668 1.00 98.12 343 ASN A O 1
ATOM 2683 N N . ASN A 1 344 ? 6.838 10.429 24.843 1.00 98.00 344 ASN A N 1
ATOM 2684 C CA . ASN A 1 344 ? 5.708 9.828 25.543 1.00 98.00 344 ASN A CA 1
ATOM 2685 C C . ASN A 1 344 ? 4.580 9.416 24.585 1.00 98.00 344 ASN A C 1
ATOM 2687 O O . ASN A 1 344 ? 3.922 8.407 24.824 1.00 98.00 344 ASN A O 1
ATOM 2691 N N . ALA A 1 345 ? 4.358 10.176 23.510 1.00 96.88 345 ALA A N 1
ATOM 2692 C CA . ALA A 1 345 ? 3.272 9.932 22.564 1.00 96.88 345 ALA A CA 1
ATOM 2693 C C . ALA A 1 345 ? 3.560 8.795 21.562 1.00 96.88 345 ALA A C 1
ATOM 2695 O O . ALA A 1 345 ? 2.653 8.040 21.194 1.00 96.88 345 ALA A O 1
ATOM 2696 N N . ILE A 1 346 ? 4.801 8.682 21.077 1.00 96.69 346 ILE A N 1
ATOM 2697 C CA . ILE A 1 346 ? 5.127 7.778 19.956 1.00 96.69 346 ILE A CA 1
ATOM 2698 C C . ILE A 1 346 ? 6.531 7.162 20.011 1.00 96.69 346 ILE A C 1
ATOM 2700 O O . ILE A 1 346 ? 6.831 6.267 19.227 1.00 96.69 346 ILE A O 1
ATOM 2704 N N . GLY A 1 347 ? 7.404 7.581 20.932 1.00 94.62 347 GLY A N 1
ATOM 2705 C CA . GLY A 1 347 ? 8.835 7.245 20.897 1.00 94.62 347 GLY A CA 1
ATOM 2706 C C . GLY A 1 347 ? 9.156 5.745 20.876 1.00 94.62 347 GLY A C 1
ATOM 2707 O O . GLY A 1 347 ? 10.132 5.338 20.253 1.00 94.62 347 GLY A O 1
ATOM 2708 N N . SER A 1 348 ? 8.326 4.900 21.495 1.00 94.50 348 SER A N 1
ATOM 2709 C CA . SER A 1 348 ? 8.514 3.440 21.491 1.00 94.50 348 SER A CA 1
ATOM 2710 C C . SER A 1 348 ? 8.088 2.755 20.187 1.00 94.50 348 SER A C 1
ATOM 2712 O O . SER A 1 348 ? 8.544 1.646 19.903 1.00 94.50 348 SER A O 1
ATOM 2714 N N . THR A 1 349 ? 7.226 3.388 19.387 1.00 95.44 349 THR A N 1
ATOM 2715 C CA . THR A 1 349 ? 6.680 2.826 18.141 1.00 95.44 349 THR A CA 1
ATOM 2716 C C . THR A 1 349 ? 7.157 3.558 16.892 1.00 95.44 349 THR A C 1
ATOM 2718 O O . THR A 1 349 ? 7.022 3.009 15.805 1.00 95.44 349 THR A O 1
ATOM 2721 N N . ILE A 1 350 ? 7.783 4.729 17.033 1.00 97.06 350 ILE A N 1
ATOM 2722 C CA . ILE A 1 350 ? 8.090 5.655 15.936 1.00 97.06 350 ILE A CA 1
ATOM 2723 C C . ILE A 1 350 ? 8.814 5.017 14.750 1.00 97.06 350 ILE A C 1
ATOM 2725 O O . ILE A 1 350 ? 8.495 5.329 13.613 1.00 97.06 350 ILE A O 1
ATOM 2729 N N . VAL A 1 351 ? 9.744 4.083 14.967 1.00 97.19 351 VAL A N 1
ATOM 2730 C CA . VAL A 1 351 ? 10.424 3.394 13.852 1.00 97.19 351 VAL A CA 1
ATOM 2731 C C . VAL A 1 351 ? 9.457 2.495 13.074 1.00 97.19 351 VAL A C 1
ATOM 2733 O O . VAL A 1 351 ? 9.535 2.432 11.848 1.00 97.19 351 VAL A O 1
ATOM 2736 N N . LYS A 1 352 ? 8.532 1.815 13.762 1.00 96.00 352 LYS A N 1
ATOM 2737 C CA . LYS A 1 352 ? 7.467 1.037 13.113 1.00 96.00 352 LYS A CA 1
ATOM 2738 C C . LYS A 1 352 ? 6.467 1.964 12.421 1.00 96.00 352 LYS A C 1
ATOM 2740 O O . LYS A 1 352 ? 6.122 1.702 11.276 1.00 96.00 352 LYS A O 1
ATOM 2745 N N . ASP A 1 353 ? 6.075 3.064 13.069 1.00 97.62 353 ASP A N 1
ATOM 2746 C CA . ASP A 1 353 ? 5.185 4.074 12.480 1.00 97.62 353 ASP A CA 1
ATOM 2747 C C . ASP A 1 353 ? 5.800 4.694 11.212 1.00 97.62 353 ASP A C 1
ATOM 2749 O O . ASP A 1 353 ? 5.126 4.787 10.197 1.00 97.62 353 ASP A O 1
ATOM 2753 N N . LEU A 1 354 ? 7.093 5.036 11.216 1.00 97.69 354 LEU A N 1
ATOM 2754 C CA . LEU A 1 354 ? 7.802 5.560 10.042 1.00 97.69 354 LEU A CA 1
ATOM 2755 C C . LEU A 1 354 ? 7.788 4.582 8.869 1.00 97.69 354 LEU A C 1
ATOM 2757 O O . LEU A 1 354 ? 7.586 4.999 7.731 1.00 97.69 354 LEU A O 1
ATOM 2761 N N . ARG A 1 355 ? 8.018 3.290 9.135 1.00 96.25 355 ARG A N 1
ATOM 2762 C CA . ARG A 1 355 ? 7.991 2.251 8.098 1.00 96.25 355 ARG A CA 1
ATOM 2763 C C . ARG A 1 355 ? 6.589 2.067 7.532 1.00 96.25 355 ARG A C 1
ATOM 2765 O O . ARG A 1 355 ? 6.443 2.014 6.317 1.00 96.25 355 ARG A O 1
ATOM 2772 N N . GLU A 1 356 ? 5.585 2.012 8.397 1.00 96.88 356 GLU A N 1
ATOM 2773 C CA . GLU A 1 356 ? 4.194 1.826 7.989 1.00 96.88 356 GLU A CA 1
ATOM 2774 C C . GLU A 1 356 ? 3.656 3.032 7.215 1.00 96.88 356 GLU A C 1
ATOM 2776 O O . GLU A 1 356 ? 3.137 2.871 6.118 1.00 96.88 356 GLU A O 1
ATOM 2781 N N . ILE A 1 357 ? 3.857 4.250 7.719 1.00 97.62 357 ILE A N 1
ATOM 2782 C CA . ILE A 1 357 ? 3.406 5.467 7.032 1.00 97.62 357 ILE A CA 1
ATOM 2783 C C . ILE A 1 357 ? 4.175 5.652 5.719 1.00 97.62 357 ILE A C 1
ATOM 2785 O O . ILE A 1 357 ? 3.578 6.022 4.716 1.00 97.62 357 ILE A O 1
ATOM 2789 N N . SER A 1 358 ? 5.477 5.340 5.675 1.00 96.56 358 SER A N 1
ATOM 2790 C CA . SER A 1 358 ? 6.227 5.351 4.409 1.00 96.56 358 SER A CA 1
ATOM 2791 C C . SER A 1 358 ? 5.640 4.378 3.389 1.00 96.56 358 SER A C 1
ATOM 2793 O O . SER A 1 358 ? 5.550 4.717 2.214 1.00 96.56 358 SER A O 1
ATOM 2795 N N . ARG A 1 359 ? 5.239 3.178 3.829 1.00 95.25 359 ARG A N 1
ATOM 2796 C CA . ARG A 1 359 ? 4.608 2.172 2.970 1.00 95.25 359 ARG A CA 1
ATOM 2797 C C . ARG A 1 359 ? 3.293 2.705 2.403 1.00 95.25 359 ARG A C 1
ATOM 2799 O O . ARG A 1 359 ? 3.118 2.679 1.192 1.00 95.25 359 ARG A O 1
ATOM 2806 N N . GLU A 1 360 ? 2.427 3.243 3.257 1.00 95.69 360 GLU A N 1
ATOM 2807 C CA . GLU A 1 360 ? 1.145 3.850 2.866 1.00 95.69 360 GLU A CA 1
ATOM 2808 C C . GLU A 1 360 ? 1.302 5.030 1.903 1.00 95.69 360 GLU A C 1
ATOM 2810 O O . GLU A 1 360 ? 0.543 5.180 0.944 1.00 95.69 360 GLU A O 1
ATOM 2815 N N . VAL A 1 361 ? 2.297 5.882 2.156 1.00 96.62 361 VAL A N 1
ATOM 2816 C CA . VAL A 1 361 ? 2.624 7.021 1.295 1.00 96.62 361 VAL A CA 1
ATOM 2817 C C . VAL A 1 361 ? 3.099 6.537 -0.073 1.00 96.62 361 VAL A C 1
ATOM 2819 O O . VAL A 1 361 ? 2.632 7.044 -1.089 1.00 96.62 361 VAL A O 1
ATOM 2822 N N . LEU A 1 362 ? 3.980 5.535 -0.121 1.00 94.00 362 LEU A N 1
ATOM 2823 C CA . LEU A 1 362 ? 4.431 4.931 -1.376 1.00 94.00 362 LEU A CA 1
ATOM 2824 C C . LEU A 1 362 ? 3.265 4.316 -2.156 1.00 94.00 362 LEU A C 1
ATOM 2826 O O . LEU A 1 362 ? 3.139 4.572 -3.349 1.00 94.00 362 LEU A O 1
ATOM 2830 N N . GLU A 1 363 ? 2.387 3.569 -1.492 1.00 92.50 363 GLU A N 1
ATOM 2831 C CA . GLU A 1 363 ? 1.180 3.010 -2.108 1.00 92.50 363 GLU A CA 1
ATOM 2832 C C . GLU A 1 363 ? 0.219 4.102 -2.606 1.00 92.50 363 GLU A C 1
ATOM 2834 O O . GLU A 1 363 ? -0.413 3.958 -3.650 1.00 92.50 363 GLU A O 1
ATOM 2839 N N . GLY A 1 364 ? 0.132 5.230 -1.898 1.00 93.62 364 GLY A N 1
ATOM 2840 C CA . GLY A 1 364 ? -0.654 6.385 -2.330 1.00 93.62 364 GLY A CA 1
ATOM 2841 C C . GLY A 1 364 ? -0.074 7.135 -3.527 1.00 93.62 364 GLY A C 1
ATOM 2842 O O . GLY A 1 364 ? -0.830 7.736 -4.282 1.00 93.62 364 GLY A O 1
ATOM 2843 N N . LEU A 1 365 ? 1.246 7.109 -3.714 1.00 93.69 365 LEU A N 1
ATOM 2844 C CA . LEU A 1 365 ? 1.949 7.851 -4.769 1.00 93.69 365 LEU A CA 1
ATOM 2845 C C . LEU A 1 365 ? 2.242 7.015 -6.017 1.00 93.69 365 LEU A C 1
ATOM 2847 O O . LEU A 1 365 ? 2.500 7.575 -7.085 1.00 93.69 365 LEU A O 1
ATOM 2851 N N . TYR A 1 366 ? 2.232 5.691 -5.899 1.00 87.88 366 TYR A N 1
ATOM 2852 C CA . TYR A 1 366 ? 2.626 4.776 -6.961 1.00 87.88 366 TYR A CA 1
ATOM 2853 C C . TYR A 1 366 ? 1.601 3.652 -7.043 1.00 87.88 366 TYR A C 1
ATOM 2855 O O . TYR A 1 366 ? 1.389 2.942 -6.076 1.00 87.88 366 TYR A O 1
ATOM 2863 N N . THR A 1 367 ? 0.980 3.454 -8.210 1.00 79.06 367 THR A N 1
ATOM 2864 C CA . THR A 1 367 ? 0.023 2.349 -8.432 1.00 79.06 367 THR A CA 1
ATOM 2865 C C . THR A 1 367 ? 0.675 0.977 -8.328 1.00 79.06 367 THR A C 1
ATOM 2867 O O . THR A 1 367 ? -0.008 -0.019 -8.096 1.00 79.06 367 THR A O 1
ATOM 2870 N N . GLN A 1 368 ? 1.983 0.910 -8.574 1.00 70.50 368 GLN A N 1
ATOM 2871 C CA . GLN A 1 368 ? 2.773 -0.304 -8.477 1.00 70.50 368 GLN A CA 1
ATOM 2872 C C . GLN A 1 368 ? 4.166 0.027 -7.925 1.00 70.50 368 GLN A C 1
ATOM 2874 O O . GLN A 1 368 ? 4.750 1.033 -8.340 1.00 70.50 368 GLN A O 1
ATOM 2879 N N . PRO A 1 369 ? 4.758 -0.831 -7.071 1.00 67.44 369 PRO A N 1
ATOM 2880 C CA . PRO A 1 369 ? 6.025 -0.524 -6.407 1.00 67.44 369 PRO A CA 1
ATOM 2881 C C . PRO A 1 369 ? 7.202 -0.232 -7.356 1.00 67.44 369 PRO A C 1
ATOM 2883 O O . PRO A 1 369 ? 8.077 0.558 -7.020 1.00 67.44 369 PRO A O 1
ATOM 2886 N N . GLY A 1 370 ? 7.225 -0.839 -8.549 1.00 58.84 370 GLY A N 1
ATOM 2887 C CA . GLY A 1 370 ? 8.314 -0.694 -9.523 1.00 58.84 370 GLY A CA 1
ATOM 2888 C C . GLY A 1 370 ? 8.392 0.688 -10.178 1.00 58.84 370 GLY A C 1
ATOM 2889 O O . GLY A 1 370 ? 9.440 1.050 -10.698 1.00 58.84 370 GLY A O 1
ATOM 2890 N N . ALA A 1 371 ? 7.324 1.491 -10.101 1.00 62.50 371 ALA A N 1
ATOM 2891 C CA . ALA A 1 371 ? 7.322 2.864 -10.608 1.00 62.50 371 ALA A CA 1
ATOM 2892 C C . ALA A 1 371 ? 8.122 3.836 -9.717 1.00 62.50 371 ALA A C 1
ATOM 2894 O O . ALA A 1 371 ? 8.473 4.934 -10.153 1.00 62.50 371 ALA A O 1
ATOM 2895 N N . PHE A 1 372 ? 8.417 3.451 -8.471 1.00 70.19 372 PHE A N 1
ATOM 2896 C CA . PHE A 1 372 ? 9.232 4.248 -7.564 1.00 70.19 372 PHE A CA 1
ATOM 2897 C C . PHE A 1 372 ? 10.723 3.956 -7.759 1.00 70.19 372 PHE A C 1
ATOM 2899 O O . PHE A 1 372 ? 11.239 2.912 -7.355 1.00 70.19 372 PHE A O 1
ATOM 2906 N N . TRP A 1 373 ? 11.436 4.924 -8.326 1.00 59.72 373 TRP A N 1
ATOM 2907 C CA . TRP A 1 373 ? 12.865 4.813 -8.639 1.00 59.72 373 TRP A CA 1
ATOM 2908 C C . TRP A 1 373 ? 13.754 5.671 -7.710 1.00 59.72 373 TRP A C 1
ATOM 2910 O O . TRP A 1 373 ? 14.957 5.428 -7.590 1.00 59.72 373 TRP A O 1
ATOM 2920 N N . LYS A 1 374 ? 13.182 6.651 -6.992 1.00 66.44 374 LYS A N 1
ATOM 2921 C CA . LYS A 1 374 ? 13.901 7.623 -6.140 1.00 66.44 374 LYS A CA 1
ATOM 2922 C C . LYS A 1 374 ? 14.157 7.086 -4.724 1.00 66.44 374 LYS A C 1
ATOM 2924 O O . LYS A 1 374 ? 13.705 7.659 -3.733 1.00 66.44 374 LYS A O 1
ATOM 2929 N N . ARG A 1 375 ? 14.865 5.960 -4.609 1.00 66.75 375 ARG A N 1
ATOM 2930 C CA . ARG A 1 375 ? 15.067 5.290 -3.313 1.00 66.75 375 ARG A CA 1
ATOM 2931 C C . ARG A 1 375 ? 15.901 6.117 -2.336 1.00 66.75 375 ARG A C 1
ATOM 2933 O O . ARG A 1 375 ? 16.906 6.723 -2.693 1.00 66.75 375 ARG A O 1
ATOM 2940 N N . ARG A 1 376 ? 15.488 6.085 -1.069 1.00 80.00 376 ARG A N 1
ATOM 2941 C CA . ARG A 1 376 ? 16.254 6.596 0.071 1.00 80.00 376 ARG A CA 1
ATOM 2942 C C . ARG A 1 376 ? 16.759 5.404 0.866 1.00 80.00 376 ARG A C 1
ATOM 2944 O O . ARG A 1 376 ? 15.958 4.622 1.366 1.00 80.00 376 ARG A O 1
ATOM 2951 N N . ASN A 1 377 ? 18.072 5.260 0.988 1.00 81.44 377 ASN A N 1
ATOM 2952 C CA . ASN A 1 377 ? 18.678 4.151 1.728 1.00 81.44 377 ASN A CA 1
ATOM 2953 C C . ASN A 1 377 ? 18.572 4.354 3.245 1.00 81.44 377 ASN A C 1
ATOM 2955 O O . ASN A 1 377 ? 18.468 3.382 4.002 1.00 81.44 377 ASN A O 1
ATOM 2959 N N . THR A 1 378 ? 18.537 5.619 3.673 1.00 90.50 378 THR A N 1
ATOM 2960 C CA . THR A 1 378 ? 18.448 6.004 5.081 1.00 90.50 378 THR A CA 1
ATOM 2961 C C . THR A 1 378 ? 17.342 7.027 5.292 1.00 90.50 378 THR A C 1
ATOM 2963 O O . THR A 1 378 ? 17.315 8.063 4.629 1.00 90.50 378 THR A O 1
ATOM 2966 N N . LEU A 1 379 ? 16.474 6.764 6.267 1.00 95.81 379 LEU A N 1
ATOM 2967 C CA . LEU A 1 379 ? 15.486 7.709 6.777 1.00 95.81 379 LEU A CA 1
ATOM 2968 C C . LEU A 1 379 ? 15.754 7.990 8.255 1.00 95.81 379 LEU A C 1
ATOM 2970 O O . LEU A 1 379 ? 15.660 7.101 9.102 1.00 95.81 379 LEU A O 1
ATOM 2974 N N . ASN A 1 380 ? 16.058 9.245 8.560 1.00 97.50 380 ASN A N 1
ATOM 2975 C CA . ASN A 1 380 ? 16.247 9.726 9.919 1.00 97.50 380 ASN A CA 1
ATOM 2976 C C . ASN A 1 380 ? 15.027 10.530 10.353 1.00 97.50 380 ASN A C 1
ATOM 2978 O O . ASN A 1 380 ? 14.595 11.423 9.630 1.00 97.50 380 ASN A O 1
ATOM 2982 N N . LEU A 1 381 ? 14.531 10.289 11.563 1.00 98.19 381 LEU A N 1
ATOM 2983 C CA . LEU A 1 381 ? 13.653 11.229 12.248 1.00 98.19 381 LEU A CA 1
ATOM 2984 C C . LEU A 1 381 ? 14.391 11.877 13.412 1.00 98.19 381 LEU A C 1
ATOM 2986 O O . LEU A 1 381 ? 14.935 11.179 14.273 1.00 98.19 381 LEU A O 1
ATOM 2990 N N . ARG A 1 382 ? 14.380 13.211 13.456 1.00 97.94 382 ARG A N 1
ATOM 2991 C CA . ARG A 1 382 ? 14.994 13.994 14.531 1.00 97.94 382 ARG A CA 1
ATOM 2992 C C . ARG A 1 382 ? 13.977 14.895 15.214 1.00 97.94 382 ARG A C 1
ATOM 2994 O O . ARG A 1 382 ? 13.230 15.599 14.549 1.00 97.94 382 ARG A O 1
ATOM 3001 N N . VAL A 1 383 ? 13.991 14.919 16.542 1.00 98.38 383 VAL A N 1
ATOM 3002 C CA . VAL A 1 383 ? 13.260 15.927 17.329 1.00 98.38 383 VAL A CA 1
ATOM 3003 C C . VAL A 1 383 ? 14.274 16.927 17.864 1.00 98.38 383 VAL A C 1
ATOM 3005 O O . VAL A 1 383 ? 15.236 16.521 18.523 1.00 98.38 383 VAL A O 1
ATOM 3008 N N . VAL A 1 384 ? 14.090 18.205 17.537 1.00 98.31 384 VAL A N 1
ATOM 3009 C CA . VAL A 1 384 ? 15.087 19.271 17.727 1.00 98.31 384 VAL A CA 1
ATOM 3010 C C . VAL A 1 384 ? 14.495 20.493 18.435 1.00 98.31 384 VAL A C 1
ATOM 3012 O O . VAL A 1 384 ? 13.306 20.783 18.309 1.00 98.31 384 VAL A O 1
ATOM 3015 N N . ASP A 1 385 ? 15.337 21.234 19.159 1.00 97.88 385 ASP A N 1
ATOM 3016 C CA . ASP A 1 385 ? 14.980 22.509 19.804 1.00 97.88 385 ASP A CA 1
ATOM 3017 C C . ASP A 1 385 ? 15.144 23.685 18.822 1.00 97.88 385 ASP A C 1
ATOM 3019 O O . ASP A 1 385 ? 15.885 24.636 19.065 1.00 97.88 385 ASP A O 1
ATOM 3023 N N . GLU A 1 386 ? 14.467 23.600 17.678 1.00 93.50 386 GLU A N 1
ATOM 3024 C CA . GLU A 1 386 ? 14.487 24.618 16.621 1.00 93.50 386 GLU A CA 1
ATOM 3025 C C . GLU A 1 386 ? 13.076 25.197 16.428 1.00 93.50 386 GLU A C 1
ATOM 3027 O O . GLU A 1 386 ? 12.094 24.462 16.576 1.00 93.50 386 GLU A O 1
ATOM 3032 N N . PRO A 1 387 ? 12.921 26.504 16.141 1.00 89.75 387 PRO A N 1
ATOM 3033 C CA . PRO A 1 387 ? 11.621 27.075 15.796 1.00 89.75 387 PRO A CA 1
ATOM 3034 C C . PRO A 1 387 ? 11.121 26.520 14.454 1.00 89.75 387 PRO A C 1
ATOM 3036 O O . PRO A 1 387 ? 11.918 26.172 13.589 1.00 89.75 387 PRO A O 1
ATOM 3039 N N . GLY A 1 388 ? 9.802 26.481 14.266 1.00 89.81 388 GLY A N 1
ATOM 3040 C CA . GLY A 1 388 ? 9.164 25.937 13.063 1.00 89.81 388 GLY A CA 1
ATOM 3041 C C . GLY A 1 388 ? 8.163 24.836 13.399 1.00 89.81 388 GLY A C 1
ATOM 3042 O O . GLY A 1 388 ? 7.724 24.739 14.544 1.00 89.81 388 GLY A O 1
ATOM 3043 N N . PHE A 1 389 ? 7.809 24.029 12.399 1.00 89.31 389 PHE A N 1
ATOM 3044 C CA . PHE A 1 389 ? 6.852 22.925 12.509 1.00 89.31 389 PHE A CA 1
ATOM 3045 C C . PHE A 1 389 ? 7.586 21.585 12.370 1.00 89.31 389 PHE A C 1
ATOM 3047 O O . PHE A 1 389 ? 8.396 21.232 13.230 1.00 89.31 389 PHE A O 1
ATOM 3054 N N . ALA A 1 390 ? 7.343 20.864 11.282 1.00 93.06 390 ALA A N 1
ATOM 3055 C CA . ALA A 1 390 ? 8.191 19.792 10.805 1.00 93.06 390 ALA A CA 1
ATOM 3056 C C . ALA A 1 390 ? 8.772 20.172 9.437 1.00 93.06 390 ALA A C 1
ATOM 3058 O O . ALA A 1 390 ? 8.376 21.178 8.847 1.00 93.06 390 ALA A O 1
ATOM 3059 N N . SER A 1 391 ? 9.783 19.430 9.002 1.00 93.38 391 SER A N 1
ATOM 3060 C CA . SER A 1 391 ? 10.345 19.567 7.663 1.00 93.38 391 SER A CA 1
ATOM 3061 C C . SER A 1 391 ? 10.993 18.270 7.205 1.00 93.38 391 SER A C 1
ATOM 3063 O O . SER A 1 391 ? 11.505 17.494 8.021 1.00 93.38 391 SER A O 1
ATOM 3065 N N . ALA A 1 392 ? 11.047 18.075 5.892 1.00 92.69 392 ALA A N 1
ATOM 3066 C CA . ALA A 1 392 ? 11.796 17.006 5.258 1.00 92.69 392 ALA A CA 1
ATOM 3067 C C . ALA A 1 392 ? 12.968 17.569 4.436 1.00 92.69 392 ALA A C 1
ATOM 3069 O O . ALA A 1 392 ? 12.815 18.446 3.589 1.00 92.69 392 ALA A O 1
ATOM 3070 N N . GLU A 1 393 ? 14.167 17.048 4.690 1.00 91.19 393 GLU A N 1
ATOM 3071 C CA . GLU A 1 393 ? 15.413 17.450 4.036 1.00 91.19 393 GLU A CA 1
ATOM 3072 C C . GLU A 1 393 ? 16.126 16.242 3.426 1.00 91.19 393 GLU A C 1
ATOM 3074 O O . GLU A 1 393 ? 16.022 15.113 3.918 1.00 91.19 393 GLU A O 1
ATOM 3079 N N . TYR A 1 394 ? 16.913 16.492 2.377 1.00 84.75 394 TYR A N 1
ATOM 3080 C CA . TYR A 1 394 ? 17.554 15.440 1.593 1.00 84.75 394 TYR A CA 1
ATOM 3081 C C . TYR A 1 394 ? 19.011 15.751 1.289 1.00 84.75 394 TYR A C 1
ATOM 3083 O O . TYR A 1 394 ? 19.349 16.861 0.886 1.00 84.75 394 TYR A O 1
ATOM 3091 N N . SER A 1 395 ? 19.861 14.734 1.397 1.00 81.69 395 SER A N 1
ATOM 3092 C CA . SER A 1 395 ? 21.241 14.779 0.918 1.00 81.69 395 SER A CA 1
ATOM 3093 C C . SER A 1 395 ? 21.641 13.400 0.405 1.00 81.69 395 SER A C 1
ATOM 3095 O O . SER A 1 395 ? 21.719 12.443 1.178 1.00 81.69 395 SER A O 1
ATOM 3097 N N . GLY A 1 396 ? 21.831 13.277 -0.913 1.00 80.56 396 GLY A N 1
ATOM 3098 C CA . GLY A 1 396 ? 22.021 11.980 -1.570 1.00 80.56 396 GLY A CA 1
ATOM 3099 C C . GLY A 1 396 ? 20.889 11.003 -1.228 1.00 80.56 396 GLY A C 1
ATOM 3100 O O . GLY A 1 396 ? 19.709 11.352 -1.312 1.00 80.56 396 GLY A O 1
ATOM 3101 N N . ASP A 1 397 ? 21.247 9.806 -0.767 1.00 83.81 397 ASP A N 1
ATOM 3102 C CA . ASP A 1 397 ? 20.290 8.746 -0.413 1.00 83.81 397 ASP A CA 1
ATOM 3103 C C . ASP A 1 397 ? 19.736 8.862 1.017 1.00 83.81 397 ASP A C 1
ATOM 3105 O O . ASP A 1 397 ? 19.028 7.967 1.489 1.00 83.81 397 ASP A O 1
ATOM 3109 N N . VAL A 1 398 ? 20.066 9.943 1.730 1.00 89.38 398 VAL A N 1
ATOM 3110 C CA . VAL A 1 398 ? 19.615 10.189 3.100 1.00 89.38 398 VAL A CA 1
ATOM 3111 C C . VAL A 1 398 ? 18.461 11.185 3.090 1.00 89.38 398 VAL A C 1
ATOM 3113 O O . VAL A 1 398 ? 18.604 12.317 2.624 1.00 89.38 398 VAL A O 1
ATOM 3116 N N . ALA A 1 399 ? 17.330 10.770 3.653 1.00 94.12 399 ALA A N 1
ATOM 3117 C CA . ALA A 1 399 ? 16.214 11.637 4.001 1.00 94.12 399 ALA A CA 1
ATOM 3118 C C . ALA A 1 399 ? 16.201 11.884 5.514 1.00 94.12 399 ALA A C 1
ATOM 3120 O O . ALA A 1 399 ? 16.424 10.966 6.307 1.00 94.12 399 ALA A O 1
ATOM 3121 N N . THR A 1 400 ? 15.945 13.121 5.926 1.00 96.50 400 THR A N 1
ATOM 3122 C CA . THR A 1 400 ? 15.782 13.487 7.336 1.00 96.50 400 THR A CA 1
ATOM 3123 C C . THR A 1 400 ? 14.483 14.250 7.521 1.00 96.50 400 THR A C 1
ATOM 3125 O O . THR A 1 400 ? 14.335 15.338 6.981 1.00 96.50 400 THR A O 1
ATOM 3128 N N . VAL A 1 401 ? 13.578 13.699 8.327 1.00 97.50 401 VAL A N 1
ATOM 3129 C CA . VAL A 1 401 ? 12.387 14.394 8.818 1.00 97.50 401 VAL A CA 1
ATOM 3130 C C . VAL A 1 401 ? 12.712 14.991 10.185 1.00 97.50 401 VAL A C 1
ATOM 3132 O O . VAL A 1 401 ? 13.157 14.282 11.094 1.00 97.50 401 VAL A O 1
ATOM 3135 N N . LYS A 1 402 ? 12.514 16.296 10.352 1.00 97.88 402 LYS A N 1
ATOM 3136 C CA . LYS A 1 402 ? 12.716 17.006 11.618 1.00 97.88 402 LYS A CA 1
ATOM 3137 C C . LYS A 1 402 ? 11.377 17.427 12.199 1.00 97.88 402 LYS A C 1
ATOM 3139 O O . LYS A 1 402 ? 10.508 17.878 11.472 1.00 97.88 402 LYS A O 1
ATOM 3144 N N . PHE A 1 403 ? 11.243 17.327 13.515 1.00 98.06 403 PHE A N 1
ATOM 3145 C CA . PHE A 1 403 ? 10.133 17.885 14.282 1.00 98.06 403 PHE A CA 1
ATOM 3146 C C . PHE A 1 403 ? 10.656 18.931 15.265 1.00 98.06 403 PHE A C 1
ATOM 3148 O O . PHE A 1 403 ? 11.558 18.643 16.061 1.00 98.06 403 PHE A O 1
ATOM 3155 N N . SER A 1 404 ? 10.050 20.118 15.261 1.00 98.06 404 SER A N 1
ATOM 3156 C CA . SER A 1 404 ? 10.261 21.129 16.293 1.00 98.06 404 SER A CA 1
ATOM 3157 C C . SER A 1 404 ? 9.639 20.678 17.611 1.00 98.06 404 SER A C 1
ATOM 3159 O O . SER A 1 404 ? 8.423 20.503 17.731 1.00 98.06 404 SER A O 1
ATOM 3161 N N . ALA A 1 405 ? 10.466 20.553 18.646 1.00 98.19 405 ALA A N 1
ATOM 3162 C CA . ALA A 1 405 ? 9.987 20.306 19.996 1.00 98.19 405 ALA A CA 1
ATOM 3163 C C . ALA A 1 405 ? 9.143 21.478 20.527 1.00 98.19 405 ALA A C 1
ATOM 3165 O O . ALA A 1 405 ? 8.181 21.261 21.261 1.00 98.19 405 ALA A O 1
ATOM 3166 N N . PHE A 1 406 ? 9.436 22.719 20.130 1.00 97.88 406 PHE A N 1
ATOM 3167 C CA . PHE A 1 406 ? 8.634 23.874 20.543 1.00 97.88 406 PHE A CA 1
ATOM 3168 C C . PHE A 1 406 ? 7.204 23.793 20.011 1.00 97.88 406 PHE A C 1
ATOM 3170 O O . PHE A 1 406 ? 6.261 24.030 20.766 1.00 97.88 406 PHE A O 1
ATOM 3177 N N . TRP A 1 407 ? 7.031 23.400 18.747 1.00 96.38 407 TRP A N 1
ATOM 3178 C CA . TRP A 1 407 ? 5.704 23.192 18.175 1.00 96.38 407 TRP A CA 1
ATOM 3179 C C . TRP A 1 407 ? 4.956 22.053 18.872 1.00 96.38 407 TRP A C 1
ATOM 3181 O O . TRP A 1 407 ? 3.834 22.261 19.325 1.00 96.38 407 TRP A O 1
ATOM 3191 N N . ILE A 1 408 ? 5.599 20.901 19.087 1.00 97.75 408 ILE A N 1
ATOM 3192 C CA . ILE A 1 408 ? 4.988 19.780 19.823 1.00 97.75 408 ILE A CA 1
ATOM 3193 C C . ILE A 1 408 ? 4.526 20.199 21.224 1.00 97.75 408 ILE A C 1
ATOM 3195 O O . ILE A 1 408 ? 3.453 19.802 21.677 1.00 97.75 408 ILE A O 1
ATOM 3199 N N . ASN A 1 409 ? 5.315 21.022 21.916 1.00 97.75 409 ASN A N 1
ATOM 3200 C CA . ASN A 1 409 ? 4.935 21.557 23.218 1.00 97.75 409 ASN A CA 1
ATOM 3201 C C . ASN A 1 409 ? 3.688 22.453 23.134 1.00 97.75 409 ASN A C 1
ATOM 3203 O O . ASN A 1 409 ? 2.837 22.402 24.018 1.00 97.75 409 ASN A O 1
ATOM 3207 N N . ASN A 1 410 ? 3.559 23.260 22.080 1.00 96.06 410 ASN A N 1
ATOM 3208 C CA . ASN A 1 410 ? 2.378 24.095 21.866 1.00 96.06 410 ASN A CA 1
ATOM 3209 C C . ASN A 1 410 ? 1.130 23.252 21.582 1.00 96.06 410 ASN A C 1
ATOM 3211 O O . ASN A 1 410 ? 0.091 23.511 22.181 1.00 96.06 410 ASN A O 1
ATOM 3215 N N . GLU A 1 411 ? 1.240 22.219 20.744 1.00 94.25 411 GLU A N 1
ATOM 3216 C CA . GLU A 1 411 ? 0.142 21.284 20.461 1.00 94.25 411 GLU A CA 1
ATOM 3217 C C . GLU A 1 411 ? -0.320 20.574 21.741 1.00 94.25 411 GLU A C 1
ATOM 3219 O O . GLU A 1 411 ? -1.514 20.542 22.049 1.00 94.25 411 GLU A O 1
ATOM 3224 N N . PHE A 1 412 ? 0.630 20.090 22.550 1.00 96.44 412 PHE A N 1
ATOM 3225 C CA . PHE A 1 412 ? 0.335 19.484 23.848 1.00 96.44 412 PHE A CA 1
ATOM 3226 C C . PHE A 1 412 ? -0.384 20.459 24.791 1.00 96.44 412 PHE A C 1
ATOM 3228 O O . PHE A 1 412 ? -1.427 20.126 25.352 1.00 96.44 412 PHE A O 1
ATOM 3235 N N . ASN A 1 413 ? 0.137 21.680 24.946 1.00 96.69 413 ASN A N 1
ATOM 3236 C CA . ASN A 1 413 ? -0.464 22.698 25.815 1.00 96.69 413 ASN A CA 1
ATOM 3237 C C . ASN A 1 413 ? -1.825 23.188 25.301 1.00 96.69 413 ASN A C 1
ATOM 3239 O O . ASN A 1 413 ? -2.663 23.611 26.094 1.00 96.69 413 ASN A O 1
ATOM 3243 N N . GLY A 1 414 ? -2.062 23.096 23.992 1.00 94.12 414 GLY A N 1
ATOM 3244 C CA . GLY A 1 414 ? -3.362 23.315 23.363 1.00 94.12 414 GLY A CA 1
ATOM 3245 C C . GLY A 1 414 ? -4.367 22.182 23.597 1.00 94.12 414 GLY A C 1
ATOM 3246 O O . GLY A 1 414 ? -5.498 22.281 23.127 1.00 94.12 414 GLY A O 1
ATOM 3247 N N . GLY A 1 415 ? -3.982 21.115 24.308 1.00 93.94 415 GLY A N 1
ATOM 3248 C CA . GLY A 1 415 ? -4.834 19.963 24.603 1.00 93.94 415 GLY A CA 1
ATOM 3249 C C . GLY A 1 415 ? -4.988 18.987 23.435 1.00 93.94 415 GLY A C 1
ATOM 3250 O O . GLY A 1 415 ? -5.913 18.175 23.443 1.00 93.94 415 GLY A O 1
ATOM 3251 N N . GLN A 1 416 ? -4.119 19.062 22.424 1.00 90.50 416 GLN A N 1
ATOM 3252 C CA . GLN A 1 416 ? -4.171 18.164 21.274 1.00 90.50 416 GLN A CA 1
ATOM 3253 C C . GLN A 1 416 ? -3.643 16.773 21.633 1.00 90.50 416 GLN A C 1
ATOM 3255 O O . GLN A 1 416 ? -2.719 16.612 22.433 1.00 90.50 416 GLN A O 1
ATOM 3260 N N . ASP A 1 417 ? -4.185 15.752 20.968 1.00 92.00 417 ASP A N 1
ATOM 3261 C CA . ASP A 1 417 ? -3.556 14.433 20.937 1.00 92.00 417 ASP A CA 1
ATOM 3262 C C . ASP A 1 417 ? -2.252 14.514 20.129 1.00 92.00 417 ASP A C 1
ATOM 3264 O O . ASP A 1 417 ? -2.252 14.498 18.894 1.00 92.00 417 ASP A O 1
ATOM 3268 N N . VAL A 1 418 ? -1.133 14.597 20.851 1.00 95.00 418 VAL A N 1
ATOM 3269 C CA . VAL A 1 418 ? 0.213 14.711 20.278 1.00 95.00 418 VAL A CA 1
ATOM 3270 C C . VAL A 1 418 ? 0.545 13.537 19.357 1.00 95.00 418 VAL A C 1
ATOM 3272 O O . VAL A 1 418 ? 1.175 13.750 18.323 1.00 95.00 418 VAL A O 1
ATOM 3275 N N . ARG A 1 419 ? 0.103 12.307 19.664 1.00 94.94 419 ARG A N 1
ATOM 3276 C CA . ARG A 1 419 ? 0.372 11.146 18.798 1.00 94.94 419 ARG A CA 1
ATOM 3277 C C . ARG A 1 419 ? -0.307 11.339 17.450 1.00 94.94 419 ARG A C 1
ATOM 3279 O O . ARG A 1 419 ? 0.331 11.163 16.414 1.00 94.94 419 ARG A O 1
ATOM 3286 N N . ARG A 1 420 ? -1.585 11.722 17.463 1.00 91.50 420 ARG A N 1
ATOM 3287 C CA . ARG A 1 420 ? -2.364 11.976 16.243 1.00 91.50 420 ARG A CA 1
ATOM 3288 C C . ARG A 1 420 ? -1.737 13.084 15.403 1.00 91.50 420 ARG A C 1
ATOM 3290 O O . ARG A 1 420 ? -1.641 12.932 14.188 1.00 91.50 420 ARG A O 1
ATOM 3297 N N . VAL A 1 421 ? -1.325 14.177 16.043 1.00 91.81 421 VAL A N 1
ATOM 3298 C CA . VAL A 1 421 ? -0.687 15.312 15.366 1.00 91.81 421 VAL A CA 1
ATOM 3299 C C . VAL A 1 421 ? 0.615 14.874 14.691 1.00 91.81 421 VAL A C 1
ATOM 3301 O O . VAL A 1 421 ? 0.785 15.124 13.501 1.00 91.81 421 VAL A O 1
ATOM 3304 N N . ILE A 1 422 ? 1.477 14.128 15.393 1.00 96.00 422 ILE A N 1
ATOM 3305 C CA . ILE A 1 422 ? 2.720 13.594 14.816 1.00 96.00 422 ILE A CA 1
ATOM 3306 C C . ILE A 1 422 ? 2.430 12.671 13.629 1.00 96.00 422 ILE A C 1
ATOM 3308 O O . ILE A 1 422 ? 3.041 12.842 12.579 1.00 96.00 422 ILE A O 1
ATOM 3312 N N . ILE A 1 423 ? 1.503 11.715 13.764 1.00 95.88 423 ILE A N 1
ATOM 3313 C CA . ILE A 1 423 ? 1.164 10.785 12.674 1.00 95.88 423 ILE A CA 1
ATOM 3314 C C . ILE A 1 423 ? 0.659 11.549 11.445 1.00 95.88 423 ILE A C 1
ATOM 3316 O O . ILE A 1 423 ? 1.119 11.284 10.338 1.00 95.88 423 ILE A O 1
ATOM 3320 N N . GLY A 1 424 ? -0.239 12.520 11.627 1.00 92.00 424 GLY A N 1
ATOM 3321 C CA . GLY A 1 424 ? -0.744 13.334 10.523 1.00 92.00 424 GLY A CA 1
ATOM 3322 C C . GLY A 1 424 ? 0.352 14.109 9.804 1.00 92.00 424 GLY A C 1
ATOM 3323 O O . GLY A 1 424 ? 0.404 14.100 8.577 1.00 92.00 424 GLY A O 1
ATOM 3324 N N . THR A 1 425 ? 1.259 14.724 10.559 1.00 94.81 425 THR A N 1
ATOM 3325 C CA . THR A 1 425 ? 2.422 15.413 9.995 1.00 94.81 425 THR A CA 1
ATOM 3326 C C . THR A 1 425 ? 3.362 14.446 9.279 1.00 94.81 425 THR A C 1
ATOM 3328 O O . THR A 1 425 ? 3.867 14.780 8.217 1.00 94.81 425 THR A O 1
ATOM 3331 N N . LEU A 1 426 ? 3.555 13.224 9.782 1.00 97.44 426 LEU A N 1
ATOM 3332 C CA . LEU A 1 426 ? 4.391 12.229 9.107 1.00 97.44 426 LEU A CA 1
ATOM 3333 C C . LEU A 1 426 ? 3.871 11.849 7.720 1.00 97.44 426 LEU A C 1
ATOM 3335 O O . LEU A 1 426 ? 4.694 11.686 6.828 1.00 97.44 426 LEU A O 1
ATOM 3339 N N . TYR A 1 427 ? 2.555 11.731 7.509 1.00 96.69 427 TYR A N 1
ATOM 3340 C CA . TYR A 1 427 ? 2.019 11.481 6.162 1.00 96.69 427 TYR A CA 1
ATOM 3341 C C . TYR A 1 427 ? 2.423 12.582 5.176 1.00 96.69 427 TYR A C 1
ATOM 3343 O O . TYR A 1 427 ? 2.812 12.271 4.056 1.00 96.69 427 TYR A O 1
ATOM 3351 N N . HIS A 1 428 ? 2.373 13.842 5.611 1.00 94.19 428 HIS A N 1
ATOM 3352 C CA . HIS A 1 428 ? 2.762 14.995 4.802 1.00 94.19 428 HIS A CA 1
ATOM 3353 C C . HIS A 1 428 ? 4.281 15.023 4.553 1.00 94.19 428 HIS A C 1
ATOM 3355 O O . HIS A 1 428 ? 4.731 14.994 3.412 1.00 94.19 428 HIS A O 1
ATOM 3361 N N . GLU A 1 429 ? 5.098 14.974 5.608 1.00 95.62 429 GLU A N 1
ATOM 3362 C CA . GLU A 1 429 ? 6.559 15.064 5.469 1.00 95.62 429 GLU A CA 1
ATOM 3363 C C . GLU A 1 429 ? 7.145 13.879 4.695 1.00 95.62 429 GLU A C 1
ATOM 3365 O O . GLU A 1 429 ? 8.052 14.044 3.880 1.00 95.62 429 GLU A O 1
ATOM 3370 N N . LEU A 1 430 ? 6.622 12.668 4.915 1.00 96.12 430 LEU A N 1
ATOM 3371 C CA . LEU A 1 430 ? 7.050 11.491 4.162 1.00 96.12 430 LEU A CA 1
ATOM 3372 C C . LEU A 1 430 ? 6.571 11.540 2.710 1.00 96.12 430 LEU A C 1
ATOM 3374 O O . LEU A 1 430 ? 7.253 10.979 1.856 1.00 96.12 430 LEU A O 1
ATOM 3378 N N . ALA A 1 431 ? 5.474 12.234 2.390 1.00 94.94 431 ALA A N 1
ATOM 3379 C CA . ALA A 1 431 ? 5.094 12.458 0.997 1.00 94.94 431 ALA A CA 1
ATOM 3380 C C . ALA A 1 431 ? 6.204 13.194 0.246 1.00 94.94 431 ALA A C 1
ATOM 3382 O O . ALA A 1 431 ? 6.656 12.703 -0.785 1.00 94.94 431 ALA A O 1
ATOM 3383 N N . HIS A 1 432 ? 6.766 14.264 0.817 1.00 92.06 432 HIS A N 1
ATOM 3384 C CA . HIS A 1 432 ? 7.916 14.948 0.219 1.00 92.06 432 HIS A CA 1
ATOM 3385 C C . HIS A 1 432 ? 9.133 14.034 0.024 1.00 92.06 432 HIS A C 1
ATOM 3387 O O . HIS A 1 432 ? 9.921 14.245 -0.904 1.00 92.06 432 HIS A O 1
ATOM 3393 N N . VAL A 1 433 ? 9.299 13.006 0.869 1.00 91.62 433 VAL A N 1
ATOM 3394 C CA . VAL A 1 433 ? 10.426 12.066 0.754 1.00 91.62 433 VAL A CA 1
ATOM 3395 C C . VAL A 1 433 ? 10.334 11.259 -0.536 1.00 91.62 433 VAL A C 1
ATOM 3397 O O . VAL A 1 433 ? 11.368 10.998 -1.167 1.00 91.62 433 VAL A O 1
ATOM 3400 N N . TYR A 1 434 ? 9.113 10.887 -0.919 1.00 91.31 434 TYR A N 1
ATOM 3401 C CA . TYR A 1 434 ? 8.842 9.899 -1.957 1.00 91.31 434 TYR A CA 1
ATOM 3402 C C . TYR A 1 434 ? 8.207 10.470 -3.227 1.00 91.31 434 TYR A C 1
ATOM 3404 O O . TYR A 1 434 ? 8.326 9.831 -4.271 1.00 91.31 434 TYR A O 1
ATOM 3412 N N . GLN A 1 435 ? 7.553 11.628 -3.174 1.00 91.00 435 GLN A N 1
ATOM 3413 C CA . GLN A 1 435 ? 6.871 12.215 -4.325 1.00 91.00 435 GLN A CA 1
ATOM 3414 C C . GLN A 1 435 ? 7.855 12.748 -5.369 1.00 91.00 435 GLN A C 1
ATOM 3416 O O . GLN A 1 435 ? 9.029 13.047 -5.092 1.00 91.00 435 GLN A O 1
ATOM 3421 N N . LEU A 1 436 ? 7.356 12.836 -6.595 1.00 87.56 436 LEU A N 1
ATOM 3422 C CA . LEU A 1 436 ? 8.042 13.479 -7.699 1.00 87.56 436 LEU A CA 1
ATOM 3423 C C . LEU A 1 436 ? 7.806 14.992 -7.631 1.00 87.56 436 LEU A C 1
ATOM 3425 O O . LEU A 1 436 ? 6.821 15.468 -7.066 1.00 87.56 436 LEU A O 1
ATOM 3429 N N . ASP A 1 437 ? 8.774 15.737 -8.144 1.00 83.38 437 ASP A N 1
ATOM 3430 C CA . ASP A 1 437 ? 8.769 17.194 -8.161 1.00 83.38 437 ASP A CA 1
ATOM 3431 C C . ASP A 1 437 ? 9.506 17.636 -9.418 1.00 83.38 437 ASP A C 1
ATOM 3433 O O . ASP A 1 437 ? 10.702 17.369 -9.551 1.00 83.38 437 ASP A O 1
ATOM 3437 N N . ASP A 1 438 ? 8.790 18.275 -10.336 1.00 72.00 438 ASP A N 1
ATOM 3438 C CA . ASP A 1 438 ? 9.281 18.680 -11.649 1.00 72.00 438 ASP A CA 1
ATOM 3439 C C . ASP A 1 438 ? 10.116 19.979 -11.589 1.00 72.00 438 ASP A C 1
ATOM 3441 O O . ASP A 1 438 ? 9.788 21.012 -12.173 1.00 72.00 438 ASP A O 1
ATOM 3445 N N . VAL A 1 439 ? 11.173 19.927 -10.769 1.00 60.72 439 VAL A N 1
ATOM 3446 C CA . VAL A 1 439 ? 12.235 20.919 -10.511 1.00 60.72 439 VAL A CA 1
ATOM 3447 C C . VAL A 1 439 ? 12.072 22.246 -11.277 1.00 60.72 439 VAL A C 1
ATOM 3449 O O . VAL A 1 439 ? 12.747 22.512 -12.271 1.00 60.72 439 VAL A O 1
ATOM 3452 N N . GLY A 1 440 ? 11.213 23.128 -10.754 1.00 54.47 440 GLY A N 1
ATOM 3453 C CA . GLY A 1 440 ? 11.071 24.517 -11.211 1.00 54.47 440 GLY A CA 1
ATOM 3454 C C . GLY A 1 440 ? 9.799 24.864 -11.996 1.00 54.47 440 GLY A C 1
ATOM 3455 O O . GLY A 1 440 ? 9.584 26.052 -12.245 1.00 54.47 440 GLY A O 1
ATOM 3456 N N . SER A 1 441 ? 8.942 23.899 -12.342 1.00 52.19 441 SER A N 1
ATOM 3457 C CA . SER A 1 441 ? 7.607 24.150 -12.924 1.00 52.19 441 SER A CA 1
ATOM 3458 C C . SER A 1 441 ? 6.464 23.964 -11.905 1.00 52.19 441 SER A C 1
ATOM 3460 O O . SER A 1 441 ? 5.421 24.620 -12.000 1.00 52.19 441 SER A O 1
ATOM 3462 N N . GLY A 1 442 ? 6.680 23.110 -10.896 1.00 53.53 442 GLY A N 1
ATOM 3463 C CA . GLY A 1 442 ? 5.742 22.825 -9.816 1.00 53.53 442 GLY A CA 1
ATOM 3464 C C . GLY A 1 442 ? 5.530 24.049 -8.933 1.00 53.53 442 GLY A C 1
ATOM 3465 O O . GLY A 1 442 ? 6.388 24.434 -8.140 1.00 53.53 442 GLY A O 1
ATOM 3466 N N . ASN A 1 443 ? 4.374 24.694 -9.067 1.00 69.62 443 ASN A N 1
ATOM 3467 C CA . ASN A 1 443 ? 3.990 25.774 -8.167 1.00 69.62 443 ASN A CA 1
ATOM 3468 C C . ASN A 1 443 ? 3.859 25.191 -6.749 1.00 69.62 443 ASN A C 1
ATOM 3470 O O . ASN A 1 443 ? 3.230 24.147 -6.598 1.00 69.62 443 ASN A O 1
ATOM 3474 N N . GLY A 1 444 ? 4.449 25.823 -5.726 1.00 78.00 444 GLY A N 1
ATOM 3475 C CA . GLY A 1 444 ? 4.591 25.237 -4.382 1.00 78.00 444 GLY A CA 1
ATOM 3476 C C . GLY A 1 444 ? 3.293 24.652 -3.812 1.00 78.00 444 GLY A C 1
ATOM 3477 O O . GLY A 1 444 ? 3.312 23.589 -3.209 1.00 78.00 444 GLY A O 1
ATOM 3478 N N . TYR A 1 445 ? 2.138 25.252 -4.118 1.00 81.25 445 TYR A N 1
ATOM 3479 C CA . TYR A 1 445 ? 0.835 24.726 -3.693 1.00 81.25 445 TYR A CA 1
ATOM 3480 C C . TYR A 1 445 ? 0.481 23.336 -4.265 1.00 81.25 445 TYR A C 1
ATOM 3482 O O . TYR A 1 445 ? -0.341 22.639 -3.679 1.00 81.25 445 TYR A O 1
ATOM 3490 N N . ILE A 1 446 ? 1.049 22.929 -5.406 1.00 86.12 446 ILE A N 1
ATOM 3491 C CA . ILE A 1 446 ? 0.848 21.604 -6.014 1.00 86.12 446 ILE A CA 1
ATOM 3492 C C . ILE A 1 446 ? 1.618 20.546 -5.227 1.00 86.12 446 ILE A C 1
ATOM 3494 O O . ILE A 1 446 ? 1.061 19.504 -4.898 1.00 86.12 446 ILE A O 1
ATOM 3498 N N . ILE A 1 447 ? 2.884 20.832 -4.920 1.00 87.88 447 ILE A N 1
ATOM 3499 C CA . ILE A 1 447 ? 3.784 19.940 -4.180 1.00 87.88 447 ILE A CA 1
ATOM 3500 C C . ILE A 1 447 ? 3.275 19.745 -2.750 1.00 87.88 447 ILE A C 1
ATOM 3502 O O . ILE A 1 447 ? 3.165 18.608 -2.293 1.00 87.88 447 ILE A O 1
ATOM 3506 N N . GLU A 1 448 ? 2.898 20.837 -2.085 1.00 88.12 448 GLU A N 1
ATOM 3507 C CA . GLU A 1 448 ? 2.274 20.820 -0.757 1.00 88.12 448 GLU A CA 1
ATOM 3508 C C . GLU A 1 448 ? 0.883 20.170 -0.795 1.00 88.12 448 GLU A C 1
ATOM 3510 O O . GLU A 1 448 ? 0.549 19.341 0.046 1.00 88.12 448 GLU A O 1
ATOM 3515 N N . GLY A 1 449 ? 0.074 20.481 -1.815 1.00 89.44 449 GLY A N 1
ATOM 3516 C CA . GLY A 1 449 ? -1.267 19.918 -1.966 1.00 89.44 449 GLY A CA 1
ATOM 3517 C C . GLY A 1 449 ? -1.272 18.413 -2.236 1.00 89.44 449 GLY A C 1
ATOM 3518 O O . GLY A 1 449 ? -2.131 17.699 -1.720 1.00 89.44 449 GLY A O 1
ATOM 3519 N N . LEU A 1 450 ? -0.302 17.898 -2.997 1.00 92.38 450 LEU A N 1
ATOM 3520 C CA . LEU A 1 450 ? -0.113 16.459 -3.176 1.00 92.38 450 LEU A CA 1
ATOM 3521 C C . LEU A 1 450 ? 0.269 15.790 -1.848 1.00 92.38 450 LEU A C 1
ATOM 3523 O O . LEU A 1 450 ? -0.340 14.779 -1.491 1.00 92.38 450 LEU A O 1
ATOM 3527 N N . ALA A 1 451 ? 1.198 16.374 -1.087 1.00 92.94 451 ALA A N 1
ATOM 3528 C CA . ALA A 1 451 ? 1.589 15.864 0.225 1.00 92.94 451 ALA A CA 1
ATOM 3529 C C . ALA A 1 451 ? 0.410 15.837 1.213 1.00 92.94 451 ALA A C 1
ATOM 3531 O O . ALA A 1 451 ? 0.113 14.805 1.829 1.00 92.94 451 ALA A O 1
ATOM 3532 N N . ASP A 1 452 ? -0.339 16.935 1.297 1.00 90.94 452 ASP A N 1
ATOM 3533 C CA . ASP A 1 452 ? -1.537 17.020 2.128 1.00 90.94 452 ASP A CA 1
ATOM 3534 C C . ASP A 1 452 ? -2.644 16.069 1.665 1.00 90.94 452 ASP A C 1
ATOM 3536 O O . ASP A 1 452 ? -3.393 15.560 2.501 1.00 90.94 452 ASP A O 1
ATOM 3540 N N . SER A 1 453 ? -2.741 15.747 0.370 1.00 91.69 453 SER A N 1
ATOM 3541 C CA . SER A 1 453 ? -3.747 14.793 -0.115 1.00 91.69 453 SER A CA 1
ATOM 3542 C C . SER A 1 453 ? -3.564 13.402 0.503 1.00 91.69 453 SER A C 1
ATOM 3544 O O . SER A 1 453 ? -4.556 12.747 0.823 1.00 91.69 453 SER A O 1
ATOM 3546 N N . LEU A 1 454 ? -2.323 12.977 0.778 1.00 94.94 454 LEU A N 1
ATOM 3547 C CA . LEU A 1 454 ? -2.041 11.706 1.457 1.00 94.94 454 LEU A CA 1
ATOM 3548 C C . LEU A 1 454 ? -2.392 11.761 2.945 1.00 94.94 454 LEU A C 1
ATOM 3550 O O . LEU A 1 454 ? -2.955 10.808 3.488 1.00 94.94 454 LEU A O 1
ATOM 3554 N N . ARG A 1 455 ? -2.133 12.898 3.599 1.00 92.50 455 ARG A N 1
ATOM 3555 C CA . ARG A 1 455 ? -2.569 13.138 4.980 1.00 92.50 455 ARG A CA 1
ATOM 3556 C C . ARG A 1 455 ? -4.097 13.115 5.105 1.00 92.50 455 ARG A C 1
ATOM 3558 O O . ARG A 1 455 ? -4.618 12.530 6.059 1.00 92.50 455 ARG A O 1
ATOM 3565 N N . LEU A 1 456 ? -4.812 13.730 4.158 1.00 88.69 456 LEU A N 1
ATOM 3566 C CA . LEU A 1 456 ? -6.278 13.712 4.092 1.00 88.69 456 LEU A CA 1
ATOM 3567 C C . LEU A 1 456 ? -6.807 12.311 3.772 1.00 88.69 456 LEU A C 1
ATOM 3569 O O . LEU A 1 456 ? -7.767 11.875 4.400 1.00 88.69 456 LEU A O 1
ATOM 3573 N N . ARG A 1 457 ? -6.161 11.583 2.851 1.00 89.69 457 ARG A N 1
ATOM 3574 C CA . ARG A 1 457 ? -6.498 10.192 2.505 1.00 89.69 457 ARG A CA 1
ATOM 3575 C C . ARG A 1 457 ? -6.445 9.272 3.728 1.00 89.69 457 ARG A C 1
ATOM 3577 O O . ARG A 1 457 ? -7.282 8.385 3.840 1.00 89.69 457 ARG A O 1
ATOM 3584 N N . ALA A 1 458 ? -5.520 9.517 4.657 1.00 91.75 458 ALA A N 1
ATOM 3585 C CA . ALA A 1 458 ? -5.427 8.805 5.935 1.00 91.75 458 ALA A CA 1
ATOM 3586 C C . ALA A 1 458 ? -6.339 9.372 7.053 1.00 91.75 458 ALA A C 1
ATOM 3588 O O . ALA A 1 458 ? -6.354 8.850 8.168 1.00 91.75 458 ALA A O 1
ATOM 3589 N N . GLY A 1 459 ? -7.079 10.456 6.793 1.00 88.12 459 GLY A N 1
ATOM 3590 C CA . GLY A 1 459 ? -8.009 11.098 7.731 1.00 88.12 459 GLY A CA 1
ATOM 3591 C C . GLY A 1 459 ? -7.354 11.801 8.927 1.00 88.12 459 GLY A C 1
ATOM 3592 O O . GLY A 1 459 ? -7.991 12.027 9.960 1.00 88.12 459 GLY A O 1
ATOM 3593 N N . HIS A 1 460 ? -6.081 12.196 8.809 1.00 85.06 460 HIS A N 1
ATOM 3594 C CA . HIS A 1 460 ? -5.347 12.927 9.855 1.00 85.06 460 HIS A CA 1
ATOM 3595 C C . HIS A 1 460 ? -5.389 14.457 9.695 1.00 85.06 460 HIS A C 1
ATOM 3597 O O . HIS A 1 460 ? -4.497 15.183 10.153 1.00 85.06 460 HIS A O 1
ATOM 3603 N N . HIS A 1 461 ? -6.440 14.960 9.057 1.00 73.00 461 HIS A N 1
ATOM 3604 C CA . HIS A 1 461 ? -6.745 16.379 8.948 1.00 73.00 461 HIS A CA 1
ATOM 3605 C C . HIS A 1 461 ? -8.266 16.558 8.899 1.00 73.00 461 HIS A C 1
ATOM 3607 O O . HIS A 1 461 ? -8.980 15.704 8.377 1.00 73.00 461 HIS A O 1
ATOM 3613 N N . ASP A 1 462 ? -8.763 17.648 9.475 1.00 62.34 462 ASP A N 1
ATOM 3614 C CA . ASP A 1 462 ? -10.189 17.963 9.475 1.00 62.34 462 ASP A CA 1
ATOM 3615 C C . ASP A 1 462 ? -10.614 18.496 8.096 1.00 62.34 462 ASP A C 1
ATOM 3617 O O . ASP A 1 462 ? -10.064 19.488 7.613 1.00 62.34 462 ASP A O 1
ATOM 3621 N N . LEU A 1 463 ? -11.564 17.826 7.442 1.00 54.19 463 LEU A N 1
ATOM 3622 C CA . LEU A 1 463 ? -12.101 18.230 6.137 1.00 54.19 463 LEU A CA 1
ATOM 3623 C C . LEU A 1 463 ? -13.133 19.367 6.244 1.00 54.19 463 LEU A C 1
ATOM 3625 O O . LEU A 1 463 ? -13.498 19.948 5.224 1.00 54.19 463 LEU A O 1
ATOM 3629 N N . THR A 1 464 ? -13.600 19.694 7.454 1.00 46.94 464 THR A N 1
ATOM 3630 C CA . THR A 1 464 ? -14.673 20.676 7.691 1.00 46.94 464 THR A CA 1
ATOM 3631 C C . THR A 1 464 ? -14.188 22.127 7.733 1.00 46.94 464 THR A C 1
ATOM 3633 O O . THR A 1 464 ? -14.993 23.051 7.624 1.00 46.94 464 THR A O 1
ATOM 3636 N N . VAL A 1 465 ? -12.875 22.356 7.844 1.00 42.72 465 VAL A N 1
ATOM 3637 C CA . VAL A 1 465 ? -12.291 23.693 8.030 1.00 42.72 465 VAL A CA 1
ATOM 3638 C C . VAL A 1 465 ? -11.634 24.198 6.743 1.00 42.72 465 VAL A C 1
ATOM 3640 O O . VAL A 1 465 ? -10.428 24.406 6.741 1.00 42.72 465 VAL A O 1
ATOM 3643 N N . ARG A 1 466 ? -12.383 24.422 5.649 1.00 51.97 466 ARG A N 1
ATOM 3644 C CA . ARG A 1 466 ? -11.966 25.352 4.566 1.00 51.97 466 ARG A CA 1
ATOM 3645 C C . ARG A 1 466 ? -13.167 26.056 3.914 1.00 51.97 466 ARG A C 1
ATOM 3647 O O . ARG A 1 466 ? -14.164 25.438 3.556 1.00 51.97 466 ARG A O 1
ATOM 3654 N N . THR A 1 467 ? -13.055 27.380 3.788 1.00 38.69 467 THR A N 1
ATOM 3655 C CA . THR A 1 467 ? -14.012 28.291 3.140 1.00 38.69 467 THR A CA 1
ATOM 3656 C C . THR A 1 467 ? -13.848 28.257 1.632 1.00 38.69 467 THR A C 1
ATOM 3658 O O . THR A 1 467 ? -12.761 28.522 1.129 1.00 38.69 467 THR A O 1
ATOM 3661 N N . ALA A 1 468 ? -14.930 28.015 0.905 1.00 34.91 468 ALA A N 1
ATOM 3662 C CA . ALA A 1 468 ? -14.880 28.037 -0.541 1.00 34.91 468 ALA A CA 1
ATOM 3663 C C . ALA A 1 468 ? -14.830 29.468 -1.112 1.00 34.91 468 ALA A C 1
ATOM 3665 O O . ALA A 1 468 ? -15.649 30.332 -0.793 1.00 34.91 468 ALA A O 1
ATOM 3666 N N . GLY A 1 469 ? -13.852 29.689 -1.992 1.00 45.31 469 GLY A N 1
ATOM 3667 C CA . GLY A 1 469 ? -13.714 30.857 -2.860 1.00 45.31 469 GLY A CA 1
ATOM 3668 C C . GLY A 1 469 ? -13.586 30.446 -4.334 1.00 45.31 469 GLY A C 1
ATOM 3669 O O . GLY A 1 469 ? -13.976 29.345 -4.726 1.00 45.31 469 GLY A O 1
ATOM 3670 N N . ASN A 1 470 ? -13.034 31.331 -5.174 1.00 45.91 470 ASN A N 1
ATOM 3671 C CA . ASN A 1 470 ? -12.455 30.925 -6.470 1.00 45.91 470 ASN A CA 1
ATOM 3672 C C . ASN A 1 470 ? -11.363 29.863 -6.235 1.00 45.91 470 ASN A C 1
ATOM 3674 O O . ASN A 1 470 ? -10.938 29.745 -5.099 1.00 45.91 470 ASN A O 1
ATOM 3678 N N . PHE A 1 471 ? -10.886 29.130 -7.258 1.00 47.62 471 PHE A N 1
ATOM 3679 C CA . PHE A 1 471 ? -9.681 28.291 -7.095 1.00 47.62 471 PHE A CA 1
ATOM 3680 C C . PHE A 1 471 ? -8.553 29.177 -6.563 1.00 47.62 471 PHE A C 1
ATOM 3682 O O . PHE A 1 471 ? -7.968 29.962 -7.319 1.00 47.62 471 PHE A O 1
ATOM 3689 N N . VAL A 1 472 ? -8.312 29.131 -5.258 1.00 52.34 472 VAL A N 1
ATOM 3690 C CA . VAL A 1 472 ? -7.203 29.823 -4.639 1.00 52.34 472 VAL A CA 1
ATOM 3691 C C . VAL A 1 472 ? -6.077 28.818 -4.736 1.00 52.34 472 VAL A C 1
ATOM 3693 O O . VAL A 1 472 ? -6.214 27.671 -4.334 1.00 52.34 472 VAL A O 1
ATOM 3696 N N . GLN A 1 473 ? -4.968 29.234 -5.336 1.00 62.22 473 GLN A N 1
ATOM 3697 C CA . GLN A 1 473 ? -3.749 28.435 -5.416 1.00 62.22 473 GLN A CA 1
ATOM 3698 C C . GLN A 1 473 ? -3.165 28.251 -4.001 1.00 62.22 473 GLN A C 1
ATOM 3700 O O . GLN A 1 473 ? -2.179 28.891 -3.648 1.00 62.22 473 GLN A O 1
ATOM 3705 N N . ASN A 1 474 ? -3.827 27.450 -3.162 1.00 69.25 474 ASN A N 1
ATOM 3706 C CA . ASN A 1 474 ? -3.395 27.055 -1.831 1.00 69.25 474 ASN A CA 1
ATOM 3707 C C . ASN A 1 474 ? -3.398 25.528 -1.703 1.00 69.25 474 ASN A C 1
ATOM 3709 O O . ASN A 1 474 ? -4.168 24.821 -2.357 1.00 69.25 474 ASN A O 1
ATOM 3713 N N . ASP A 1 475 ? -2.490 25.056 -0.862 1.00 66.50 475 ASP A N 1
ATOM 3714 C CA . ASP A 1 475 ? -2.189 23.654 -0.591 1.00 66.50 475 ASP A CA 1
ATOM 3715 C C . ASP A 1 475 ? -3.425 22.780 -0.327 1.00 66.50 475 ASP A C 1
ATOM 3717 O O . ASP A 1 475 ? -3.652 21.796 -1.022 1.00 66.50 475 ASP A O 1
ATOM 3721 N N . GLY A 1 476 ? -4.278 23.129 0.631 1.00 69.75 476 GLY A N 1
ATOM 3722 C CA . GLY A 1 476 ? -5.354 22.234 1.048 1.00 69.75 476 GLY A CA 1
ATOM 3723 C C . GLY A 1 476 ? -6.621 22.310 0.202 1.00 69.75 476 GLY A C 1
ATOM 3724 O O . GLY A 1 476 ? -7.378 21.341 0.191 1.00 69.75 476 GLY A O 1
ATOM 3725 N N . GLU A 1 477 ? -6.860 23.386 -0.553 1.00 77.31 477 GLU A N 1
ATOM 3726 C CA . GLU A 1 477 ? -7.841 23.344 -1.653 1.00 77.31 477 GLU A CA 1
ATOM 3727 C C . GLU A 1 477 ? -7.390 22.358 -2.733 1.00 77.31 477 GLU A C 1
ATOM 3729 O O . GLU A 1 477 ? -8.186 21.542 -3.197 1.00 77.31 477 GLU A O 1
ATOM 3734 N N . MET A 1 478 ? -6.100 22.373 -3.081 1.00 83.62 478 MET A N 1
ATOM 3735 C CA . MET A 1 478 ? -5.531 21.400 -4.008 1.00 83.62 478 MET A CA 1
ATOM 3736 C C . MET A 1 478 ? -5.624 19.976 -3.442 1.00 83.62 478 MET A C 1
ATOM 3738 O O . MET A 1 478 ? -6.111 19.078 -4.124 1.00 83.62 478 MET A O 1
ATOM 3742 N N . ALA A 1 479 ? -5.251 19.768 -2.179 1.00 86.56 479 ALA A N 1
ATOM 3743 C CA . ALA A 1 479 ? -5.281 18.461 -1.529 1.00 86.56 479 ALA A CA 1
ATOM 3744 C C . ALA A 1 479 ? -6.686 17.839 -1.481 1.00 86.56 479 ALA A C 1
ATOM 3746 O O . ALA A 1 479 ? -6.869 16.669 -1.821 1.00 86.56 479 ALA A O 1
ATOM 3747 N N . THR A 1 480 ? -7.693 18.626 -1.084 1.00 84.19 480 THR A N 1
ATOM 3748 C CA . THR A 1 480 ? -9.096 18.175 -1.030 1.00 84.19 480 THR A CA 1
ATOM 3749 C C . THR A 1 480 ? -9.657 17.889 -2.417 1.00 84.19 480 THR A C 1
ATOM 3751 O O . THR A 1 480 ? -10.386 16.912 -2.593 1.00 84.19 480 THR A O 1
ATOM 3754 N N . PHE A 1 481 ? -9.276 18.680 -3.419 1.00 87.62 481 PHE A N 1
ATOM 3755 C CA . PHE A 1 481 ? -9.671 18.455 -4.803 1.00 87.62 481 PHE A CA 1
ATOM 3756 C C . PHE A 1 481 ? -9.051 17.191 -5.399 1.00 87.62 481 PHE A C 1
ATOM 3758 O O . PHE A 1 481 ? -9.777 16.383 -5.978 1.00 87.62 481 PHE A O 1
ATOM 3765 N N . LEU A 1 482 ? -7.746 16.969 -5.203 1.00 91.25 482 LEU A N 1
ATOM 3766 C CA . LEU A 1 482 ? -7.071 15.734 -5.613 1.00 91.25 482 LEU A CA 1
ATOM 3767 C C . LEU A 1 482 ? -7.728 14.505 -4.973 1.00 91.25 482 LEU A C 1
ATOM 3769 O O . LEU A 1 482 ? -8.041 13.539 -5.670 1.00 91.25 482 LEU A O 1
ATOM 3773 N N . LEU A 1 483 ? -7.998 14.565 -3.664 1.00 89.31 483 LEU A N 1
ATOM 3774 C CA . LEU A 1 483 ? -8.660 13.479 -2.943 1.00 89.31 483 LEU A CA 1
ATOM 3775 C C . LEU A 1 483 ? -10.094 13.240 -3.438 1.00 89.31 483 LEU A C 1
ATOM 3777 O O . LEU A 1 483 ? -10.522 12.094 -3.551 1.00 89.31 483 LEU A O 1
ATOM 3781 N N . TRP A 1 484 ? -10.841 14.294 -3.766 1.00 89.88 484 TRP A N 1
ATOM 3782 C CA . TRP A 1 484 ? -12.182 14.144 -4.327 1.00 89.88 484 TRP A CA 1
ATOM 3783 C C . TRP A 1 484 ? -12.157 13.487 -5.713 1.00 89.88 484 TRP A C 1
ATOM 3785 O O . TRP A 1 484 ? -12.981 12.610 -5.979 1.00 89.88 484 TRP A O 1
ATOM 3795 N N . ILE A 1 485 ? -11.205 13.848 -6.583 1.00 92.56 485 ILE A N 1
ATOM 3796 C CA . ILE A 1 485 ? -11.045 13.177 -7.883 1.00 92.56 485 ILE A CA 1
ATOM 3797 C C . ILE A 1 485 ? -10.742 11.693 -7.658 1.00 92.56 485 ILE A C 1
ATOM 3799 O O . ILE A 1 485 ? -11.434 10.851 -8.229 1.00 92.56 485 ILE A O 1
ATOM 3803 N N . GLU A 1 486 ? -9.774 11.377 -6.793 1.00 91.38 486 GLU A N 1
ATOM 3804 C CA . GLU A 1 486 ? -9.400 10.005 -6.423 1.00 91.38 486 GLU A CA 1
ATOM 3805 C C . GLU A 1 486 ? -10.619 9.179 -5.980 1.00 91.38 486 GLU A C 1
ATOM 3807 O O . GLU A 1 486 ? -10.847 8.068 -6.455 1.00 91.38 486 GLU A O 1
ATOM 3812 N N . GLN A 1 487 ? -11.445 9.738 -5.095 1.00 86.44 487 GLN A N 1
ATOM 3813 C CA . GLN A 1 487 ? -12.555 9.015 -4.477 1.00 86.44 487 GLN A CA 1
ATOM 3814 C C . GLN A 1 487 ? -13.797 8.906 -5.372 1.00 86.44 487 GLN A C 1
ATOM 3816 O O . GLN A 1 487 ? -14.461 7.866 -5.375 1.00 86.44 487 GLN A O 1
ATOM 3821 N N . PHE A 1 488 ? -14.128 9.958 -6.127 1.00 87.06 488 PHE A N 1
ATOM 3822 C CA . PHE A 1 488 ? -15.430 10.082 -6.796 1.00 87.06 488 PHE A CA 1
ATOM 3823 C C . PHE A 1 488 ? -15.369 10.065 -8.322 1.00 87.06 488 PHE A C 1
ATOM 3825 O O . PHE A 1 488 ? -16.402 9.856 -8.962 1.00 87.06 488 PHE A O 1
ATOM 3832 N N . LYS A 1 489 ? -14.198 10.291 -8.924 1.00 90.12 489 LYS A N 1
ATOM 3833 C CA . LYS A 1 489 ? -14.052 10.391 -10.385 1.00 90.12 489 LYS A CA 1
ATOM 3834 C C . LYS A 1 489 ? -13.157 9.307 -10.955 1.00 90.12 489 LYS A C 1
ATOM 3836 O O . LYS A 1 489 ? -13.549 8.637 -11.909 1.00 90.12 489 LYS A O 1
ATOM 3841 N N . LYS A 1 490 ? -11.973 9.129 -10.379 1.00 90.94 490 LYS A N 1
ATOM 3842 C CA . LYS A 1 490 ? -10.918 8.276 -10.914 1.00 90.94 490 LYS A CA 1
ATOM 3843 C C . LYS A 1 490 ? -10.054 7.730 -9.770 1.00 90.94 490 LYS A C 1
ATOM 3845 O O . LYS A 1 490 ? -9.081 8.375 -9.399 1.00 90.94 490 LYS A O 1
ATOM 3850 N N . PRO A 1 491 ? -10.364 6.531 -9.245 1.00 89.19 491 PRO A N 1
ATOM 3851 C CA . PRO A 1 491 ? -9.439 5.817 -8.369 1.00 89.19 491 PRO A CA 1
ATOM 3852 C C . PRO A 1 491 ? -8.087 5.618 -9.066 1.00 89.19 491 PRO A C 1
ATOM 3854 O O . PRO A 1 491 ? -8.052 5.226 -10.239 1.00 89.19 491 PRO A O 1
ATOM 3857 N N . GLY A 1 492 ? -6.994 5.895 -8.361 1.00 88.88 492 GLY A N 1
ATOM 3858 C CA . GLY A 1 492 ? -5.632 5.926 -8.895 1.00 88.88 492 GLY A CA 1
ATOM 3859 C C . GLY A 1 492 ? -5.212 7.260 -9.526 1.00 88.88 492 GLY A C 1
ATOM 3860 O O . GLY A 1 492 ? -4.153 7.315 -10.153 1.00 88.88 492 GLY A O 1
ATOM 3861 N N . PHE A 1 493 ? -5.997 8.330 -9.369 1.00 93.31 493 PHE A N 1
ATOM 3862 C CA . PHE A 1 493 ? -5.644 9.665 -9.845 1.00 93.31 493 PHE A CA 1
ATOM 3863 C C . PHE A 1 493 ? -4.455 10.268 -9.094 1.00 93.31 493 PHE A C 1
ATOM 3865 O O . PHE A 1 493 ? -3.593 10.843 -9.747 1.00 93.31 493 PHE A O 1
ATOM 3872 N N . ILE A 1 494 ? -4.351 10.128 -7.766 1.00 94.81 494 ILE A N 1
ATOM 3873 C CA . ILE A 1 494 ? -3.207 10.675 -7.005 1.00 94.81 494 ILE A CA 1
ATOM 3874 C C . ILE A 1 494 ? -1.869 10.102 -7.513 1.00 94.81 494 ILE A C 1
ATOM 3876 O O . ILE A 1 494 ? -0.971 10.892 -7.816 1.00 94.81 494 ILE A O 1
ATOM 3880 N N . PRO A 1 495 ? -1.715 8.776 -7.705 1.00 92.00 495 PRO A N 1
ATOM 3881 C CA . PRO A 1 495 ? -0.520 8.227 -8.339 1.00 92.00 495 PRO A CA 1
ATOM 3882 C C . PRO A 1 495 ? -0.251 8.736 -9.761 1.00 92.00 495 PRO A C 1
ATOM 3884 O O . PRO A 1 495 ? 0.901 8.961 -10.133 1.00 92.00 495 PRO A O 1
ATOM 3887 N N . ALA A 1 496 ? -1.294 8.901 -10.581 1.00 89.00 496 ALA A N 1
ATOM 3888 C CA . ALA A 1 496 ? -1.149 9.428 -11.937 1.00 89.00 496 ALA A CA 1
ATOM 3889 C C . ALA A 1 496 ? -0.720 10.904 -11.925 1.00 89.00 496 ALA A C 1
ATOM 3891 O O . ALA A 1 496 ? 0.156 11.307 -12.689 1.00 89.00 496 ALA A O 1
ATOM 3892 N N . PHE A 1 497 ? -1.273 11.685 -10.998 1.00 91.62 497 PHE A N 1
ATOM 3893 C CA . PHE A 1 497 ? -0.896 13.069 -10.758 1.00 91.62 497 PHE A CA 1
ATOM 3894 C C . PHE A 1 497 ? 0.562 13.174 -10.303 1.00 91.62 497 PHE A C 1
ATOM 3896 O O . PHE A 1 497 ? 1.331 13.920 -10.901 1.00 91.62 497 PHE A O 1
ATOM 3903 N N . ASN A 1 498 ? 0.987 12.361 -9.330 1.00 91.75 498 ASN A N 1
ATOM 3904 C CA . ASN A 1 498 ? 2.392 12.262 -8.929 1.00 91.75 498 ASN A CA 1
ATOM 3905 C C . ASN A 1 498 ? 3.305 11.931 -10.124 1.00 91.75 498 ASN A C 1
ATOM 3907 O O . ASN A 1 498 ? 4.345 12.557 -10.291 1.00 91.75 498 ASN A O 1
ATOM 3911 N N . ARG A 1 499 ? 2.904 11.004 -11.006 1.00 87.00 499 ARG A N 1
ATOM 3912 C CA . ARG A 1 499 ? 3.663 10.667 -12.224 1.00 87.00 499 ARG A CA 1
ATOM 3913 C C . ARG A 1 499 ? 3.824 11.854 -13.177 1.00 87.00 499 ARG A C 1
ATOM 3915 O O . ARG A 1 499 ? 4.873 11.967 -13.794 1.00 87.00 499 ARG A O 1
ATOM 3922 N N . SER A 1 500 ? 2.826 12.733 -13.275 1.00 84.94 500 SER A N 1
ATOM 3923 C CA . SER A 1 500 ? 2.902 13.949 -14.106 1.00 84.94 500 SER A CA 1
ATOM 3924 C C . SER A 1 500 ? 3.881 15.009 -13.583 1.00 84.94 500 SER A C 1
ATOM 3926 O O . SER A 1 500 ? 4.106 16.010 -14.250 1.00 84.94 500 SER A O 1
ATOM 3928 N N . LEU A 1 501 ? 4.461 14.795 -12.396 1.00 86.06 501 LEU A N 1
ATOM 3929 C CA . LEU A 1 501 ? 5.495 15.641 -11.795 1.00 86.06 501 LEU A CA 1
ATOM 3930 C C . LEU A 1 501 ? 6.903 15.037 -11.960 1.00 86.06 501 LEU A C 1
ATOM 3932 O O . LEU A 1 501 ? 7.799 15.329 -11.167 1.00 86.06 501 LEU A O 1
ATOM 3936 N N . ALA A 1 502 ? 7.103 14.128 -12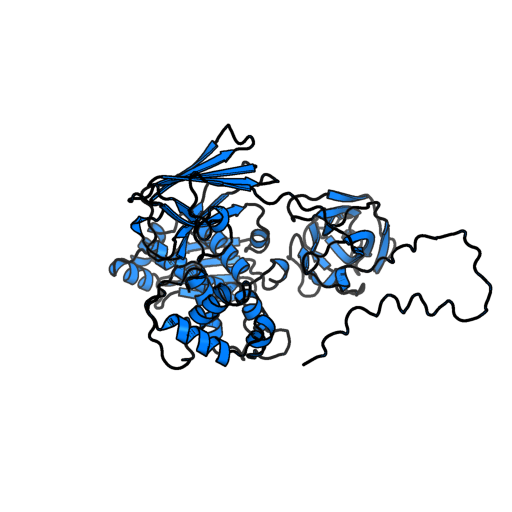.920 1.00 81.06 502 ALA A N 1
ATOM 3937 C CA . ALA A 1 502 ? 8.373 13.440 -13.120 1.00 81.06 502 ALA A CA 1
ATOM 3938 C C . ALA A 1 502 ? 9.457 14.391 -13.670 1.00 81.06 502 ALA A C 1
ATOM 3940 O O . ALA A 1 502 ? 9.370 14.789 -14.821 1.00 81.06 502 ALA A O 1
ATOM 3941 N N . PRO A 1 503 ? 10.564 14.661 -12.948 1.00 70.12 503 PRO A N 1
ATOM 3942 C CA . PRO A 1 503 ? 11.533 15.682 -13.372 1.00 70.12 503 PRO A CA 1
ATOM 3943 C C . PRO A 1 503 ? 12.482 15.261 -14.510 1.00 70.12 503 PRO A C 1
ATOM 3945 O O . PRO A 1 503 ? 13.513 15.898 -14.732 1.00 70.12 503 PRO A O 1
ATOM 3948 N N . TYR A 1 504 ? 12.198 14.151 -15.196 1.00 64.38 504 TYR A N 1
ATOM 3949 C CA . TYR A 1 504 ? 13.090 13.543 -16.197 1.00 64.38 504 TYR A CA 1
ATOM 3950 C C . TYR A 1 504 ? 12.406 13.252 -17.529 1.00 64.38 504 TYR A C 1
ATOM 3952 O O . TYR A 1 504 ? 13.048 12.708 -18.426 1.00 64.38 504 TYR A O 1
ATOM 3960 N N . ASP A 1 505 ? 11.132 13.603 -17.681 1.00 62.06 505 ASP A N 1
ATOM 3961 C CA . ASP A 1 505 ? 10.430 13.503 -18.963 1.00 62.06 505 ASP A CA 1
ATOM 3962 C C . ASP A 1 505 ? 10.719 14.704 -19.890 1.00 62.06 505 ASP A C 1
ATOM 3964 O O . ASP A 1 505 ? 10.281 14.721 -21.039 1.00 62.06 505 ASP A O 1
ATOM 3968 N N . ALA A 1 506 ? 11.518 15.670 -19.411 1.00 60.44 506 ALA A N 1
ATOM 3969 C CA . ALA A 1 506 ? 11.874 16.920 -20.083 1.00 60.44 506 ALA A CA 1
ATOM 3970 C C . ALA A 1 506 ? 10.672 17.827 -20.412 1.00 60.44 506 ALA A C 1
ATOM 3972 O O . ALA A 1 506 ? 10.818 18.771 -21.198 1.00 60.44 506 ALA A O 1
ATOM 3973 N N . LEU A 1 507 ? 9.507 17.570 -19.811 1.00 64.62 507 LEU A N 1
ATOM 3974 C CA . LEU A 1 507 ? 8.290 18.347 -19.985 1.00 64.62 507 LEU A CA 1
ATOM 3975 C C . LEU A 1 507 ? 7.931 19.028 -18.663 1.00 64.62 507 LEU A C 1
ATOM 3977 O O . LEU A 1 507 ? 7.856 18.360 -17.642 1.00 64.62 507 LEU A O 1
ATOM 3981 N N . PRO A 1 508 ? 7.676 20.348 -18.658 1.00 72.31 508 PRO A N 1
ATOM 3982 C CA . PRO A 1 508 ? 7.130 20.977 -17.472 1.00 72.31 508 PRO A CA 1
ATOM 3983 C C . PRO A 1 508 ? 5.739 20.399 -17.177 1.00 72.31 508 PRO A C 1
ATOM 3985 O O . PRO A 1 508 ? 4.970 20.166 -18.115 1.00 72.31 508 PRO A O 1
ATOM 3988 N N . TYR A 1 509 ? 5.381 20.269 -15.900 1.00 79.94 509 TYR A N 1
ATOM 3989 C CA . TYR A 1 509 ? 4.019 19.950 -15.484 1.00 79.94 509 TYR A CA 1
ATOM 3990 C C . TYR A 1 509 ? 3.002 20.815 -16.240 1.00 79.94 509 TYR A C 1
ATOM 3992 O O . TYR A 1 509 ? 3.091 22.051 -16.269 1.00 79.94 509 TYR A O 1
ATOM 4000 N N . ASP A 1 510 ? 1.987 20.156 -16.795 1.00 79.69 510 ASP A N 1
ATOM 4001 C CA . ASP A 1 510 ? 0.826 20.801 -17.381 1.00 79.69 510 ASP A CA 1
ATOM 4002 C C . ASP A 1 510 ? -0.485 20.165 -16.887 1.00 79.69 510 ASP A C 1
ATOM 4004 O O . ASP A 1 510 ? -0.539 19.069 -16.327 1.00 79.69 510 ASP A O 1
ATOM 4008 N N . GLU A 1 511 ? -1.595 20.879 -17.080 1.00 86.62 511 GLU A N 1
ATOM 4009 C CA . GLU A 1 511 ? -2.910 20.419 -16.624 1.00 86.62 511 GLU A CA 1
ATOM 4010 C C . GLU A 1 511 ? -3.507 19.297 -17.506 1.00 86.62 511 GLU A C 1
ATOM 4012 O O . GLU A 1 511 ? -4.673 18.928 -17.320 1.00 86.62 511 GLU A O 1
ATOM 4017 N N . SER A 1 512 ? -2.762 18.738 -18.470 1.00 88.12 512 SER A N 1
ATOM 4018 C CA . SER A 1 512 ? -3.271 17.675 -19.346 1.00 88.12 512 SER A CA 1
ATOM 4019 C C . SER A 1 512 ? -3.589 16.396 -18.578 1.00 88.12 512 SER A C 1
ATOM 4021 O O . SER A 1 512 ? -4.516 15.690 -18.971 1.00 88.12 512 SER A O 1
ATOM 4023 N N . VAL A 1 513 ? -2.922 16.138 -17.444 1.00 89.00 513 VAL A N 1
ATOM 4024 C CA . VAL A 1 513 ? -3.172 14.962 -16.591 1.00 89.00 513 VAL A CA 1
ATOM 4025 C C . VAL A 1 513 ? -4.644 14.829 -16.192 1.00 89.00 513 VAL A C 1
ATOM 4027 O O . VAL A 1 513 ? -5.184 13.725 -16.192 1.00 89.00 513 VAL A O 1
ATOM 4030 N N . PHE A 1 514 ? -5.346 15.943 -15.951 1.00 93.19 514 PHE A N 1
ATOM 4031 C CA . PHE A 1 514 ? -6.780 15.915 -15.650 1.00 93.19 514 PHE A CA 1
ATOM 4032 C C . PHE A 1 514 ? -7.580 15.347 -16.825 1.00 93.19 514 PHE A C 1
ATOM 4034 O O . PHE A 1 514 ? -8.418 14.467 -16.632 1.00 93.19 514 PHE A O 1
ATOM 4041 N N . VAL A 1 515 ? -7.290 15.794 -18.047 1.00 93.50 515 VAL A N 1
ATOM 4042 C CA . VAL A 1 515 ? -7.984 15.329 -19.255 1.00 93.50 515 VAL A CA 1
ATOM 4043 C C . VAL A 1 515 ? -7.601 13.888 -19.572 1.00 93.50 515 VAL A C 1
ATOM 4045 O O . VAL A 1 515 ? -8.484 13.080 -19.846 1.00 93.50 515 VAL A O 1
ATOM 4048 N N . THR A 1 516 ? -6.315 13.551 -19.498 1.00 89.62 516 THR A N 1
ATOM 4049 C CA . THR A 1 516 ? -5.798 12.209 -19.787 1.00 89.62 516 THR A CA 1
ATOM 4050 C C . THR A 1 516 ? -6.401 11.160 -18.855 1.00 89.62 516 THR A C 1
ATOM 4052 O O . THR A 1 516 ? -6.821 10.101 -19.316 1.00 89.62 516 THR A O 1
ATOM 4055 N N . GLU A 1 517 ? -6.512 11.461 -17.560 1.00 90.50 517 GLU A N 1
ATOM 4056 C CA . GLU A 1 517 ? -6.975 10.488 -16.566 1.00 90.50 517 GLU A CA 1
ATOM 4057 C C . GLU A 1 517 ? -8.496 10.457 -16.382 1.00 90.50 517 GLU A C 1
ATOM 4059 O O . GLU A 1 517 ? -9.052 9.412 -16.031 1.00 90.50 517 GLU A O 1
ATOM 4064 N N . THR A 1 518 ? -9.188 11.582 -16.600 1.00 93.00 518 THR A N 1
ATOM 4065 C CA . THR A 1 518 ? -10.628 11.708 -16.295 1.00 93.00 518 THR A CA 1
ATOM 4066 C C . THR A 1 518 ? -11.510 11.987 -17.513 1.00 93.00 518 THR A C 1
ATOM 4068 O O . THR A 1 518 ? -12.734 11.901 -17.418 1.00 93.00 518 THR A O 1
ATOM 4071 N N . GLY A 1 519 ? -10.922 12.352 -18.655 1.00 94.00 519 GLY A N 1
ATOM 4072 C CA . GLY A 1 519 ? -11.643 12.856 -19.827 1.00 94.00 519 GLY A CA 1
ATOM 4073 C C . GLY A 1 519 ? -12.185 14.283 -19.671 1.00 94.00 519 GLY A C 1
ATOM 4074 O O . GLY A 1 519 ? -12.859 14.773 -20.577 1.00 94.00 519 GLY A O 1
ATOM 4075 N N . GLN A 1 520 ? -11.912 14.959 -18.549 1.00 94.88 520 GLN A N 1
ATOM 4076 C CA . GLN A 1 520 ? -12.415 16.295 -18.232 1.00 94.88 520 GLN A CA 1
ATOM 4077 C C . GLN A 1 520 ? -11.287 17.292 -17.966 1.00 94.88 520 GLN A C 1
ATOM 4079 O O . GLN A 1 520 ? -10.219 16.944 -17.470 1.00 94.88 520 GLN A O 1
ATOM 4084 N N . THR A 1 521 ? -11.529 18.570 -18.264 1.00 94.50 521 THR A N 1
ATOM 4085 C CA . THR A 1 521 ? -10.578 19.632 -17.910 1.00 94.50 521 THR A CA 1
ATOM 4086 C C . THR A 1 521 ? -10.584 19.876 -16.403 1.00 94.50 521 THR A C 1
ATOM 4088 O O . THR A 1 521 ? -11.608 19.695 -15.737 1.00 94.50 521 THR A O 1
ATOM 4091 N N . ARG A 1 522 ? -9.470 20.387 -15.862 1.00 91.44 522 ARG A N 1
ATOM 4092 C CA . ARG A 1 522 ? -9.391 20.822 -14.459 1.00 91.44 522 ARG A CA 1
ATOM 4093 C C . ARG A 1 522 ? -10.530 21.774 -14.086 1.00 91.44 522 ARG A C 1
ATOM 4095 O O . ARG A 1 522 ? -11.120 21.637 -13.022 1.00 91.44 522 ARG A O 1
ATOM 4102 N N . ALA A 1 523 ? -10.861 22.719 -14.968 1.00 89.88 523 ALA A N 1
ATOM 4103 C CA . ALA A 1 523 ? -11.923 23.695 -14.734 1.00 89.88 523 ALA A CA 1
ATOM 4104 C C . ALA A 1 523 ? -13.318 23.053 -14.622 1.00 89.88 523 ALA A C 1
ATOM 4106 O O . ALA A 1 523 ? -14.102 23.461 -13.766 1.00 89.88 523 ALA A O 1
ATOM 4107 N N . ALA A 1 524 ? -13.620 22.045 -15.450 1.00 92.00 524 ALA A N 1
ATOM 4108 C CA . ALA A 1 524 ? -14.882 21.308 -15.376 1.00 92.00 524 ALA A CA 1
ATOM 4109 C C . ALA A 1 524 ? -14.980 20.516 -14.064 1.00 92.00 524 ALA A C 1
ATOM 4111 O O . ALA A 1 524 ? -15.941 20.685 -13.313 1.00 92.00 524 ALA A O 1
ATOM 4112 N N . LEU A 1 525 ? -13.929 19.758 -13.731 1.00 91.94 525 LEU A N 1
ATOM 4113 C CA . LEU A 1 525 ? -13.836 19.016 -12.471 1.00 91.94 525 LEU A CA 1
ATOM 4114 C C . LEU A 1 525 ? -13.948 19.934 -11.252 1.00 91.94 525 LEU A C 1
ATOM 4116 O O . LEU A 1 525 ? -14.634 19.599 -10.294 1.00 91.94 525 LEU A O 1
ATOM 4120 N N . TRP A 1 526 ? -13.303 21.102 -11.281 1.00 87.94 526 TRP A N 1
ATOM 4121 C CA . TRP A 1 526 ? -13.369 22.072 -10.190 1.00 87.94 526 TRP A CA 1
ATOM 4122 C C . TRP A 1 526 ? -14.778 22.647 -10.007 1.00 87.94 526 TRP A C 1
ATOM 4124 O O . TRP A 1 526 ? -15.217 22.859 -8.877 1.00 87.94 526 TRP A O 1
ATOM 4134 N N . SER A 1 527 ? -15.504 22.887 -11.102 1.00 86.25 527 SER A N 1
ATOM 4135 C CA . SER A 1 527 ? -16.907 23.307 -11.029 1.00 86.25 527 SER A CA 1
ATOM 4136 C C . SER A 1 527 ? -17.760 22.239 -10.346 1.00 86.25 527 SER A C 1
ATOM 4138 O O . SER A 1 527 ? -18.490 22.552 -9.411 1.00 86.25 527 SER A O 1
ATOM 4140 N N . GLU A 1 528 ? -17.610 20.975 -10.751 1.00 87.81 528 GLU A N 1
ATOM 4141 C CA . GLU A 1 528 ? -18.320 19.851 -10.132 1.00 87.81 528 GLU A CA 1
ATOM 4142 C C . GLU A 1 528 ? -17.954 19.671 -8.651 1.00 87.81 528 GLU A C 1
ATOM 4144 O O . GLU A 1 528 ? -18.832 19.466 -7.813 1.00 87.81 528 GLU A O 1
ATOM 4149 N N . PHE A 1 529 ? -16.664 19.771 -8.316 1.00 84.69 529 PHE A N 1
ATOM 4150 C CA . PHE A 1 529 ? -16.167 19.694 -6.944 1.00 84.69 529 PHE A CA 1
ATOM 4151 C C . PHE A 1 529 ? -16.838 20.741 -6.057 1.00 84.69 529 PHE A C 1
ATOM 4153 O O . PHE A 1 529 ? -17.341 20.413 -4.983 1.00 84.69 529 PHE A O 1
ATOM 4160 N N . ARG A 1 530 ? -16.912 21.992 -6.526 1.00 78.31 530 ARG A N 1
ATOM 4161 C CA . ARG A 1 530 ? -17.568 23.079 -5.796 1.00 78.31 530 ARG A CA 1
ATOM 4162 C C . ARG A 1 530 ? -19.051 22.812 -5.567 1.00 78.31 530 ARG A C 1
ATOM 4164 O O . ARG A 1 530 ? -19.519 23.013 -4.450 1.00 78.31 530 ARG A O 1
ATOM 4171 N N . ASP A 1 531 ? -19.774 22.351 -6.581 1.00 72.12 531 ASP A N 1
ATOM 4172 C CA . ASP A 1 531 ? -21.205 22.061 -6.447 1.00 72.12 531 ASP A CA 1
ATOM 4173 C C . ASP A 1 531 ? -21.465 20.930 -5.438 1.00 72.12 531 ASP A C 1
ATOM 4175 O O . ASP A 1 531 ? -22.467 20.951 -4.722 1.00 72.12 531 ASP A O 1
ATOM 4179 N N . HIS A 1 532 ? -20.529 19.984 -5.324 1.00 67.00 532 HIS A N 1
ATOM 4180 C CA . HIS A 1 532 ? -20.576 18.898 -4.347 1.00 67.00 532 HIS A CA 1
ATOM 4181 C C . HIS A 1 532 ? -20.234 19.350 -2.916 1.00 67.00 532 HIS A C 1
ATOM 4183 O O . HIS A 1 532 ? -20.868 18.909 -1.961 1.00 67.00 532 HIS A O 1
ATOM 4189 N N . TYR A 1 533 ? -19.259 20.250 -2.758 1.00 58.59 533 TYR A N 1
ATOM 4190 C CA . TYR A 1 533 ? -18.746 20.695 -1.453 1.00 58.59 533 TYR A CA 1
ATOM 4191 C C . TYR A 1 533 ? -19.648 21.724 -0.741 1.00 58.59 533 TYR A C 1
ATOM 4193 O O . TYR A 1 533 ? -19.587 21.863 0.479 1.00 58.59 533 TYR A O 1
ATOM 4201 N N . TRP A 1 534 ? -20.483 22.468 -1.477 1.00 45.03 534 TRP A N 1
ATOM 4202 C CA . TRP A 1 534 ? -21.212 23.628 -0.938 1.00 45.03 534 TRP A CA 1
ATOM 4203 C C . TRP A 1 534 ? -22.531 23.327 -0.217 1.00 45.03 534 TRP A C 1
ATOM 4205 O O . TRP A 1 534 ? -23.076 24.225 0.425 1.00 45.03 534 TRP A O 1
ATOM 4215 N N . TRP A 1 535 ? -23.054 22.101 -0.280 1.00 33.53 535 TRP A N 1
ATOM 4216 C CA . TRP A 1 535 ? -24.400 21.816 0.234 1.00 33.53 535 TRP A CA 1
ATOM 4217 C C . TRP A 1 535 ? -24.476 21.199 1.629 1.00 33.53 535 TRP A C 1
ATOM 4219 O O . TRP A 1 535 ? -25.571 20.832 2.044 1.00 33.53 535 TRP A O 1
ATOM 4229 N N . GLY A 1 536 ? -23.370 21.091 2.377 1.00 37.41 536 GLY A N 1
ATOM 4230 C CA . GLY A 1 536 ? -23.414 20.513 3.732 1.00 37.41 536 GLY A CA 1
ATOM 4231 C C . GLY A 1 536 ? -24.070 19.126 3.768 1.00 37.41 536 GLY A C 1
ATOM 4232 O O . GLY A 1 536 ? -24.595 18.709 4.798 1.00 37.41 536 GLY A O 1
ATOM 4233 N N . VAL A 1 537 ? -24.086 18.447 2.621 1.00 33.88 537 VAL A N 1
ATOM 4234 C CA . VAL A 1 537 ? -24.540 17.075 2.484 1.00 33.88 537 VAL A CA 1
ATOM 4235 C C . VAL A 1 537 ? -23.388 16.247 3.008 1.00 33.88 537 VAL A C 1
ATOM 4237 O O . VAL A 1 537 ? -22.267 16.371 2.510 1.00 33.88 537 VAL A O 1
ATOM 4240 N N . ASP A 1 538 ? -23.663 15.429 4.023 1.00 39.50 538 ASP A N 1
ATOM 4241 C CA . ASP A 1 538 ? -22.878 14.230 4.296 1.00 39.50 538 ASP A CA 1
ATOM 4242 C C . ASP A 1 538 ? -22.369 13.667 2.972 1.00 39.50 538 ASP A C 1
ATOM 4244 O O . ASP A 1 538 ? -23.185 13.526 2.060 1.00 39.50 538 ASP A O 1
ATOM 4248 N N . PHE A 1 539 ? -21.061 13.380 2.875 1.00 40.81 539 PHE A N 1
ATOM 4249 C CA . PHE A 1 539 ? -20.445 12.641 1.767 1.00 40.81 539 PHE A CA 1
ATOM 4250 C C . PHE A 1 539 ? -21.455 11.618 1.242 1.00 40.81 539 PHE A C 1
ATOM 4252 O O . PHE A 1 539 ? -21.690 10.613 1.928 1.00 40.81 539 PHE A O 1
ATOM 4259 N N . PRO A 1 540 ? -22.146 11.903 0.124 1.00 33.16 540 PRO A N 1
ATOM 4260 C CA . PRO A 1 540 ? -23.320 11.135 -0.203 1.00 33.16 540 PRO A CA 1
ATOM 4261 C C . PRO A 1 540 ? -22.811 9.772 -0.629 1.00 33.16 540 PRO A C 1
ATOM 4263 O O . PRO A 1 540 ? -22.015 9.644 -1.563 1.00 33.16 540 PRO A O 1
ATOM 4266 N N . GLY A 1 541 ? -23.263 8.743 0.088 1.00 32.88 541 GLY A N 1
ATOM 4267 C CA . GLY A 1 541 ? -23.160 7.383 -0.406 1.00 32.88 541 GLY A CA 1
ATOM 4268 C C . GLY A 1 541 ? -23.716 7.332 -1.835 1.00 32.88 541 GLY A C 1
ATOM 4269 O O . GLY A 1 541 ? -24.584 8.136 -2.194 1.00 32.88 541 GLY A O 1
ATOM 4270 N N . PRO A 1 542 ? -23.217 6.425 -2.685 1.00 29.20 542 PRO A N 1
ATOM 4271 C CA . PRO A 1 542 ? -23.644 6.364 -4.070 1.00 29.20 542 PRO A CA 1
ATOM 4272 C C . PRO A 1 542 ? -25.151 6.072 -4.138 1.00 29.20 542 PRO A C 1
ATOM 4274 O O . PRO A 1 542 ? -25.598 4.950 -3.897 1.00 29.20 542 PRO A O 1
ATOM 4277 N N . GLY A 1 543 ? -25.919 7.103 -4.493 1.00 29.94 543 GLY A N 1
ATOM 4278 C CA . GLY A 1 543 ? -27.320 7.019 -4.891 1.00 29.94 543 GLY A CA 1
ATOM 4279 C C . GLY A 1 543 ? -28.339 7.164 -3.760 1.00 29.94 543 GLY A C 1
ATOM 4280 O O . GLY A 1 543 ? -28.640 6.224 -3.026 1.00 29.94 543 GLY A O 1
ATOM 4281 N N . SER A 1 544 ? -28.994 8.317 -3.730 1.00 24.02 544 SER A N 1
ATOM 4282 C CA . SER A 1 544 ? -30.439 8.435 -3.512 1.00 24.02 544 SER A CA 1
ATOM 4283 C C . SER A 1 544 ? -30.932 9.577 -4.415 1.00 24.02 544 SER A C 1
ATOM 4285 O O . SER A 1 544 ? -30.147 10.494 -4.654 1.00 24.02 544 SER A O 1
ATOM 4287 N N . PRO A 1 545 ? -32.125 9.440 -5.022 1.00 33.50 545 PRO A N 1
ATOM 4288 C CA . PRO A 1 545 ? -32.535 10.149 -6.240 1.00 33.50 545 PRO A CA 1
ATOM 4289 C C . PRO A 1 545 ? -32.545 11.674 -6.146 1.00 33.50 545 PRO A C 1
ATOM 4291 O O . PRO A 1 545 ? -32.811 12.199 -5.041 1.00 33.50 545 PRO A O 1
#

Secondary structure (DSSP, 8-state):
------SS-SSHHHHTTSS-SS--PPPS--------PPEEGGGG--EEEES-----TTSSGGGGSSS-TTS-EEES-SSEEEEEE-GGG--EEEEEEEEE--SS-GGGSEEEEEEEEESSSSS-EEEEEEES---SSTT-EEEEE-----EESEEEEEEEEES-SSS-EEESEEEEEEEE--B-PPPPPEEEES--BTTTB-GGGGGSS-TTS-EEESSSEEEEEEEEEEEE-EEEEEEE--SS-GGGS--EEEEEEESSSSS-EEEEEE-S---SSTT-EEEEE------EEEEEEEEE-SSS-EEESEEEEEETT-GGGGGS-SEEEEEE---SHHHHHHHHHHTTTHHHHHHHHHHHHHHHH-SSGGG-----SEEEEEEES-SSSEEEEEETTEEEEEEEHHHHHHHHHTT--HHHHHHHHHHHHHHHHHS---TTTS-HHHHHHHHHHHHHHTT-S-TT-----S----HHHHHHHHHHHHHHT-TTHHHHHHHTT-TTSS----THHHHHHHSS-HHHHHHHHHHHHTT------S---

Radius of gyration: 26.61 Å; chains: 1; bounding box: 66×63×86 Å

InterPro domains:
  IPR000421 Coagulation factor 5/8, C-terminal domain [PF00754] (191-291)
  IPR000421 Coagulation factor 5/8, C-terminal domain [PS50022] (171-316)
  IPR007541 Uncharacterised protein family, basic secretory protein [PF04450] (329-529)
  IPR007541 Uncharacterised protein family, basic secretory protein [PTHR33321] (332-530)
  IPR008979 Galactose-binding-like domain superfamily [SSF49785] (44-179)
  IPR008979 Galactose-binding-like domain superfamily [SSF49785] (190-314)

Sequence (545 aa):
MRTILQHTATLAAMAALSACVVGEELDDGDIETAEQALVDVRLEGGTFYASTYDSPANERLEKAFDEDVGTKWLIFAGQGFLQYDSPNNEAYVLGSYSISSANDHPERDPRQWRLLGSNDGLTWTQLDARSNESFSARFQTKSYTVAGAQAYRKFRLEIQQNFGGWGEIQLSELALFGSPGTPVLPAPPVITASGENAPQETAARAFDGRPISKWLTSSSTGWIRYELPTAFTIDGYAITSANDLPARDPKSWTVQGSNDGVTWTTLDTRAGQSFANRFQRNHYFINNTTAYKNYRFNFTSDTSVLHLSEIELLRTDDPYRALLPGTVQYQNVSTTAGGTHFNNAIGSTIVKDLREISREVLEGLYTQPGAFWKRRNTLNLRVVDEPGFASAEYSGDVATVKFSAFWINNEFNGGQDVRRVIIGTLYHELAHVYQLDDVGSGNGYIIEGLADSLRLRAGHHDLTVRTAGNFVQNDGEMATFLLWIEQFKKPGFIPAFNRSLAPYDALPYDESVFVTETGQTRAALWSEFRDHYWWGVDFPGPGSP